Protein 7XZ3 (pdb70)

Foldseek 3Di:
DADFKKKKKWKKKKAQVDAFDKFKDWAAPVNVLVLLQVQVVVVVADAQFQPPVHGDDLQVVVVVLVVVCCVVVVHDADQVRCQVDPVNLLVVLVRHLSCLAAWDWRDYVVHIHTQHHQKDKDMKIFLFMFHPPVPTHMGIIIMMMMGHSVSSVVSVHDPVSVVSVVVCSQPRQCVPNMHMHIFKMKMWGWAPPDDDDLGHCSNVWDWAADPPDDSHRDRDLQGTETECQSVLVSVLVVLVTTQAMEMEGDPVHHYHCPVSNCVSRDPRYDYDD/DADFKKKKKWKKKDADVDAFDKFKDWAAQVNVLVLLQVQVVVVVADAQADAVHGDDLQVVVVVLVVVCCVVVVHDADQVRCQVDPVNLLVVLVRHLSCLAAWDWRDYVVHIHTQHHQKDKDMKIFLFMFPPVPTRMGIIIMMMMGHSVSSVVRVHDPVSVVSVVVCSQPRVCVPSHMHIFKMKMWGWAPPDDDDLGDCSNVKDWAADPPDDSHRDRDLVGTETECQSVLVSVLVVLVTTQAMEIEGDPPHHYHCPVSNCVSRDPRYDYDD

Secondary structure (DSSP, 8-state):
-----EEEEEEEEEE----SEEE--EE-HHHHHHHHHHHHHHTT---SS-B---B--HHHHHHHHHHHHHHHHT----HHHHHT-HHHHHHHHHH-HHHHHHEEEEEETTEEEEEE-SEEEPPEEESSPEEE---BSEEEEEEEEEE-HHHHHHHT--HHHHHHHHHHHHHHHHH---EEEEEEEEEEEE-TT--------GGG-EEEEPTT--TT---SGGGEEEE-HHHHHHHHHTGGGEEEEEEEE-TTPPEESHHHHHHHHGGGEEE--/-----EEEEEEEEEE----SEEE--EE-HHHHHHHHHHHHHHTT---SS---PPPPHHHHHHHHHHHHHHHHT----HHHHHT-HHHHHHHHHH-HHHHHHEEEEEETTEEEEEE-SEEEPPEEESSPEEE--BSEEEEEEEEEE-HHHHHHHT--HHHHHHHHHHHHHHHHH--EEEEEEEEEEEE-TT--------GGG-EEEEPTT--TT---SGGGEEEE-HHHHHHHHHTGGGEEEEEEEE-TTPPEESHHHHHHHHGGGEEE--

Organism: Thermobaculum terrenum (strain ATCC BAA-798 / CCMEE 7001 / YNP1) (NCBI:txid525904)

Solvent-accessible surface area: 26402 Å² total; per-residue (Å²): 192,102,20,30,20,2,4,2,4,1,0,2,5,13,90,73,273,148,115,105,55,58,19,145,34,92,16,25,23,99,106,0,25,102,13,1,20,40,40,5,50,106,102,70,59,39,0,21,72,73,120,120,87,89,101,43,91,35,86,63,35,0,56,94,3,12,93,19,14,19,124,12,29,52,64,195,28,53,37,127,79,0,111,99,15,48,122,0,69,60,38,0,12,80,73,0,13,0,1,14,0,10,3,16,91,0,36,2,111,143,24,42,0,71,12,70,1,0,0,51,13,36,142,0,30,3,35,14,122,2,30,53,127,128,130,43,41,2,1,0,1,0,0,27,1,61,2,19,49,83,92,5,145,129,0,41,15,71,34,70,3,0,55,12,0,2,130,0,0,26,90,0,3,77,84,61,100,88,46,38,65,5,13,0,0,1,0,2,11,2,48,124,55,30,93,131,92,5,23,57,4,16,133,23,14,48,14,46,50,57,184,74,71,72,86,82,52,6,105,41,10,153,14,3,28,0,18,0,86,118,0,2,80,81,0,41,101,56,60,115,0,8,46,7,0,19,10,29,44,32,115,60,13,78,36,134,10,46,110,45,0,50,57,36,1,42,157,76,33,98,106,40,138,105,100,22,31,18,2,4,2,3,1,0,2,4,11,103,118,272,147,115,97,54,58,20,146,36,94,21,24,24,99,101,0,25,109,18,0,20,42,43,4,56,99,98,70,64,37,0,19,71,66,59,112,123,123,63,93,35,87,64,35,0,56,99,2,13,97,37,11,22,158,90,48,63,59,181,28,53,35,126,76,0,113,108,16,52,125,0,68,55,58,0,13,84,87,0,19,0,0,14,0,11,3,16,91,0,39,3,111,140,25,41,0,70,12,69,1,0,0,52,13,36,140,0,31,4,34,15,121,3,29,50,100,186,20,42,2,0,0,1,0,0,28,1,60,2,20,63,85,94,4,146,132,0,39,14,101,27,31,3,0,28,15,0,2,78,0,0,25,92,0,2,74,81,100,89,43,38,66,5,14,0,0,1,0,2,13,2,48,127,57,31,93,127,91,5,21,58,4,16,136,26,15,48,14,44,50,58,182,69,73,70,85,84,49,6,107,38,4,147,14,2,28,0,15,0,93,118,0,2,86,80,1,41,103,55,59,116,0,4,44,7,0,18,8,29,43,30,116,55,14,78,36,132,11,48,111,47,0,51,57,36,1,38,122,74,34,88,104,40,138

B-factor: mean 38.71, std 15.87, range [17.74, 115.95]

InterPro domains:
  IPR006482 CRISPR-associated protein Cas7, subtype I-B/I-C [PF05107] (6-274)
  IPR006482 CRISPR-associated protein Cas7, subtype I-B/I-C [TIGR01595] (6-225)
  IPR013419 Type I-B CRISPR-associated protein Cas7/Csh2 [TIGR02590] (6-299)

Structure (mmCIF, N/CA/C/O backbone):
data_7XZ3
#
_entry.id   7XZ3
#
_cell.length_a   30.946
_cell.length_b   54.432
_cell.length_c   96.364
_cell.angle_alpha   106.500
_cell.angle_beta   91.490
_cell.angle_gamma   90.090
#
_symmetry.space_group_name_H-M   'P 1'
#
loop_
_entity.id
_entity.type
_entity.pdbx_description
1 polymer 'CRISPR-associated protein, Csh2 family'
2 water water
#
loop_
_atom_site.group_PDB
_atom_site.id
_atom_site.type_symbol
_atom_site.label_atom_id
_atom_site.label_alt_id
_atom_site.label_comp_id
_atom_site.label_asym_id
_atom_site.label_entity_id
_atom_site.label_seq_id
_atom_site.pdbx_PDB_ins_code
_atom_site.Cartn_x
_atom_site.Cartn_y
_atom_site.Cartn_z
_atom_site.occupancy
_atom_site.B_iso_or_equiv
_atom_site.auth_seq_id
_atom_site.auth_comp_id
_atom_site.auth_asym_id
_atom_site.auth_atom_id
_atom_site.pdbx_PDB_model_num
ATOM 1 N N . MET A 1 7 ? 20.283 79.903 28.419 1.00 85.11 1 MET A N 1
ATOM 2 C CA . MET A 1 7 ? 19.701 80.880 27.503 1.00 84.56 1 MET A CA 1
ATOM 3 C C . MET A 1 7 ? 18.766 80.193 26.511 1.00 78.11 1 MET A C 1
ATOM 4 O O . MET A 1 7 ? 19.121 79.171 25.926 1.00 77.38 1 MET A O 1
ATOM 9 N N . PRO A 1 8 ? 17.565 80.742 26.338 1.00 72.18 2 PRO A N 1
ATOM 10 C CA . PRO A 1 8 ? 16.631 80.186 25.351 1.00 64.02 2 PRO A CA 1
ATOM 11 C C . PRO A 1 8 ? 17.136 80.373 23.928 1.00 58.99 2 PRO A C 1
ATOM 12 O O . PRO A 1 8 ? 17.924 81.272 23.625 1.00 54.21 2 PRO A O 1
ATOM 16 N N . ILE A 1 9 ? 16.684 79.482 23.045 1.00 56.39 3 ILE A N 1
ATOM 17 C CA . ILE A 1 9 ? 16.979 79.639 21.628 1.00 43.21 3 ILE A CA 1
ATOM 18 C C . ILE A 1 9 ? 16.170 80.807 21.086 1.00 29.82 3 ILE A C 1
ATOM 19 O O . ILE A 1 9 ? 14.957 80.896 21.307 1.00 35.31 3 ILE A O 1
ATOM 24 N N . LEU A 1 10 ? 16.838 81.712 20.381 1.00 31.85 4 LEU A N 1
ATOM 25 C CA . LEU A 1 10 ? 16.177 82.839 19.745 1.00 33.27 4 LEU A CA 1
ATOM 26 C C . LEU A 1 10 ? 16.056 82.605 18.244 1.00 29.59 4 LEU A C 1
ATOM 27 O O . LEU A 1 10 ? 16.849 81.875 17.646 1.00 28.12 4 LEU A O 1
ATOM 32 N N . ASP A 1 11 ? 15.039 83.215 17.642 1.00 24.17 5 ASP A N 1
ATOM 33 C CA . ASP A 1 11 ? 14.956 83.221 16.188 1.00 23.93 5 ASP A CA 1
ATOM 34 C C . ASP A 1 11 ? 16.180 83.926 15.611 1.00 22.26 5 ASP A C 1
ATOM 35 O O . ASP A 1 11 ? 16.666 84.910 16.175 1.00 22.10 5 ASP A O 1
ATOM 40 N N . SER A 1 12 ? 16.681 83.415 14.483 1.00 19.82 6 SER A N 1
ATOM 41 C CA . SER A 1 12 ? 17.844 83.998 13.826 1.00 18.40 6 SER A CA 1
ATOM 42 C C . SER A 1 12 ? 17.630 84.106 12.321 1.00 19.40 6 SER A C 1
ATOM 43 O O . SER A 1 12 ? 16.858 83.345 11.730 1.00 21.87 6 SER A O 1
ATOM 46 N N . ASP A 1 13 ? 18.324 85.078 11.723 1.00 20.66 7 ASP A N 1
ATOM 47 C CA . ASP A 1 13 ? 18.585 85.171 10.290 1.00 20.06 7 ASP A CA 1
ATOM 48 C C . ASP A 1 13 ? 20.082 85.016 10.058 1.00 21.75 7 ASP A C 1
ATOM 49 O O . ASP A 1 13 ? 20.896 85.478 10.862 1.00 24.74 7 ASP A O 1
ATOM 54 N N . ILE A 1 14 ? 20.442 84.386 8.940 1.00 18.93 8 ILE A N 1
ATOM 55 C CA . ILE A 1 14 ? 21.838 84.163 8.580 1.00 20.19 8 ILE A CA 1
ATOM 56 C C . ILE A 1 14 ? 22.079 84.707 7.178 1.00 21.28 8 ILE A C 1
ATOM 57 O O . ILE A 1 14 ? 21.263 84.503 6.273 1.00 23.52 8 ILE A O 1
ATOM 62 N N . LEU A 1 15 ? 23.192 85.418 7.007 1.00 22.88 9 LEU A N 1
ATOM 63 C CA . LEU A 1 15 ? 23.724 85.761 5.694 1.00 19.93 9 LEU A CA 1
ATOM 64 C C . LEU A 1 15 ? 25.117 85.160 5.604 1.00 24.94 9 LEU A C 1
ATOM 65 O O . LEU A 1 15 ? 25.956 85.412 6.475 1.00 22.02 9 LEU A O 1
ATOM 70 N N . TYR A 1 16 ? 25.357 84.353 4.569 1.00 24.10 10 TYR A N 1
ATOM 71 C CA . TYR A 1 16 ? 26.585 83.571 4.465 1.00 20.99 10 TYR A CA 1
ATOM 72 C C . TYR A 1 16 ? 27.139 83.675 3.054 1.00 18.09 10 TYR A C 1
ATOM 73 O O . TYR A 1 16 ? 26.427 83.376 2.091 1.00 21.13 10 TYR A O 1
ATOM 82 N N . LEU A 1 17 ? 28.400 84.096 2.931 1.00 19.57 11 LEU A N 1
ATOM 83 C CA . LEU A 1 17 ? 29.058 84.183 1.632 1.00 22.63 11 LEU A CA 1
ATOM 84 C C . LEU A 1 17 ? 30.359 83.392 1.662 1.00 26.01 11 LEU A C 1
ATOM 85 O O . LEU A 1 17 ? 31.123 83.483 2.622 1.00 23.84 11 LEU A O 1
ATOM 90 N N . TYR A 1 18 ? 30.615 82.636 0.596 1.00 22.79 12 TYR A N 1
ATOM 91 C CA . TYR A 1 18 ? 31.886 81.953 0.427 1.00 21.55 12 TYR A CA 1
ATOM 92 C C . TYR A 1 18 ? 32.152 81.859 -1.064 1.00 22.13 12 TYR A C 1
ATOM 93 O O . TYR A 1 18 ? 31.220 81.854 -1.867 1.00 22.88 12 TYR A O 1
ATOM 102 N N . ASP A 1 19 ? 33.420 81.782 -1.444 1.00 24.38 13 ASP A N 1
ATOM 103 C CA . ASP A 1 19 ? 33.691 81.707 -2.866 1.00 26.26 13 ASP A CA 1
ATOM 104 C C . ASP A 1 19 ? 34.344 80.375 -3.211 1.00 26.51 13 ASP A C 1
ATOM 105 O O . ASP A 1 19 ? 34.833 79.643 -2.346 1.00 27.13 13 ASP A O 1
ATOM 110 N N . ALA A 1 20 ? 34.288 80.053 -4.497 1.00 29.03 14 ALA A N 1
ATOM 111 C CA . ALA A 1 20 ? 34.766 78.787 -5.026 1.00 29.34 14 ALA A CA 1
ATOM 112 C C . ALA A 1 20 ? 35.452 79.107 -6.339 1.00 28.73 14 ALA A C 1
ATOM 113 O O . ALA A 1 20 ? 34.899 79.845 -7.158 1.00 31.82 14 ALA A O 1
ATOM 115 N N . LYS A 1 21 ? 36.641 78.548 -6.541 1.00 30.26 15 LYS A N 1
ATOM 116 C CA . LYS A 1 21 ? 37.516 78.986 -7.617 1.00 43.98 15 LYS A CA 1
ATOM 117 C C . LYS A 1 21 ? 38.111 77.778 -8.330 1.00 50.83 15 LYS A C 1
ATOM 118 O O . LYS A 1 21 ? 38.173 76.674 -7.783 1.00 56.49 15 LYS A O 1
ATOM 124 N N . LEU A 1 22 ? 38.519 78.005 -9.578 1.00 66.54 16 LEU A N 1
ATOM 125 C CA . LEU A 1 22 ? 39.287 77.045 -10.370 1.00 72.41 16 LEU A CA 1
ATOM 126 C C . LEU A 1 22 ? 38.505 75.770 -10.659 1.00 70.56 16 LEU A C 1
ATOM 127 O O . LEU A 1 22 ? 38.628 75.194 -11.740 1.00 67.45 16 LEU A O 1
ATOM 129 N N . ARG A 1 36 ? 25.510 73.203 -29.637 1.00 52.36 30 ARG A N 1
ATOM 130 C CA . ARG A 1 36 ? 26.875 73.539 -29.252 1.00 52.12 30 ARG A CA 1
ATOM 131 C C . ARG A 1 36 ? 26.963 74.992 -28.796 1.00 51.78 30 ARG A C 1
ATOM 132 O O . ARG A 1 36 ? 26.304 75.872 -29.356 1.00 42.95 30 ARG A O 1
ATOM 140 N N . MET A 1 37 ? 27.781 75.237 -27.774 1.00 43.74 31 MET A N 1
ATOM 141 C CA . MET A 1 37 ? 27.854 76.539 -27.129 1.00 36.29 31 MET A CA 1
ATOM 142 C C . MET A 1 37 ? 29.283 76.827 -26.695 1.00 38.97 31 MET A C 1
ATOM 143 O O . MET A 1 37 ? 30.043 75.914 -26.366 1.00 43.07 31 MET A O 1
ATOM 148 N N . ASP A 1 38 ? 29.638 78.111 -26.691 1.00 37.80 32 ASP A N 1
ATOM 149 C CA . ASP A 1 38 ? 30.799 78.602 -25.960 1.00 43.05 32 ASP A CA 1
ATOM 150 C C . ASP A 1 38 ? 30.421 79.932 -25.320 1.00 44.60 32 ASP A C 1
ATOM 151 O O . ASP A 1 38 ? 29.286 80.403 -25.451 1.00 38.67 32 ASP A O 1
ATOM 156 N N . SER A 1 39 ? 31.376 80.538 -24.612 1.00 40.83 33 SER A N 1
ATOM 157 C CA . SER A 1 39 ? 31.155 81.824 -23.949 1.00 38.09 33 SER A CA 1
ATOM 158 C C . SER A 1 39 ? 29.983 81.733 -22.977 1.00 33.05 33 SER A C 1
ATOM 159 O O . SER A 1 39 ? 29.185 82.663 -22.848 1.00 39.67 33 SER A O 1
ATOM 162 N N . VAL A 1 40 ? 29.868 80.588 -22.313 1.00 28.87 34 VAL A N 1
ATOM 163 C CA . VAL A 1 40 ? 28.720 80.292 -21.464 1.00 33.03 34 VAL A CA 1
ATOM 164 C C . VAL A 1 40 ? 28.865 81.009 -20.130 1.00 32.02 34 VAL A C 1
ATOM 165 O O . VAL A 1 40 ? 29.945 81.026 -19.526 1.00 32.48 34 VAL A O 1
ATOM 169 N N . THR A 1 41 ? 27.766 81.599 -19.661 1.00 33.40 35 THR A N 1
ATOM 170 C CA . THR A 1 41 ? 27.693 82.203 -18.339 1.00 34.50 35 THR A CA 1
ATOM 171 C C . THR A 1 41 ? 26.326 81.898 -17.747 1.00 31.39 35 THR A C 1
ATOM 172 O O . THR A 1 41 ? 25.397 81.498 -18.453 1.00 29.54 35 THR A O 1
ATOM 176 N N . GLY A 1 42 ? 26.208 82.083 -16.438 1.00 26.26 36 GLY A N 1
ATOM 177 C CA . GLY A 1 42 ? 24.926 81.879 -15.797 1.00 25.64 36 GLY A CA 1
ATOM 178 C C . GLY A 1 42 ? 25.020 82.120 -14.309 1.00 30.79 36 GLY A C 1
ATOM 179 O O . GLY A 1 42 ? 26.023 82.624 -13.803 1.00 30.49 36 GLY A O 1
ATOM 180 N N . ARG A 1 43 ? 23.950 81.751 -13.613 1.00 33.85 37 ARG A N 1
ATOM 181 C CA . ARG A 1 43 ? 23.888 81.874 -12.164 1.00 29.23 37 ARG A CA 1
ATOM 182 C C . ARG A 1 43 ? 24.149 80.508 -11.544 1.00 28.73 37 ARG A C 1
ATOM 183 O O . ARG A 1 43 ? 23.374 79.568 -11.749 1.00 32.45 37 ARG A O 1
ATOM 191 N N . ASN A 1 44 ? 25.258 80.404 -10.816 1.00 29.85 38 ASN A N 1
ATOM 192 C CA . ASN A 1 44 ? 25.634 79.176 -10.132 1.00 28.34 38 ASN A CA 1
ATOM 193 C C . ASN A 1 44 ? 24.707 78.926 -8.944 1.00 36.68 38 ASN A C 1
ATOM 194 O O . ASN A 1 44 ? 24.335 79.859 -8.231 1.00 27.43 38 ASN A O 1
ATOM 199 N N . LEU A 1 45 ? 24.338 77.659 -8.729 1.00 32.20 39 LEU A N 1
ATOM 200 C CA . LEU A 1 45 ? 23.417 77.281 -7.662 1.00 36.04 39 LEU A CA 1
ATOM 201 C C . LEU A 1 45 ? 24.031 76.201 -6.784 1.00 35.14 39 LEU A C 1
ATOM 202 O O . LEU A 1 45 ? 24.715 75.299 -7.278 1.00 30.44 39 LEU A O 1
ATOM 207 N N . VAL A 1 46 ? 23.778 76.294 -5.479 1.00 31.82 40 VAL A N 1
ATOM 208 C CA . VAL A 1 46 ? 24.249 75.309 -4.510 1.00 29.64 40 VAL A CA 1
ATOM 209 C C . VAL A 1 46 ? 23.062 74.931 -3.633 1.00 27.31 40 VAL A C 1
ATOM 210 O O . VAL A 1 46 ? 22.438 75.804 -3.018 1.00 25.27 40 VAL A O 1
ATOM 214 N N . SER A 1 47 ? 22.746 73.642 -3.574 1.00 29.05 41 SER A N 1
ATOM 215 C CA . SER A 1 47 ? 21.595 73.226 -2.789 1.00 25.59 41 SER A CA 1
ATOM 216 C C . SER A 1 47 ? 21.906 73.339 -1.302 1.00 24.71 41 SER A C 1
ATOM 217 O O . SER A 1 47 ? 23.055 73.208 -0.868 1.00 25.99 41 SER A O 1
ATOM 220 N N . ASP A 1 48 ? 20.860 73.577 -0.514 1.00 24.60 42 ASP A N 1
ATOM 221 C CA . ASP A 1 48 ? 21.027 73.547 0.934 1.00 26.30 42 ASP A CA 1
ATOM 222 C C . ASP A 1 48 ? 21.470 72.171 1.415 1.00 28.59 42 ASP A C 1
ATOM 223 O O . ASP A 1 48 ? 22.167 72.064 2.428 1.00 28.72 42 ASP A O 1
ATOM 228 N N . VAL A 1 49 ? 21.071 71.112 0.710 1.00 26.09 43 VAL A N 1
ATOM 229 C CA . VAL A 1 49 ? 21.500 69.765 1.078 1.00 23.51 43 VAL A CA 1
ATOM 230 C C . VAL A 1 49 ? 23.018 69.643 1.007 1.00 27.45 43 VAL A C 1
ATOM 231 O O . VAL A 1 49 ? 23.648 69.035 1.880 1.00 30.28 43 VAL A O 1
ATOM 235 N N . ARG A 1 50 ? 23.632 70.222 -0.028 1.00 28.95 44 ARG A N 1
ATOM 236 C CA . ARG A 1 50 ? 25.088 70.174 -0.139 1.00 28.59 44 ARG A CA 1
ATOM 237 C C . ARG A 1 50 ? 25.761 70.960 0.981 1.00 28.48 44 ARG A C 1
ATOM 238 O O . ARG A 1 50 ? 26.744 70.494 1.569 1.00 27.86 44 ARG A O 1
ATOM 246 N N . LEU A 1 51 ? 25.241 72.149 1.302 1.00 27.81 45 LEU A N 1
ATOM 247 C CA . LEU A 1 51 ? 25.826 72.927 2.388 1.00 26.85 45 LEU A CA 1
ATOM 248 C C . LEU A 1 51 ? 25.739 72.174 3.709 1.00 28.40 45 LEU A C 1
ATOM 249 O O . LEU A 1 51 ? 26.710 72.125 4.471 1.00 25.46 45 LEU A O 1
ATOM 254 N N . LYS A 1 52 ? 24.587 71.567 3.994 1.00 26.06 46 LYS A N 1
ATOM 255 C CA . LYS A 1 52 ? 24.463 70.808 5.230 1.00 28.40 46 LYS A CA 1
ATOM 256 C C . LYS A 1 52 ? 25.369 69.583 5.223 1.00 26.16 46 LYS A C 1
ATOM 257 O O . LYS A 1 52 ? 25.804 69.132 6.288 1.00 27.70 46 LYS A O 1
ATOM 263 N N . ARG A 1 53 ? 25.661 69.028 4.044 1.00 28.62 47 ARG A N 1
ATOM 264 C CA . ARG A 1 53 ? 26.580 67.896 3.980 1.00 31.54 47 ARG A CA 1
ATOM 265 C C . ARG A 1 53 ? 27.996 68.304 4.377 1.00 30.12 47 ARG A C 1
ATOM 266 O O . ARG A 1 53 ? 28.696 67.538 5.051 1.00 32.86 47 ARG A O 1
ATOM 274 N N . TYR A 1 54 ? 28.433 69.507 3.984 1.00 25.21 48 TYR A N 1
ATOM 275 C CA . TYR A 1 54 ? 29.739 69.988 4.428 1.00 25.76 48 TYR A CA 1
ATOM 276 C C . TYR A 1 54 ? 29.788 70.081 5.944 1.00 26.94 48 TYR A C 1
ATOM 277 O O . TYR A 1 54 ? 30.757 69.652 6.581 1.00 29.91 48 TYR A O 1
ATOM 286 N N . LEU A 1 55 ? 28.740 70.653 6.538 1.00 26.28 49 LEU A N 1
ATOM 287 C CA . LEU A 1 55 ? 28.702 70.826 7.985 1.00 21.46 49 LEU A CA 1
ATOM 288 C C . LEU A 1 55 ? 28.696 69.483 8.705 1.00 32.24 49 LEU A C 1
ATOM 289 O O . LEU A 1 55 ? 29.409 69.301 9.698 1.00 29.44 49 LEU A O 1
ATOM 294 N N . ARG A 1 56 ? 27.910 68.523 8.210 1.00 33.16 50 ARG A N 1
ATOM 295 C CA . ARG A 1 56 ? 27.855 67.214 8.854 1.00 34.18 50 ARG A CA 1
ATOM 296 C C . ARG A 1 56 ? 29.194 66.492 8.759 1.00 33.27 50 ARG A C 1
ATOM 297 O O . ARG A 1 56 ? 29.671 65.916 9.744 1.00 34.04 50 ARG A O 1
ATOM 305 N N . ASP A 1 57 ? 29.813 66.507 7.574 1.00 26.10 51 ASP A N 1
ATOM 306 C CA . ASP A 1 57 ? 31.097 65.835 7.408 1.00 32.23 51 ASP A CA 1
ATOM 307 C C . ASP A 1 57 ? 32.145 66.413 8.344 1.00 35.08 51 ASP A C 1
ATOM 308 O O . ASP A 1 57 ? 33.002 65.680 8.845 1.00 31.55 51 ASP A O 1
ATOM 313 N N . TYR A 1 58 ? 32.074 67.719 8.602 1.00 32.68 52 TYR A N 1
ATOM 314 C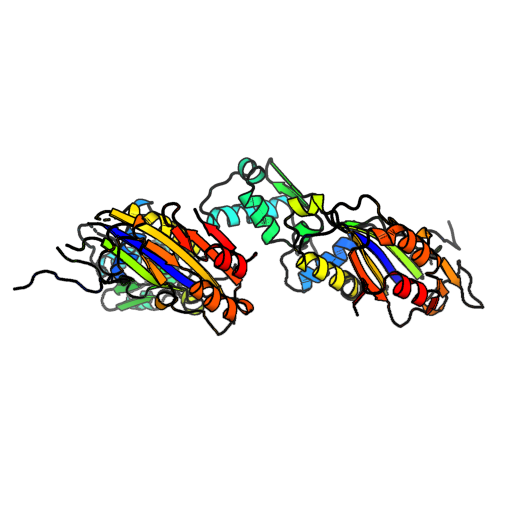 CA . TYR A 1 58 ? 33.011 68.371 9.508 1.00 28.09 52 TYR A CA 1
ATOM 315 C C . TYR A 1 58 ? 32.840 67.877 10.941 1.00 31.60 52 TYR A C 1
ATOM 316 O O . TYR A 1 58 ? 33.825 67.580 11.629 1.00 29.39 52 TYR A O 1
ATOM 325 N N . TRP A 1 59 ? 31.592 67.776 11.409 1.00 26.33 53 TRP A N 1
ATOM 326 C CA . TRP A 1 59 ? 31.356 67.280 12.760 1.00 28.92 53 TRP A CA 1
ATOM 327 C C . TRP A 1 59 ? 31.679 65.799 12.877 1.00 33.90 53 TRP A C 1
ATOM 328 O O . TRP A 1 59 ? 32.124 65.341 13.936 1.00 34.53 53 TRP A O 1
ATOM 339 N N . LEU A 1 60 ? 31.452 65.040 11.805 1.00 34.40 54 LEU A N 1
ATOM 340 C CA . LEU A 1 60 ? 31.813 63.627 11.791 1.00 38.02 54 LEU A CA 1
ATOM 341 C C . LEU A 1 60 ? 33.320 63.451 11.939 1.00 38.07 54 LEU A C 1
ATOM 342 O O . LEU A 1 60 ? 33.791 62.640 12.745 1.00 39.15 54 LEU A O 1
ATOM 347 N N . ASP A 1 61 ? 34.091 64.227 11.176 1.00 32.07 55 ASP A N 1
ATOM 348 C CA . ASP A 1 61 ? 35.546 64.201 11.282 1.00 33.85 55 ASP A CA 1
ATOM 349 C C . ASP A 1 61 ? 36.022 64.685 12.643 1.00 38.05 55 ASP A C 1
ATOM 350 O O . ASP A 1 61 ? 37.160 64.400 13.031 1.00 43.71 55 ASP A O 1
ATOM 355 N N . ASP A 1 62 ? 35.178 65.412 13.370 1.00 36.13 56 ASP A N 1
ATOM 356 C CA . ASP A 1 62 ? 35.451 65.795 14.746 1.00 40.29 56 ASP A CA 1
ATOM 357 C C . ASP A 1 62 ? 34.999 64.728 15.739 1.00 41.99 56 ASP A C 1
ATOM 358 O O . ASP A 1 62 ? 34.957 64.991 16.945 1.00 47.85 56 ASP A O 1
ATOM 363 N N . GLY A 1 63 ? 34.648 63.539 15.256 1.00 38.51 57 GLY A N 1
ATOM 364 C CA . GLY A 1 63 ? 34.311 62.429 16.122 1.00 40.13 57 GLY A CA 1
ATOM 365 C C . GLY A 1 63 ? 32.891 62.418 16.634 1.00 44.44 57 GLY A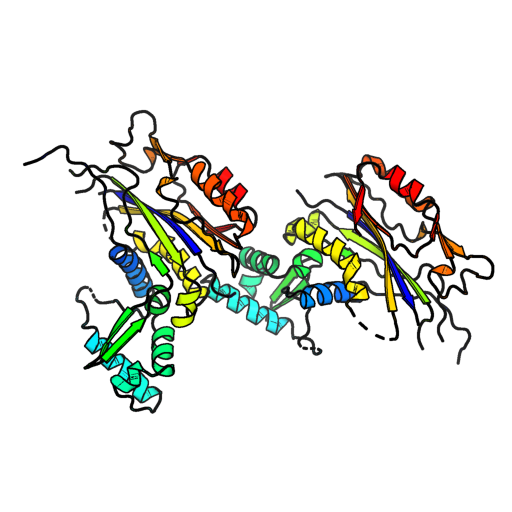 C 1
ATOM 366 O O . GLY A 1 63 ? 32.556 61.565 17.462 1.00 49.59 57 GLY A O 1
ATOM 367 N N . GLN A 1 64 ? 32.048 63.334 16.177 1.00 36.56 58 GLN A N 1
ATOM 368 C CA . GLN A 1 64 ? 30.689 63.407 16.686 1.00 36.52 58 GLN A CA 1
ATOM 369 C C . GLN A 1 64 ? 29.807 62.348 16.037 1.00 33.07 58 GLN A C 1
ATOM 370 O O . GLN A 1 64 ? 30.074 61.880 14.927 1.00 38.00 58 GLN A O 1
ATOM 376 N N . ASP A 1 65 ? 28.756 61.959 16.753 1.00 35.60 59 ASP A N 1
ATOM 377 C CA . ASP A 1 65 ? 27.764 61.050 16.199 1.00 39.83 59 ASP A CA 1
ATOM 378 C C . ASP A 1 65 ? 26.805 61.855 15.331 1.00 35.30 59 ASP A C 1
ATOM 379 O O . ASP A 1 65 ? 26.195 62.820 15.805 1.00 36.59 59 ASP A O 1
ATOM 384 N N . ILE A 1 66 ? 26.674 61.463 14.066 1.00 34.06 60 ILE A N 1
ATOM 385 C CA . ILE A 1 66 ? 25.886 62.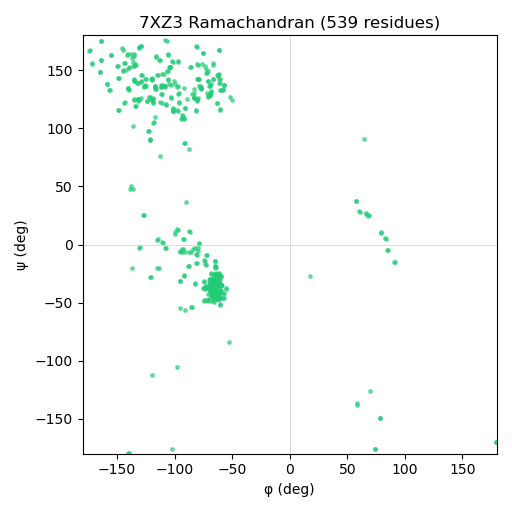195 13.079 1.00 37.45 60 ILE A CA 1
ATOM 386 C C . ILE A 1 66 ? 24.939 61.220 12.393 1.00 38.73 60 ILE A C 1
ATOM 387 O O . ILE A 1 66 ? 25.319 60.083 12.092 1.00 37.08 60 ILE A O 1
ATOM 392 N N . TRP A 1 67 ? 23.705 61.665 12.144 1.00 31.73 61 TRP A N 1
ATOM 393 C CA . TRP A 1 67 ? 22.714 60.780 11.538 1.00 37.95 61 TRP A CA 1
ATOM 394 C C . TRP A 1 67 ? 22.978 60.570 10.050 1.00 35.25 61 TRP A C 1
ATOM 395 O O . TRP A 1 67 ? 22.972 59.433 9.566 1.00 47.65 61 TRP A O 1
ATOM 406 N N . VAL A 1 68 ? 23.206 61.648 9.301 1.00 32.90 62 VAL A N 1
ATOM 407 C CA . VAL A 1 68 ? 23.361 61.550 7.847 1.00 42.38 62 VAL A CA 1
ATOM 408 C C . VAL A 1 68 ? 24.853 61.361 7.591 1.00 51.99 62 VAL A C 1
ATOM 409 O O . VAL A 1 68 ? 25.600 62.317 7.386 1.00 54.35 62 VAL A O 1
ATOM 413 N N . ARG A 1 69 ? 25.293 60.105 7.604 1.00 57.50 63 ARG A N 1
ATOM 414 C CA . ARG A 1 69 ? 26.701 59.788 7.428 1.00 65.53 63 ARG A CA 1
ATOM 415 C C . ARG A 1 69 ? 26.852 58.598 6.494 1.00 79.00 63 ARG A C 1
ATOM 416 O O . ARG A 1 69 ? 25.916 57.824 6.273 1.00 73.15 63 ARG A O 1
ATOM 424 N N . LYS A 1 70 ? 28.054 58.470 5.942 1.00 92.64 64 LYS A N 1
ATOM 425 C CA . LYS A 1 70 ? 28.414 57.383 5.049 1.00 100.99 64 LYS A CA 1
ATOM 426 C C . LYS A 1 70 ? 29.251 56.345 5.795 1.00 100.86 64 LYS A C 1
ATOM 427 O O . LYS A 1 70 ? 29.471 56.432 7.005 1.00 104.11 64 LYS A O 1
ATOM 433 N N . ASN A 1 71 ? 29.716 55.344 5.055 1.00 94.24 65 ASN A N 1
ATOM 434 C CA . ASN A 1 71 ? 30.502 54.261 5.634 1.00 87.18 65 ASN A CA 1
ATOM 435 C C . ASN A 1 71 ? 31.996 54.568 5.597 1.00 82.16 65 ASN A C 1
ATOM 436 O O . ASN A 1 71 ? 32.487 55.200 4.661 1.00 81.17 65 ASN A O 1
ATOM 441 N N . GLY A 1 74 ? 33.020 55.379 1.003 1.00 66.93 68 GLY A N 1
ATOM 442 C CA . GLY A 1 74 ? 32.075 56.474 0.869 1.00 72.07 68 GLY A CA 1
ATOM 443 C C . GLY A 1 74 ? 30.696 56.021 0.425 1.00 77.57 68 GLY A C 1
ATOM 444 O O . GLY A 1 74 ? 30.026 56.699 -0.354 1.00 74.26 68 GLY A O 1
ATOM 445 N N . THR A 1 75 ? 30.287 54.852 0.912 1.00 83.33 69 THR A N 1
ATOM 446 C CA . THR A 1 75 ? 28.975 54.285 0.628 1.00 86.31 69 THR A CA 1
ATOM 447 C C . THR A 1 75 ? 27.952 54.692 1.684 1.00 86.12 69 THR A C 1
ATOM 448 O O . THR A 1 75 ? 28.237 54.668 2.884 1.00 86.69 69 THR A O 1
ATOM 452 N N . THR A 1 76 ? 26.768 55.090 1.225 1.00 84.03 70 THR A N 1
ATOM 453 C CA . THR A 1 76 ? 25.706 55.506 2.131 1.00 87.58 70 THR A CA 1
ATOM 454 C C . THR A 1 76 ? 25.096 54.300 2.844 1.00 83.89 70 THR A C 1
ATOM 455 O O . THR A 1 76 ? 25.131 53.171 2.347 1.00 85.16 70 THR A O 1
ATOM 459 N N . THR A 1 77 ? 24.539 54.549 4.029 1.00 77.78 71 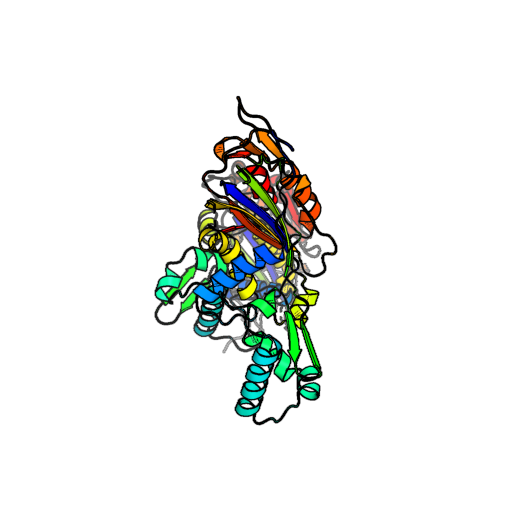THR A N 1
ATOM 460 C CA . THR A 1 77 ? 23.971 53.508 4.876 1.00 71.14 71 THR A CA 1
ATOM 461 C C . THR A 1 77 ? 22.450 53.559 4.815 1.00 55.37 71 THR A C 1
ATOM 462 O O . THR A 1 77 ? 21.858 54.642 4.841 1.00 57.91 71 THR A O 1
ATOM 466 N N . ASP A 1 78 ? 21.821 52.386 4.745 1.00 46.94 72 ASP A N 1
ATOM 467 C CA . ASP A 1 78 ? 20.364 52.317 4.699 1.00 47.17 72 ASP A CA 1
ATOM 468 C C . ASP A 1 78 ? 19.772 52.882 5.985 1.00 42.94 72 ASP A C 1
ATOM 469 O O . ASP A 1 78 ? 20.076 52.403 7.082 1.00 39.87 72 ASP A O 1
ATOM 474 N N . ALA A 1 79 ? 18.926 53.906 5.847 1.00 38.92 73 ALA A N 1
ATOM 475 C CA . ALA A 1 79 ? 18.412 54.598 7.025 1.00 33.97 73 ALA A CA 1
ATOM 476 C C . ALA A 1 79 ? 17.559 53.675 7.887 1.00 31.61 73 ALA A C 1
ATOM 477 O O . ALA A 1 79 ? 17.620 53.736 9.122 1.00 31.31 73 ALA A O 1
ATOM 479 N N . LYS A 1 80 ? 16.757 52.812 7.256 1.00 32.71 74 LYS A N 1
ATOM 480 C CA . LYS A 1 80 ? 15.898 51.917 8.025 1.00 35.81 74 LYS A CA 1
ATOM 481 C C . LYS A 1 80 ? 16.720 50.938 8.851 1.00 35.99 74 LYS A C 1
ATOM 482 O O . LYS A 1 80 ? 16.325 50.579 9.967 1.00 38.62 74 LYS A O 1
ATOM 488 N N . SER A 1 81 ? 17.866 50.499 8.320 1.00 40.75 75 SER A N 1
ATOM 489 C CA . SER A 1 81 ? 18.758 49.637 9.087 1.00 41.25 75 SER A CA 1
ATOM 490 C C . SER A 1 81 ? 19.381 50.390 10.249 1.00 32.85 75 SER A C 1
ATOM 491 O O . SER A 1 81 ? 19.479 49.858 11.361 1.00 34.71 75 SER A O 1
ATOM 494 N N . ARG A 1 82 ? 19.802 51.634 10.011 1.00 31.98 76 ARG A N 1
ATOM 495 C CA . ARG A 1 82 ? 20.383 52.435 11.080 1.00 28.22 76 ARG A CA 1
ATOM 496 C C . ARG A 1 82 ? 19.378 52.690 12.198 1.00 26.70 76 ARG A C 1
ATOM 497 O O . ARG A 1 82 ? 19.734 52.648 13.382 1.00 27.17 76 ARG A O 1
ATOM 505 N N . MET A 1 83 ? 18.116 52.959 11.847 1.00 30.62 77 MET A N 1
ATOM 506 C CA . MET A 1 83 ? 17.099 53.170 12.875 1.00 30.38 77 MET A CA 1
ATOM 507 C C . MET A 1 83 ? 16.809 51.889 13.651 1.00 28.42 77 MET A C 1
ATOM 508 O O . MET A 1 83 ? 16.596 51.931 14.870 1.00 25.40 77 MET A O 1
ATOM 513 N N . SER A 1 84 ? 16.796 50.740 12.969 1.00 27.61 78 SER A N 1
ATOM 514 C CA . SER A 1 84 ? 16.568 49.481 13.674 1.00 31.38 78 SER A CA 1
ATOM 515 C C . SER A 1 84 ? 17.654 49.232 14.712 1.00 33.75 78 SER A C 1
ATOM 516 O O . SER A 1 84 ? 17.370 48.762 15.821 1.00 26.73 78 SER A O 1
ATOM 519 N N . VAL A 1 85 ? 18.906 49.551 14.373 1.00 30.14 79 VAL A N 1
ATOM 520 C CA . VAL A 1 85 ? 19.997 49.406 15.332 1.00 28.65 79 VAL A CA 1
ATOM 521 C C . VAL A 1 85 ? 19.812 50.364 16.501 1.00 28.07 79 VAL A C 1
ATOM 522 O O . VAL A 1 85 ? 20.007 49.993 17.667 1.00 28.05 79 VAL A O 1
ATOM 526 N N . LEU A 1 86 ? 19.431 51.611 16.211 1.00 23.45 80 LEU A N 1
ATOM 527 C CA . LEU A 1 86 ? 19.257 52.585 17.280 1.00 23.22 80 LEU A CA 1
ATOM 528 C C . LEU A 1 86 ? 18.123 52.180 18.209 1.00 22.82 80 LEU A C 1
ATOM 529 O O . LEU A 1 86 ? 18.241 52.299 19.433 1.00 26.23 80 LEU A O 1
ATOM 534 N N . LEU A 1 87 ? 17.020 51.686 17.648 1.00 24.99 81 LEU A N 1
ATOM 535 C CA . LEU A 1 87 ? 15.891 51.292 18.484 1.00 25.77 81 LEU A CA 1
ATOM 536 C C . LEU A 1 87 ? 16.254 50.113 19.381 1.00 30.17 81 LEU A C 1
ATOM 537 O O . LEU A 1 87 ? 15.928 50.106 20.576 1.00 27.47 81 LEU A O 1
ATOM 542 N N . GLU A 1 88 ? 16.956 49.121 18.834 1.00 28.43 82 GLU A N 1
ATOM 543 C CA . GLU A 1 88 ? 17.316 47.966 19.647 1.00 33.41 82 GLU A CA 1
ATOM 544 C C . GLU A 1 88 ? 18.275 48.363 20.763 1.00 35.01 82 GLU A C 1
ATOM 545 O O . GLU A 1 88 ? 18.187 47.834 21.878 1.00 34.42 82 GLU A O 1
ATOM 551 N N . GLU A 1 89 ? 19.170 49.322 20.499 1.00 26.89 83 GLU A N 1
ATOM 552 C CA . GLU A 1 89 ? 20.067 49.802 21.546 1.00 29.62 83 GLU A CA 1
ATOM 553 C C . GLU A 1 89 ? 19.299 50.539 22.635 1.00 40.06 83 GLU A C 1
ATOM 554 O O . GLU A 1 89 ? 19.539 50.328 23.831 1.00 35.97 83 GLU A O 1
ATOM 560 N N . TYR A 1 90 ? 18.378 51.420 22.241 1.00 30.92 84 TYR A N 1
ATOM 561 C CA . TYR A 1 90 ? 17.555 52.104 23.231 1.00 27.65 84 TYR A CA 1
ATOM 562 C C . TYR A 1 90 ? 16.738 51.117 24.057 1.00 26.23 84 TYR A C 1
ATOM 563 O O . TYR A 1 90 ? 16.587 51.291 25.272 1.00 31.51 84 TYR A O 1
ATOM 572 N N . ASN A 1 91 ? 16.204 50.072 23.421 1.00 36.96 85 ASN A N 1
ATOM 573 C CA . ASN A 1 91 ? 15.375 49.122 24.157 1.00 41.60 85 ASN A CA 1
ATOM 574 C C . ASN A 1 91 ? 16.184 48.355 25.195 1.00 42.27 85 ASN A C 1
ATOM 575 O O . ASN A 1 91 ? 15.738 48.186 26.336 1.00 36.61 85 ASN A O 1
ATOM 580 N N . ARG A 1 92 ? 17.377 47.889 24.828 1.00 42.32 86 ARG A N 1
ATOM 581 C CA . ARG A 1 92 ? 18.159 47.114 25.783 1.00 54.49 86 ARG A CA 1
ATOM 582 C C . ARG A 1 92 ? 18.772 47.991 26.869 1.00 51.15 86 ARG A C 1
ATOM 583 O O . ARG A 1 92 ? 18.930 47.530 28.005 1.00 52.92 86 ARG A O 1
ATOM 591 N N . THR A 1 93 ? 19.114 49.247 26.566 1.00 31.06 87 THR A N 1
ATOM 592 C CA . THR A 1 93 ? 19.576 50.115 27.644 1.00 32.12 87 THR A CA 1
ATOM 593 C C . THR A 1 93 ? 18.419 50.561 28.540 1.00 41.40 87 THR A C 1
ATOM 594 O O . THR A 1 93 ? 18.561 50.597 29.763 1.00 48.89 87 THR A O 1
ATOM 598 N N . SER A 1 94 ? 17.250 50.845 27.973 1.00 34.14 88 SER A N 1
ATOM 599 C CA . SER A 1 94 ? 16.161 51.360 28.800 1.00 33.00 88 SER A CA 1
ATOM 600 C C . SER A 1 94 ? 15.331 50.267 29.459 1.00 37.32 88 SER A C 1
ATOM 601 O O . SER A 1 94 ? 14.456 50.583 30.271 1.00 42.22 88 SER A O 1
ATOM 604 N N . GLY A 1 95 ? 15.573 49.000 29.135 1.00 33.65 89 GLY A N 1
ATOM 605 C CA . GLY A 1 95 ? 14.738 47.942 29.667 1.00 38.39 89 GLY A CA 1
ATOM 606 C C . GLY A 1 95 ? 13.327 47.933 29.127 1.00 48.96 89 GLY A C 1
ATOM 607 O O . GLY A 1 95 ? 12.412 47.459 29.809 1.00 53.63 89 GLY A O 1
ATOM 608 N N . GLN A 1 96 ? 13.119 48.470 27.931 1.00 44.63 90 GLN A N 1
ATOM 609 C CA . GLN A 1 96 ? 11.826 48.447 27.272 1.00 37.55 90 GLN A CA 1
ATOM 610 C C . GLN A 1 96 ? 11.878 47.477 26.097 1.00 34.32 90 GLN A C 1
ATOM 611 O O . GLN A 1 96 ? 12.914 46.887 25.777 1.00 43.84 90 GLN A O 1
ATOM 617 N N . LYS A 1 97 ? 10.730 47.300 25.466 1.00 37.58 91 LYS A N 1
ATOM 618 C CA . LYS A 1 97 ? 10.618 46.491 24.265 1.00 46.15 91 LYS A CA 1
ATOM 619 C C . LYS A 1 97 ? 9.706 47.211 23.285 1.00 42.57 91 LYS A C 1
ATOM 620 O O . LYS A 1 97 ? 8.740 46.651 22.765 1.00 41.93 91 LYS A O 1
ATOM 626 N N . LEU A 1 98 ? 10.002 48.490 23.053 1.00 34.13 92 LEU A N 1
ATOM 627 C CA . LEU A 1 98 ? 9.199 49.279 22.134 1.00 32.00 92 LEU A CA 1
ATOM 628 C C . LEU A 1 98 ? 9.216 48.646 20.753 1.00 37.31 92 LEU A C 1
ATOM 629 O O . LEU A 1 98 ? 10.275 48.270 20.240 1.00 32.60 92 LEU A O 1
ATOM 634 N N . SER A 1 99 ? 8.036 48.530 20.157 1.00 36.56 93 SER A N 1
ATOM 635 C CA . SER A 1 99 ? 7.933 48.207 18.749 1.00 34.12 93 SER A CA 1
ATOM 636 C C . SER A 1 99 ? 8.169 49.471 17.937 1.00 32.44 93 SER A C 1
ATOM 637 O O . SER A 1 99 ? 8.234 50.577 18.478 1.00 28.82 93 SER A O 1
ATOM 640 N N . THR A 1 100 ? 8.312 49.306 16.621 1.00 33.53 94 THR A N 1
ATOM 641 C CA . THR A 1 100 ? 8.555 50.474 15.785 1.00 34.66 94 THR A CA 1
ATOM 642 C C . THR A 1 100 ? 7.386 51.446 15.862 1.00 31.80 94 THR A C 1
ATOM 643 O O . THR A 1 100 ? 7.586 52.666 15.869 1.00 34.07 94 THR A O 1
ATOM 647 N N . LYS A 1 101 ? 6.155 50.927 15.948 1.00 38.08 95 LYS A N 1
ATOM 648 C CA . LYS A 1 101 ? 5.003 51.812 16.097 1.00 41.64 95 LYS A CA 1
ATOM 649 C C . LYS A 1 101 ? 4.999 52.485 17.463 1.00 32.97 95 LYS A C 1
ATOM 650 O O . LYS A 1 101 ? 4.696 53.680 17.571 1.00 40.82 95 LYS A O 1
ATOM 656 N N . GLU A 1 102 ? 5.340 51.740 18.521 1.00 32.07 96 GLU A N 1
ATOM 657 C CA . GLU A 1 102 ? 5.440 52.355 19.841 1.00 31.87 96 GLU A CA 1
ATOM 658 C C . GLU A 1 102 ? 6.599 53.340 19.894 1.00 34.99 96 GLU A C 1
ATOM 659 O O . GLU A 1 102 ? 6.486 54.417 20.493 1.00 31.43 96 GLU A O 1
ATOM 665 N N . ALA A 1 103 ? 7.711 53.001 19.243 1.00 32.15 97 ALA A N 1
ATOM 666 C CA . ALA A 1 103 ? 8.866 53.891 19.251 1.00 25.83 97 ALA A CA 1
ATOM 667 C C . ALA A 1 103 ? 8.544 55.223 18.586 1.00 29.30 97 ALA A C 1
ATOM 668 O O . ALA A 1 103 ? 9.044 56.273 19.008 1.00 32.78 97 ALA A O 1
ATOM 670 N N . ARG A 1 104 ? 7.708 55.204 17.545 1.00 27.36 98 ARG A N 1
ATOM 671 C CA . ARG A 1 104 ? 7.361 56.448 16.866 1.00 36.98 98 ARG A CA 1
ATOM 672 C C . ARG A 1 104 ? 6.629 57.402 17.802 1.00 36.41 98 ARG A C 1
ATOM 673 O O . ARG A 1 104 ? 6.815 58.624 17.731 1.00 34.00 98 ARG A O 1
ATOM 681 N N . ASN A 1 105 ? 5.806 56.858 18.698 1.00 31.88 99 ASN A N 1
ATOM 682 C CA . ASN A 1 105 ? 4.992 57.650 19.610 1.00 43.40 99 ASN A CA 1
ATOM 683 C C . ASN A 1 105 ? 5.670 57.911 20.948 1.00 43.48 99 ASN A C 1
ATOM 684 O O . ASN A 1 105 ? 5.041 58.490 21.840 1.00 39.01 99 ASN A O 1
ATOM 689 N N . SER A 1 106 ? 6.925 57.493 21.117 1.00 35.37 100 SER A N 1
ATOM 690 C CA . SER A 1 106 ? 7.607 57.551 22.406 1.00 29.33 100 SER A CA 1
ATOM 691 C C . SER A 1 106 ? 8.423 58.837 22.496 1.00 40.03 100 SER A C 1
ATOM 692 O O . SER A 1 106 ? 9.465 58.963 21.845 1.00 33.55 100 SER A O 1
ATOM 695 N N . GLY A 1 107 ? 7.961 59.778 23.326 1.00 32.56 101 GLY A N 1
ATOM 696 C CA . GLY A 1 107 ? 8.737 60.980 23.572 1.00 34.15 101 GLY A CA 1
ATOM 697 C C . GLY A 1 107 ? 10.090 60.682 24.184 1.00 35.82 101 GLY A C 1
ATOM 698 O O . GLY A 1 107 ? 11.050 61.426 23.972 1.00 32.79 101 GLY A O 1
ATOM 699 N N . GLU A 1 108 ? 10.187 59.590 24.944 1.00 31.43 102 GLU A N 1
ATOM 700 C CA . GLU A 1 108 ? 11.462 59.208 25.542 1.00 24.61 102 GLU A CA 1
ATOM 701 C C . GLU A 1 108 ? 12.458 58.740 24.486 1.00 24.15 102 GLU A C 1
ATOM 702 O O . GLU A 1 108 ? 13.625 59.140 24.507 1.00 24.94 102 GLU A O 1
ATOM 708 N N . PHE A 1 109 ? 12.019 57.890 23.555 1.00 28.58 103 PHE A N 1
ATOM 709 C CA . PHE A 1 109 ? 12.913 57.469 22.478 1.00 27.13 103 PHE A CA 1
ATOM 710 C C . PHE A 1 109 ? 13.274 58.640 21.570 1.00 23.41 103 PHE A C 1
ATOM 711 O O . PHE A 1 109 ? 14.424 58.760 21.128 1.00 23.88 103 PHE A O 1
ATOM 719 N N . ARG A 1 110 ? 12.311 59.517 21.283 1.00 27.68 104 ARG A N 1
ATOM 720 C CA . ARG A 1 110 ? 12.612 60.674 20.441 1.00 27.47 104 ARG A CA 1
ATOM 721 C C . ARG A 1 110 ? 13.654 61.572 21.098 1.00 25.61 104 ARG A C 1
ATOM 722 O O . ARG A 1 110 ? 14.608 62.012 20.445 1.00 28.14 104 ARG A O 1
ATOM 730 N N . SER A 1 111 ? 13.501 61.845 22.402 1.00 26.48 105 SER A N 1
ATOM 731 C CA . SER A 1 111 ? 14.485 62.668 23.100 1.00 26.21 105 SER A CA 1
ATOM 732 C C . SER A 1 111 ? 15.844 61.986 23.181 1.00 23.54 105 SER A C 1
ATOM 733 O O . SER A 1 111 ? 16.877 62.664 23.159 1.00 28.14 105 SER A O 1
ATOM 736 N N . TRP A 1 112 ? 15.861 60.655 23.293 1.00 27.80 106 TRP A N 1
ATOM 737 C CA . TRP A 1 112 ? 17.118 59.913 23.322 1.00 25.08 106 TRP A CA 1
ATOM 738 C C . TRP A 1 112 ? 17.839 59.990 21.982 1.00 27.85 106 TRP A C 1
ATOM 739 O O . TRP A 1 112 ? 19.069 60.125 21.937 1.00 28.97 106 TRP A O 1
ATOM 750 N N . LEU A 1 113 ? 17.092 59.929 20.879 1.00 24.50 107 LEU A N 1
ATOM 751 C CA . LEU A 1 113 ? 17.707 60.114 19.567 1.00 24.85 107 LEU A CA 1
ATOM 752 C C . LEU A 1 113 ? 18.286 61.515 19.437 1.00 26.02 107 LEU A C 1
ATOM 753 O O . LEU A 1 113 ? 19.429 61.689 19.001 1.00 26.87 107 LEU A O 1
ATOM 758 N N . LEU A 1 114 ? 17.508 62.528 19.832 1.00 25.45 108 LEU A N 1
ATOM 759 C CA . LEU A 1 114 ? 17.961 63.912 19.711 1.00 28.17 108 LEU A CA 1
ATOM 760 C C . LEU A 1 114 ? 19.186 64.180 20.579 1.00 39.27 108 LEU A C 1
ATOM 761 O O . LEU A 1 114 ? 20.103 64.893 20.160 1.00 33.19 108 LEU A O 1
ATOM 766 N N . ASP A 1 115 ? 19.228 63.610 21.788 1.00 32.05 109 ASP A N 1
ATOM 767 C CA . ASP A 1 115 ? 20.403 63.795 22.637 1.00 32.66 109 ASP A CA 1
ATOM 768 C C . ASP A 1 115 ? 21.661 63.236 21.984 1.00 36.62 109 ASP A C 1
ATOM 769 O O . ASP A 1 115 ? 22.771 63.709 22.259 1.00 45.88 109 ASP A O 1
ATOM 774 N N . ARG A 1 116 ? 21.508 62.237 21.121 1.00 34.42 110 ARG A N 1
ATOM 775 C CA . ARG A 1 116 ? 22.634 61.522 20.538 1.00 37.53 110 ARG A CA 1
ATOM 776 C C . ARG A 1 116 ? 23.115 62.102 19.210 1.00 36.28 110 ARG A C 1
ATOM 777 O O . ARG A 1 116 ? 24.291 61.940 18.872 1.00 32.81 110 ARG A O 1
ATOM 785 N N . LEU A 1 117 ? 22.251 62.774 18.446 1.00 35.85 111 LEU A N 1
ATOM 786 C CA . LEU A 1 117 ? 22.562 63.180 17.071 1.00 33.26 111 LEU A CA 1
ATOM 787 C C . LEU A 1 117 ? 22.403 64.695 16.930 1.00 33.34 111 LEU A C 1
ATOM 788 O O . LEU A 1 117 ? 21.293 65.192 16.715 1.00 24.31 111 LEU A O 1
ATOM 793 N N . MET A 1 118 ? 23.517 65.428 17.023 1.00 31.51 112 MET A N 1
ATOM 794 C CA . MET A 1 118 ? 23.447 66.889 16.972 1.00 35.16 112 MET A CA 1
ATOM 795 C C . MET A 1 118 ? 22.927 67.401 15.633 1.00 27.12 112 MET A C 1
ATOM 796 O O . MET A 1 118 ? 22.279 68.454 15.588 1.00 25.00 112 MET A O 1
ATOM 801 N N . ASP A 1 119 ? 23.216 66.703 14.532 1.00 26.11 113 ASP A N 1
ATOM 802 C CA . ASP A 1 119 ? 22.739 67.187 13.242 1.00 31.90 113 ASP A CA 1
ATOM 803 C C . ASP A 1 119 ? 21.226 67.087 13.123 1.00 30.25 113 ASP A C 1
ATOM 804 O O . ASP A 1 119 ? 20.626 67.836 12.343 1.00 27.18 113 ASP A O 1
ATOM 809 N N . VAL A 1 120 ? 20.597 66.180 13.867 1.00 29.17 114 VAL A N 1
ATOM 810 C CA . VAL A 1 120 ? 19.137 66.142 13.882 1.00 25.03 114 VAL A CA 1
ATOM 811 C C . VAL A 1 120 ? 18.583 67.294 14.710 1.00 21.18 114 VAL A C 1
ATOM 812 O O . VAL A 1 120 ? 17.548 67.877 14.367 1.00 27.24 114 VAL A O 1
ATOM 816 N N . ARG A 1 121 ? 19.254 67.636 15.819 1.00 23.52 115 ARG A N 1
ATOM 817 C CA . ARG A 1 121 ? 18.802 68.765 16.623 1.00 25.54 115 ARG A CA 1
ATOM 818 C C . ARG A 1 121 ? 18.809 70.044 15.801 1.00 23.65 115 ARG A C 1
ATOM 819 O O . ARG A 1 121 ? 17.918 70.891 15.942 1.00 25.28 115 ARG A O 1
ATOM 827 N N . LEU A 1 122 ? 19.784 70.173 14.899 1.00 19.96 116 LEU A N 1
ATOM 828 C CA . LEU A 1 122 ? 19.917 71.376 14.089 1.00 23.21 116 LEU A CA 1
ATOM 829 C C . LEU A 1 122 ? 19.046 71.319 12.839 1.00 24.59 116 LEU A C 1
ATOM 830 O O . LEU A 1 122 ? 18.268 72.240 12.578 1.00 24.80 116 LEU A O 1
ATOM 835 N N . PHE A 1 123 ? 19.179 70.257 12.042 1.00 21.21 117 PHE A N 1
ATOM 836 C CA . PHE A 1 123 ? 18.599 70.213 10.707 1.00 21.37 117 PHE A CA 1
ATOM 837 C C . PHE A 1 123 ? 17.398 69.285 10.577 1.00 25.74 117 PHE A C 1
ATOM 838 O O . PHE A 1 123 ? 16.821 69.200 9.489 1.00 25.23 117 PHE A O 1
ATOM 846 N N . GLY A 1 124 ? 17.021 68.573 11.630 1.00 29.83 118 GLY A N 1
ATOM 847 C CA . GLY A 1 124 ? 15.927 67.626 11.531 1.00 26.35 118 GLY A CA 1
ATOM 848 C C . GLY A 1 124 ? 16.356 66.379 10.776 1.00 33.09 118 GLY A C 1
ATOM 849 O O . GLY A 1 124 ? 17.512 66.216 10.376 1.00 28.29 118 GLY A O 1
ATOM 850 N N . ALA A 1 125 ? 15.388 65.490 10.568 1.00 29.19 119 ALA A N 1
ATOM 851 C CA . ALA A 1 125 ? 15.620 64.256 9.828 1.00 33.87 119 ALA A CA 1
ATOM 852 C C . ALA A 1 125 ? 14.289 63.562 9.587 1.00 32.08 119 ALA A C 1
ATOM 853 O O . ALA A 1 125 ? 13.328 63.765 10.332 1.00 29.06 119 ALA A O 1
ATOM 855 N N . THR A 1 126 ? 14.247 62.745 8.539 1.00 32.49 120 THR A N 1
ATOM 856 C CA . THR A 1 126 ? 13.199 61.749 8.358 1.00 34.63 120 THR A CA 1
ATOM 857 C C . THR A 1 126 ? 13.824 60.389 8.624 1.00 40.20 120 THR A C 1
ATOM 858 O O . THR A 1 126 ? 14.787 60.002 7.951 1.00 35.55 120 THR A O 1
ATOM 862 N N . MET A 1 127 ? 13.298 59.676 9.618 1.00 30.34 121 MET A N 1
ATOM 863 C CA . MET A 1 127 ? 13.947 58.478 10.146 1.00 29.41 121 MET A CA 1
ATOM 864 C C . MET A 1 127 ? 12.993 57.302 9.989 1.00 31.45 121 MET A C 1
ATOM 865 O O . MET A 1 127 ? 12.163 57.027 10.874 1.00 30.83 121 MET A O 1
ATOM 870 N N . PRO A 1 128 ? 13.064 56.601 8.861 1.00 30.26 122 PRO A N 1
ATOM 871 C CA . PRO A 1 128 ? 12.163 55.475 8.625 1.00 30.36 122 PRO A CA 1
ATOM 872 C C . PRO A 1 128 ? 12.498 54.279 9.495 1.00 28.64 122 PRO A C 1
ATOM 873 O O . PRO A 1 128 ? 13.658 54.012 9.821 1.00 33.57 122 PRO A O 1
ATOM 877 N N . MET A 1 129 ? 11.455 53.546 9.848 1.00 34.07 123 MET A N 1
ATOM 878 C CA . MET A 1 129 ? 11.559 52.264 10.519 1.00 37.15 123 MET A CA 1
ATOM 879 C C . MET A 1 129 ? 10.701 51.281 9.740 1.00 33.64 123 MET A C 1
ATOM 880 O O . MET A 1 129 ? 9.969 51.666 8.824 1.00 37.74 123 MET A O 1
ATOM 885 N N . GLU A 1 130 ? 10.801 49.997 10.081 1.00 31.42 124 GLU A N 1
ATOM 886 C CA . GLU A 1 130 ? 9.896 49.034 9.470 1.00 33.71 124 GLU A CA 1
ATOM 887 C C . GLU A 1 130 ? 8.458 49.401 9.824 1.00 33.46 124 GLU A C 1
ATOM 888 O O . GLU A 1 130 ? 8.075 49.389 10.998 1.00 33.68 124 GLU A O 1
ATOM 894 N N . ASN A 1 131 ? 7.676 49.755 8.803 1.00 36.27 125 ASN A N 1
ATOM 895 C CA . ASN A 1 131 ? 6.250 50.066 8.949 1.00 47.98 125 ASN A CA 1
ATOM 896 C C . ASN A 1 131 ? 5.993 51.249 9.888 1.00 50.78 125 ASN A C 1
ATOM 897 O O . ASN A 1 131 ? 4.941 51.327 10.527 1.00 52.37 125 ASN A O 1
ATOM 902 N N . SER A 1 132 ? 6.941 52.179 9.982 1.00 40.32 126 SER A N 1
ATOM 903 C CA . SER A 1 132 ? 6.766 53.384 10.786 1.00 39.04 126 SER A CA 1
ATOM 904 C C . SER A 1 132 ? 7.825 54.394 10.359 1.00 36.03 126 SER A C 1
ATOM 905 O O . SER A 1 132 ? 8.680 54.101 9.520 1.00 42.10 126 SER A O 1
ATOM 908 N N . SER A 1 133 ? 7.751 55.598 10.926 1.00 35.32 127 SER A N 1
ATOM 909 C CA . SER A 1 133 ? 8.781 56.603 10.672 1.00 44.23 127 SER A CA 1
ATOM 910 C C . SER A 1 133 ? 8.680 57.716 11.705 1.00 38.87 127 SER A C 1
ATOM 911 O O . SER A 1 133 ? 7.590 58.040 12.186 1.00 36.81 127 SER A O 1
ATOM 914 N N . ILE A 1 134 ? 9.831 58.299 12.029 1.00 28.60 128 ILE A N 1
ATOM 915 C CA . ILE A 1 134 ? 9.918 59.474 12.885 1.00 27.80 128 ILE A CA 1
ATOM 916 C C . ILE A 1 134 ? 10.387 60.642 12.032 1.00 32.65 128 ILE A C 1
ATOM 917 O O . ILE A 1 134 ? 11.328 60.504 11.240 1.00 30.32 128 ILE A O 1
ATOM 922 N N . THR A 1 135 ? 9.746 61.796 12.199 1.00 29.42 129 THR A N 1
ATOM 923 C CA . THR A 1 135 ? 10.098 62.993 11.445 1.00 27.60 129 THR A CA 1
ATOM 924 C C . THR A 1 135 ? 10.428 64.124 12.407 1.00 32.23 129 THR A C 1
ATOM 925 O O . THR A 1 135 ? 9.604 64.480 13.256 1.00 32.26 129 THR A O 1
ATOM 929 N N . PHE A 1 136 ? 11.629 64.686 12.277 1.00 23.80 130 PHE A N 1
ATOM 930 C CA . PHE A 1 136 ? 12.002 65.898 12.992 1.00 24.78 130 PHE A CA 1
ATOM 931 C C . PHE A 1 136 ? 12.147 67.026 11.983 1.00 25.76 130 PHE A C 1
ATOM 932 O O . PHE A 1 136 ? 12.844 66.871 10.978 1.00 30.08 130 PHE A O 1
ATOM 940 N N . THR A 1 137 ? 11.493 68.152 12.247 1.00 27.47 131 THR A N 1
ATOM 941 C CA . THR A 1 137 ? 11.579 69.317 11.376 1.00 30.04 131 THR A CA 1
ATOM 942 C C . THR A 1 137 ? 12.630 70.260 11.945 1.00 27.59 131 THR A C 1
ATOM 943 O O . THR A 1 137 ? 12.457 70.792 13.047 1.00 26.73 131 THR A O 1
ATOM 947 N N . GLY A 1 138 ? 13.716 70.456 11.203 1.00 28.93 132 GLY A N 1
ATOM 948 C CA . GLY A 1 138 ? 14.862 71.179 11.705 1.00 29.46 132 GLY A CA 1
ATOM 949 C C . GLY A 1 138 ? 14.619 72.658 11.934 1.00 26.45 132 GLY A C 1
ATOM 950 O O . GLY A 1 138 ? 14.046 73.361 11.096 1.00 25.53 132 GLY A O 1
ATOM 951 N N . PRO A 1 139 ? 15.007 73.142 13.117 1.00 26.12 133 PRO A N 1
ATOM 952 C CA . PRO A 1 139 ? 14.983 74.593 13.365 1.00 26.88 133 PRO A CA 1
ATOM 953 C C . PRO A 1 139 ? 15.902 75.399 12.461 1.00 22.52 133 PRO A C 1
ATOM 954 O O . PRO A 1 139 ? 15.600 76.567 12.181 1.00 24.86 133 PRO A O 1
ATOM 958 N N . VAL A 1 140 ? 17.026 74.834 12.025 1.00 19.97 134 VAL A N 1
ATOM 959 C CA . VAL A 1 140 ? 17.967 75.529 11.150 1.00 26.23 134 VAL A CA 1
ATOM 960 C C . VAL A 1 140 ? 17.659 75.122 9.717 1.00 24.26 134 VAL A C 1
ATOM 961 O O . VAL A 1 140 ? 17.715 73.936 9.374 1.00 23.95 134 VAL A O 1
ATOM 965 N N . GLN A 1 141 ? 17.363 76.104 8.873 1.00 17.74 135 GLN A N 1
ATOM 966 C CA . GLN A 1 141 ? 17.004 75.842 7.489 1.00 21.44 135 GLN A CA 1
ATOM 967 C C . GLN A 1 141 ? 17.746 76.824 6.602 1.00 29.79 135 GLN A C 1
ATOM 968 O O . GLN A 1 141 ? 17.890 78.000 6.952 1.00 25.48 135 GLN A O 1
ATOM 974 N N . PHE A 1 142 ? 18.196 76.345 5.446 1.00 21.78 136 PHE A N 1
ATOM 975 C CA . PHE A 1 142 ? 18.901 77.176 4.485 1.00 23.68 136 PHE A CA 1
ATOM 976 C C . PHE A 1 142 ? 18.144 77.215 3.168 1.00 33.30 136 PHE A C 1
ATOM 977 O O . PHE A 1 142 ? 17.559 76.214 2.743 1.00 22.22 136 PHE A O 1
ATOM 985 N N . SER A 1 143 ? 18.151 78.392 2.546 1.00 32.48 137 SER A N 1
ATOM 986 C CA . SER A 1 143 ? 17.824 78.555 1.142 1.00 29.40 137 SER A CA 1
ATOM 987 C C . SER A 1 143 ? 18.811 77.766 0.287 1.00 24.18 137 SER A C 1
ATOM 988 O O . SER A 1 143 ? 19.839 77.291 0.760 1.00 26.20 137 SER A O 1
ATOM 991 N N . TRP A 1 144 ? 18.482 77.618 -0.991 1.00 27.62 138 TRP A N 1
ATOM 992 C CA . TRP A 1 144 ? 19.525 77.325 -1.958 1.00 28.20 138 TRP A CA 1
ATOM 993 C C . TRP A 1 144 ? 20.447 78.528 -2.075 1.00 23.85 138 TRP A C 1
ATOM 994 O O . TRP A 1 144 ? 20.005 79.681 -2.009 1.00 26.49 138 TRP A O 1
ATOM 1005 N N . GLY A 1 145 ? 21.737 78.262 -2.229 1.00 22.76 139 GLY A N 1
ATOM 1006 C CA . GLY A 1 145 ? 22.689 79.322 -2.457 1.00 23.70 139 GLY A CA 1
ATOM 1007 C C . GLY A 1 145 ? 22.766 79.642 -3.936 1.00 30.03 139 GLY A C 1
ATOM 1008 O O . GLY A 1 145 ? 22.498 78.796 -4.779 1.00 29.01 139 GLY A O 1
ATOM 1009 N N . TYR A 1 146 ? 23.125 80.884 -4.244 1.00 25.90 140 TYR A N 1
ATOM 1010 C CA . TYR A 1 146 ? 23.352 81.269 -5.629 1.00 26.52 140 TYR A CA 1
ATOM 1011 C C . TYR A 1 146 ? 24.507 82.257 -5.700 1.00 31.87 140 TYR A C 1
ATOM 1012 O O . TYR A 1 146 ? 24.852 82.914 -4.714 1.00 24.86 140 TYR A O 1
ATOM 1021 N N . SER A 1 147 ? 25.140 82.314 -6.870 1.00 24.75 141 SER A N 1
ATOM 1022 C CA . SER A 1 147 ? 26.202 83.285 -7.074 1.00 26.35 141 SER A CA 1
ATOM 1023 C C . SER A 1 147 ? 25.617 84.691 -7.109 1.00 26.58 141 SER A C 1
ATOM 1024 O O . SER A 1 147 ? 24.584 84.936 -7.740 1.00 28.44 141 SER A O 1
ATOM 1027 N N . LEU A 1 148 ? 26.302 85.624 -6.449 1.00 22.83 142 LEU A N 1
ATOM 1028 C CA . LEU A 1 148 ? 25.877 87.020 -6.404 1.00 25.57 142 LEU A CA 1
ATOM 1029 C C . LEU A 1 148 ? 26.237 87.763 -7.681 1.00 27.66 142 LEU A C 1
ATOM 1030 O O . LEU A 1 148 ? 25.973 88.966 -7.790 1.00 33.26 142 LEU A O 1
ATOM 1035 N N . HIS A 1 149 ? 26.848 87.067 -8.628 1.00 28.71 143 HIS A N 1
ATOM 1036 C CA . HIS A 1 149 ? 27.230 87.608 -9.919 1.00 30.74 143 HIS A CA 1
ATOM 1037 C C . HIS A 1 149 ? 27.053 86.481 -10.920 1.00 29.83 143 HIS A C 1
ATOM 1038 O O . HIS A 1 149 ? 26.886 85.319 -10.539 1.00 33.31 143 HIS A O 1
ATOM 1045 N N . ARG A 1 150 ? 27.103 86.814 -12.206 1.00 31.70 144 ARG A N 1
ATOM 1046 C CA . ARG A 1 150 ? 27.097 85.771 -13.222 1.00 27.20 144 ARG A CA 1
ATOM 1047 C C . ARG A 1 150 ? 28.480 85.138 -13.309 1.00 31.47 144 ARG A C 1
ATOM 1048 O O . ARG A 1 150 ? 29.495 85.839 -13.315 1.00 34.70 144 ARG A O 1
ATOM 1056 N N . VAL A 1 151 ? 28.515 83.808 -13.359 1.00 27.80 145 VAL A N 1
ATOM 1057 C CA . VAL A 1 151 ? 29.758 83.061 -13.401 1.00 29.98 145 VAL A CA 1
ATOM 1058 C C . VAL A 1 151 ? 30.031 82.597 -14.824 1.00 34.15 145 VAL A C 1
ATOM 1059 O O . VAL A 1 151 ? 29.130 82.471 -15.653 1.00 33.87 145 VAL A O 1
ATOM 1063 N N . GLU A 1 152 ? 31.303 82.336 -15.106 1.00 30.65 146 GLU A N 1
ATOM 1064 C CA . GLU A 1 152 ? 31.740 81.807 -16.388 1.00 34.40 146 GLU A CA 1
ATOM 1065 C C . GLU A 1 152 ? 31.975 80.309 -16.287 1.00 41.60 146 GLU A C 1
ATOM 1066 O O . GLU A 1 152 ? 32.496 79.820 -15.282 1.00 40.28 146 GLU A O 1
ATOM 1072 N N . ILE A 1 153 ? 31.587 79.584 -17.331 1.00 37.50 147 ILE A N 1
ATOM 1073 C CA . ILE A 1 153 ? 31.828 78.148 -17.432 1.00 43.71 147 ILE A CA 1
ATOM 1074 C C . ILE A 1 153 ? 32.816 77.904 -18.565 1.00 52.95 147 ILE A C 1
ATOM 1075 O O . ILE A 1 153 ? 32.567 78.303 -19.709 1.00 52.40 147 ILE A O 1
ATOM 1080 N N . ASN A 1 154 ? 33.936 77.264 -18.239 1.00 58.34 148 ASN A N 1
ATOM 1081 C CA . ASN A 1 154 ? 34.984 76.900 -19.201 1.00 69.40 148 ASN A CA 1
ATOM 1082 C C . ASN A 1 154 ? 35.465 75.479 -18.951 1.00 72.91 148 ASN A C 1
ATOM 1083 O O . ASN A 1 154 ? 34.661 74.553 -18.864 1.00 77.78 148 ASN A O 1
ATOM 1088 N N . TRP A 1 181 ? 33.683 71.284 -18.220 1.00 94.35 175 TRP A N 1
ATOM 1089 C CA . TRP A 1 181 ? 32.496 71.993 -17.754 1.00 94.11 175 TRP A CA 1
ATOM 1090 C C . TRP A 1 181 ? 32.600 72.313 -16.267 1.00 88.01 175 TRP A C 1
ATOM 1091 O O . TRP A 1 181 ? 32.049 71.597 -15.431 1.00 90.93 175 TRP A O 1
ATOM 1093 N N . ARG A 1 182 ? 33.302 73.399 -15.941 1.00 77.24 176 ARG A N 1
ATOM 1094 C CA . ARG A 1 182 ? 33.547 73.775 -14.556 1.00 61.33 176 ARG A CA 1
ATOM 1095 C C . ARG A 1 182 ? 33.484 75.293 -14.429 1.00 42.86 176 ARG A C 1
ATOM 1096 O O . ARG A 1 182 ? 33.804 76.024 -15.370 1.00 44.66 176 ARG A O 1
ATOM 1104 N N . VAL A 1 183 ? 33.068 75.757 -13.252 1.00 34.55 177 VAL A N 1
ATOM 1105 C CA . VAL A 1 183 ? 32.882 77.183 -12.998 1.00 36.32 177 VAL A CA 1
ATOM 1106 C C . VAL A 1 183 ? 34.218 77.818 -12.631 1.00 38.81 177 VAL A C 1
ATOM 1107 O O . VAL A 1 183 ? 34.939 77.313 -11.762 1.00 38.79 177 VAL A O 1
ATOM 1111 N N . LEU A 1 184 ? 34.551 78.936 -13.288 1.00 37.63 178 LEU A N 1
ATOM 1112 C CA . LEU A 1 184 ? 35.838 79.580 -13.035 1.00 34.63 178 LEU A CA 1
ATOM 1113 C C . LEU A 1 184 ? 35.881 80.200 -11.642 1.00 36.06 178 LEU A C 1
ATOM 1114 O O . LEU A 1 184 ? 36.838 79.989 -10.887 1.00 33.44 178 LEU A O 1
ATOM 1119 N N . TYR A 1 185 ? 34.850 80.960 -11.278 1.00 31.28 179 TYR A N 1
ATOM 1120 C CA . TYR A 1 185 ? 34.836 81.646 -9.994 1.00 28.29 179 TYR A CA 1
ATOM 1121 C C . TYR A 1 185 ? 33.398 81.973 -9.615 1.00 26.32 179 TYR A C 1
ATOM 1122 O O . TYR A 1 185 ? 32.619 82.432 -10.452 1.00 26.12 179 TYR A O 1
ATOM 1131 N N . SER A 1 186 ? 33.065 81.771 -8.342 1.00 24.14 180 SER A N 1
ATOM 1132 C CA . SER A 1 186 ? 31.688 81.935 -7.888 1.00 25.15 180 SER A CA 1
ATOM 1133 C C . SER A 1 186 ? 31.689 82.417 -6.448 1.00 28.20 180 SER A C 1
ATOM 1134 O O . SER A 1 186 ? 32.145 81.691 -5.563 1.00 29.58 180 SER A O 1
ATOM 1137 N N . LEU A 1 187 ? 31.187 83.627 -6.210 1.00 27.31 181 LEU A N 1
ATOM 1138 C CA . LEU A 1 187 ? 30.908 84.082 -4.850 1.00 21.98 181 LEU A CA 1
ATOM 1139 C C . LEU A 1 187 ? 29.459 83.735 -4.534 1.00 24.78 181 LEU A C 1
ATOM 1140 O O . LEU A 1 187 ? 28.535 84.363 -5.060 1.00 26.08 181 LEU A O 1
ATOM 1145 N N . ILE A 1 188 ? 29.270 82.745 -3.668 1.00 26.29 182 ILE A N 1
ATOM 1146 C CA . ILE A 1 188 ? 27.972 82.146 -3.380 1.00 26.82 182 ILE A CA 1
ATOM 1147 C C . ILE A 1 188 ? 27.398 82.779 -2.121 1.00 26.58 182 ILE A C 1
ATOM 1148 O O . ILE A 1 188 ? 28.112 82.976 -1.132 1.00 23.70 182 ILE A O 1
ATOM 1153 N N . GLY A 1 189 ? 26.114 83.102 -2.154 1.00 23.26 183 GLY A N 1
ATOM 1154 C CA . GLY A 1 189 ? 25.412 83.621 -0.988 1.00 27.02 183 GLY A CA 1
ATOM 1155 C C . GLY A 1 189 ? 24.303 82.683 -0.553 1.00 23.25 183 GLY A C 1
ATOM 1156 O O . GLY A 1 189 ? 23.532 82.202 -1.381 1.00 24.88 183 GLY A O 1
ATOM 1157 N N . PHE A 1 190 ? 24.218 82.450 0.759 1.00 22.23 184 PHE A N 1
ATOM 1158 C CA . PHE A 1 190 ? 23.156 81.660 1.374 1.00 21.57 184 PHE A CA 1
ATOM 1159 C C . PHE A 1 190 ? 22.381 82.520 2.360 1.00 24.34 184 PHE A C 1
ATOM 1160 O O . PHE A 1 190 ? 22.960 83.356 3.059 1.00 20.12 184 PHE A O 1
ATOM 1168 N N . HIS A 1 191 ? 21.072 82.304 2.424 1.00 20.38 185 HIS A N 1
ATOM 1169 C CA . HIS A 1 191 ? 20.236 82.810 3.498 1.00 23.06 185 HIS A CA 1
ATOM 1170 C C . HIS A 1 191 ? 19.821 81.629 4.363 1.00 24.66 185 HIS A C 1
ATOM 1171 O O . HIS A 1 191 ? 19.468 80.567 3.849 1.00 23.85 185 HIS A O 1
ATOM 1178 N N . GLY A 1 192 ? 19.889 81.801 5.678 1.00 24.86 186 GLY A N 1
ATOM 1179 C CA . GLY A 1 192 ? 19.442 80.776 6.590 1.00 24.59 186 GLY A CA 1
ATOM 1180 C C . GLY A 1 192 ? 18.603 81.384 7.696 1.00 26.26 186 GLY A C 1
ATOM 1181 O O . GLY A 1 192 ? 18.633 82.592 7.940 1.00 18.60 186 GLY A O 1
ATOM 1182 N N . ILE A 1 193 ? 17.846 80.515 8.367 1.00 20.57 187 ILE A N 1
ATOM 1183 C CA . ILE A 1 193 ? 17.054 80.910 9.523 1.00 20.72 187 ILE A CA 1
ATOM 1184 C C . ILE A 1 193 ? 17.243 79.901 10.647 1.00 21.44 187 ILE A C 1
ATOM 1185 O O . ILE A 1 193 ? 17.579 78.735 10.421 1.00 23.64 187 ILE A O 1
ATOM 1190 N N . VAL A 1 194 ? 17.035 80.369 11.873 1.00 26.79 188 VAL A N 1
ATOM 1191 C CA . VAL A 1 194 ? 16.856 79.506 13.031 1.00 21.22 188 VAL A CA 1
ATOM 1192 C C . VAL A 1 194 ? 15.467 79.786 13.579 1.00 28.77 188 VAL A C 1
ATOM 1193 O O . VAL A 1 194 ? 15.123 80.946 13.840 1.00 24.08 188 VAL A O 1
ATOM 1197 N N . SER A 1 195 ? 14.665 78.734 13.726 1.00 24.81 189 SER A N 1
ATOM 1198 C CA . SER A 1 195 ? 13.280 78.858 14.172 1.00 22.84 189 SER A CA 1
ATOM 1199 C C . SER A 1 195 ? 13.179 78.496 15.648 1.00 24.48 189 SER A C 1
ATOM 1200 O O . SER A 1 195 ? 13.401 77.340 16.029 1.00 25.25 189 SER A O 1
ATOM 1203 N N . ARG A 1 196 ? 12.812 79.483 16.466 1.00 26.97 190 ARG A N 1
ATOM 1204 C CA . ARG A 1 196 ? 12.623 79.249 17.893 1.00 35.35 190 ARG A CA 1
ATOM 1205 C C . ARG A 1 196 ? 11.581 78.165 18.153 1.00 29.91 190 ARG A C 1
ATOM 1206 O O . ARG A 1 196 ? 11.779 77.299 19.013 1.00 30.15 190 ARG A O 1
ATOM 1214 N N . ASN A 1 197 ? 10.474 78.182 17.410 1.00 25.62 191 ASN A N 1
ATOM 1215 C CA . ASN A 1 197 ? 9.414 77.212 17.672 1.00 32.74 191 ASN A CA 1
ATOM 1216 C C . ASN A 1 197 ? 9.849 75.795 17.313 1.00 34.60 191 ASN A C 1
ATOM 1217 O O . ASN A 1 197 ? 9.595 74.852 18.071 1.00 29.21 191 ASN A O 1
ATOM 1222 N N . ARG A 1 198 ? 10.515 75.620 16.171 1.00 31.06 192 ARG A N 1
ATOM 1223 C CA . ARG A 1 198 ? 10.977 74.284 15.810 1.00 28.75 192 ARG A CA 1
ATOM 1224 C C . ARG A 1 198 ? 12.052 73.778 16.761 1.00 27.81 192 ARG A C 1
ATOM 1225 O O . ARG A 1 198 ? 12.150 72.566 16.994 1.00 32.56 192 ARG A O 1
ATOM 1233 N N . ALA A 1 199 ? 12.859 74.682 17.324 1.00 24.58 193 ALA A N 1
ATOM 1234 C CA . ALA A 1 199 ? 13.920 74.269 18.233 1.00 29.87 193 ALA A CA 1
ATOM 1235 C C . ALA A 1 199 ? 13.365 73.623 19.492 1.00 37.31 193 ALA A C 1
ATOM 1236 O O . ALA A 1 199 ? 14.071 72.834 20.132 1.00 32.18 193 ALA A O 1
ATOM 1238 N N . ARG A 1 200 ? 12.118 73.942 19.858 1.00 37.69 194 ARG A N 1
ATOM 1239 C CA . ARG A 1 200 ? 11.489 73.316 21.016 1.00 36.48 194 ARG A CA 1
ATOM 1240 C C . ARG A 1 200 ? 11.250 71.828 20.804 1.00 35.88 194 ARG A C 1
ATOM 1241 O O . ARG A 1 200 ? 11.273 71.057 21.768 1.00 47.81 194 ARG A O 1
ATOM 1249 N N . HIS A 1 201 ? 11.012 71.406 19.563 1.00 32.08 195 HIS A N 1
ATOM 1250 C CA . HIS A 1 201 ? 10.697 70.013 19.278 1.00 35.43 195 HIS A CA 1
ATOM 1251 C C . HIS A 1 201 ? 11.907 69.162 18.913 1.00 35.69 195 HIS A C 1
ATOM 1252 O O . HIS A 1 201 ? 11.760 67.941 18.767 1.00 33.73 195 HIS A O 1
ATOM 1259 N N . THR A 1 202 ? 13.092 69.757 18.758 1.00 30.49 196 THR A N 1
ATOM 1260 C CA . THR A 1 202 ? 14.296 68.988 18.471 1.00 28.32 196 THR A CA 1
ATOM 1261 C C . THR A 1 202 ? 15.316 69.062 19.598 1.00 30.30 196 THR A C 1
ATOM 1262 O O . THR A 1 202 ? 16.427 68.538 19.448 1.00 33.93 196 THR A O 1
ATOM 1266 N N . GLY A 1 203 ? 14.984 69.705 20.712 1.00 27.01 197 GLY A N 1
ATOM 1267 C CA . GLY A 1 203 ? 15.925 69.791 21.812 1.00 33.57 197 GLY A CA 1
ATOM 1268 C C . GLY A 1 203 ? 17.160 70.608 21.509 1.00 35.50 197 GLY A C 1
ATOM 1269 O O . GLY A 1 203 ? 18.215 70.357 22.098 1.00 30.81 197 GLY A O 1
ATOM 1270 N N . LEU A 1 204 ? 17.060 71.571 20.590 1.00 31.78 198 LEU A N 1
ATOM 1271 C CA . LEU A 1 204 ? 18.219 72.364 20.196 1.00 32.09 198 LEU A CA 1
ATOM 1272 C C . LEU A 1 204 ? 18.824 73.065 21.404 1.00 24.35 198 LEU A C 1
ATOM 1273 O O . LEU A 1 204 ? 18.115 73.687 22.201 1.00 35.48 198 LEU A O 1
ATOM 1278 N N . ARG A 1 205 ? 20.142 72.979 21.521 1.00 31.03 199 ARG A N 1
ATOM 1279 C CA . ARG A 1 205 ? 20.880 73.562 22.630 1.00 34.28 199 ARG A CA 1
ATOM 1280 C C . ARG A 1 205 ? 21.605 74.813 22.157 1.00 37.23 199 ARG A C 1
ATOM 1281 O O . ARG A 1 205 ? 22.004 74.913 20.995 1.00 31.16 199 ARG A O 1
ATOM 1289 N N . GLU A 1 206 ? 21.773 75.771 23.073 1.00 37.81 200 GLU A N 1
ATOM 1290 C CA . GLU A 1 206 ? 22.524 76.980 22.741 1.00 46.20 200 GLU A CA 1
ATOM 1291 C C . GLU A 1 206 ? 23.909 76.631 22.221 1.00 37.36 200 GLU A C 1
ATOM 1292 O O . GLU A 1 206 ? 24.411 77.259 21.282 1.00 48.99 200 GLU A O 1
ATOM 1298 N N . SER A 1 207 ? 24.531 75.609 22.808 1.00 38.57 201 SER A N 1
ATOM 1299 C CA . SER A 1 207 ? 25.833 75.153 22.348 1.00 29.17 201 SER A CA 1
ATOM 1300 C C . SER A 1 207 ? 25.785 74.572 20.939 1.00 31.13 201 SER A C 1
ATOM 1301 O O . SER A 1 207 ? 26.813 74.570 20.252 1.00 29.71 201 SER A O 1
ATOM 1304 N N . ASP A 1 208 ? 24.629 74.061 20.496 1.00 29.78 202 ASP A N 1
ATOM 1305 C CA . ASP A 1 208 ? 24.519 73.599 19.114 1.00 27.84 202 ASP A CA 1
ATOM 1306 C C . ASP A 1 208 ? 24.633 74.761 18.135 1.00 23.45 202 ASP A C 1
ATOM 1307 O O . ASP A 1 208 ? 25.184 74.607 17.040 1.00 26.73 202 ASP A O 1
ATOM 1312 N N . LEU A 1 209 ? 24.093 75.925 18.502 1.00 23.19 203 LEU A N 1
ATOM 1313 C CA . LEU A 1 209 ? 24.144 77.072 17.603 1.00 22.81 203 LEU A CA 1
ATOM 1314 C C . LEU A 1 209 ? 25.543 77.658 17.543 1.00 35.55 203 LEU A C 1
ATOM 1315 O O . LEU A 1 209 ? 25.996 78.110 16.482 1.00 28.80 203 LEU A O 1
ATOM 1320 N N . GLU A 1 210 ? 26.246 77.654 18.671 1.00 32.19 204 GLU A N 1
ATOM 1321 C CA . GLU A 1 210 ? 27.642 78.062 18.654 1.00 42.17 204 GLU A CA 1
ATOM 1322 C C . GLU A 1 210 ? 28.485 77.105 17.820 1.00 31.33 204 GLU A C 1
ATOM 1323 O O . GLU A 1 210 ? 29.414 77.532 17.127 1.00 31.37 204 GLU A O 1
ATOM 1329 N N . ALA A 1 211 ? 28.175 75.804 17.867 1.00 25.88 205 ALA A N 1
ATOM 1330 C CA . ALA A 1 211 ? 28.875 74.856 17.005 1.00 30.30 205 ALA A CA 1
ATOM 1331 C C . ALA A 1 211 ? 28.556 75.101 15.535 1.00 30.02 205 ALA A C 1
ATOM 1332 O O . ALA A 1 211 ? 29.416 74.909 14.666 1.00 26.81 205 ALA A O 1
ATOM 1334 N N . LEU A 1 212 ? 27.321 75.515 15.237 1.00 27.26 206 LEU A N 1
ATOM 1335 C CA . LEU A 1 212 ? 26.971 75.852 13.861 1.00 29.48 206 LEU A CA 1
ATOM 1336 C C . LEU A 1 212 ? 27.782 77.048 13.381 1.00 24.10 206 LEU A C 1
ATOM 1337 O O . LEU A 1 212 ? 28.339 77.030 12.279 1.00 25.37 206 LEU A O 1
ATOM 1342 N N . ASP A 1 213 ? 27.883 78.087 14.217 1.00 23.79 207 ASP A N 1
ATOM 1343 C CA . ASP A 1 213 ? 28.664 79.265 13.856 1.00 27.78 207 ASP A CA 1
ATOM 1344 C C . ASP A 1 213 ? 30.103 78.881 13.543 1.00 30.10 207 ASP A C 1
ATOM 1345 O O . ASP A 1 213 ? 30.675 79.321 12.539 1.00 26.13 207 ASP A O 1
ATOM 1350 N N . ARG A 1 214 ? 30.707 78.052 14.398 1.00 28.41 208 ARG A N 1
ATOM 1351 C CA . ARG A 1 214 ? 32.097 77.666 14.172 1.00 33.08 208 ARG A CA 1
ATOM 1352 C C . ARG A 1 214 ? 32.237 76.790 12.931 1.00 30.26 208 ARG A C 1
ATOM 1353 O O . ARG A 1 214 ? 33.227 76.899 12.195 1.00 28.60 208 ARG A O 1
ATOM 1361 N N . ALA A 1 215 ? 31.248 75.931 12.669 1.00 27.92 209 ALA A N 1
ATOM 1362 C CA . ALA A 1 215 ? 31.291 75.098 11.471 1.00 30.63 209 ALA A CA 1
ATOM 1363 C C . ALA A 1 215 ? 31.124 75.920 10.200 1.00 28.31 209 ALA A C 1
ATOM 1364 O O . ALA A 1 215 ? 31.693 75.574 9.160 1.00 28.58 209 ALA A O 1
ATOM 1366 N N . MET A 1 216 ? 30.368 77.017 10.260 1.00 24.05 210 MET A N 1
ATOM 1367 C CA . MET A 1 216 ? 30.240 77.874 9.087 1.00 26.83 210 MET A CA 1
ATOM 1368 C C . MET A 1 216 ? 31.584 78.475 8.701 1.00 28.96 210 MET A C 1
ATOM 1369 O O . MET A 1 216 ? 31.822 78.768 7.525 1.00 30.72 210 MET A O 1
ATOM 1374 N N . LEU A 1 217 ? 32.475 78.654 9.677 1.00 26.98 211 LEU A N 1
ATOM 1375 C CA . LEU A 1 217 ? 33.810 79.160 9.399 1.00 24.49 211 LEU A CA 1
ATOM 1376 C C . LEU A 1 217 ? 34.770 78.070 8.931 1.00 29.18 211 LEU A C 1
ATOM 1377 O O . LEU A 1 217 ? 35.638 78.338 8.092 1.00 34.58 211 LEU A O 1
ATOM 1382 N N . GLU A 1 218 ? 34.631 76.842 9.436 1.00 26.57 212 GLU A N 1
ATOM 1383 C CA . GLU A 1 218 ? 35.678 75.837 9.281 1.00 28.87 212 GLU A CA 1
ATOM 1384 C C . GLU A 1 218 ? 35.299 74.641 8.418 1.00 33.84 212 GLU A C 1
ATOM 1385 O O . GLU A 1 218 ? 36.199 73.956 7.925 1.00 28.38 212 GLU A O 1
ATOM 1391 N N . ALA A 1 219 ? 34.009 74.369 8.220 1.00 29.15 213 ALA A N 1
ATOM 1392 C CA . ALA A 1 219 ? 33.618 73.113 7.587 1.00 31.38 213 ALA A CA 1
ATOM 1393 C C . ALA A 1 219 ? 33.959 73.101 6.103 1.00 27.87 213 ALA A C 1
ATOM 1394 O O . ALA A 1 219 ? 34.523 72.124 5.596 1.00 33.22 213 ALA A O 1
ATOM 1396 N N . ILE A 1 220 ? 33.605 74.167 5.385 1.00 28.80 214 ILE A N 1
ATOM 1397 C CA . ILE A 1 220 ? 33.825 74.186 3.938 1.00 30.91 214 ILE A CA 1
ATOM 1398 C C . ILE A 1 220 ? 35.301 74.053 3.569 1.00 34.78 214 ILE A C 1
ATOM 1399 O O . ILE A 1 220 ? 35.628 73.181 2.747 1.00 41.35 214 ILE A O 1
ATOM 1404 N N . PRO A 1 221 ? 36.227 74.855 4.113 1.00 38.15 215 PRO A N 1
ATOM 1405 C CA . PRO A 1 221 ? 37.643 74.622 3.773 1.00 43.55 215 PRO A CA 1
ATOM 1406 C C . PRO A 1 221 ? 38.135 73.238 4.165 1.00 47.58 215 PRO A C 1
ATOM 1407 O O . PRO A 1 221 ? 38.958 72.646 3.456 1.00 48.84 215 PRO A O 1
ATOM 1411 N N . THR A 1 222 ? 37.638 72.705 5.283 1.00 45.18 216 THR A N 1
ATOM 1412 C CA . THR A 1 222 ? 38.015 71.364 5.720 1.00 46.70 216 THR A CA 1
ATOM 1413 C C . THR A 1 222 ? 37.437 70.282 4.817 1.00 48.01 216 THR A C 1
ATOM 1414 O O . THR A 1 222 ? 38.061 69.229 4.639 1.00 54.86 216 THR A O 1
ATOM 1418 N N . GLU A 1 223 ? 36.278 70.522 4.214 1.00 43.46 217 GLU A N 1
ATOM 1419 C CA . GLU A 1 223 ? 35.637 69.472 3.437 1.00 51.79 217 GLU A CA 1
ATOM 1420 C C . GLU A 1 223 ? 35.620 69.812 1.949 1.00 51.83 217 GLU A C 1
ATOM 1421 O O . GLU A 1 223 ? 34.788 70.594 1.488 1.00 56.42 217 GLU A O 1
ATOM 1427 N N . LYS A 1 229 ? 40.623 70.516 -6.830 1.00 79.74 223 LYS A N 1
ATOM 1428 C CA . LYS A 1 229 ? 40.585 71.392 -7.995 1.00 79.29 223 LYS A CA 1
ATOM 1429 C C . LYS A 1 229 ? 39.846 72.693 -7.689 1.00 78.41 223 LYS A C 1
ATOM 1430 O O . LYS A 1 229 ? 40.116 73.726 -8.304 1.00 77.52 223 LYS A O 1
ATOM 1432 N N . ILE A 1 230 ? 38.915 72.641 -6.738 1.00 69.72 224 ILE A N 1
ATOM 1433 C CA . ILE A 1 230 ? 38.088 73.789 -6.378 1.00 60.90 224 ILE A CA 1
ATOM 1434 C C . ILE A 1 230 ? 38.388 74.163 -4.932 1.00 57.78 224 ILE A C 1
ATOM 1435 O O . ILE A 1 230 ? 38.025 73.427 -4.005 1.00 58.20 224 ILE A O 1
ATOM 1440 N N . GLY A 1 231 ? 39.057 75.299 -4.741 1.00 54.17 225 GLY A N 1
ATOM 1441 C CA . GLY A 1 231 ? 39.236 75.856 -3.407 1.00 52.61 225 GLY A CA 1
ATOM 1442 C C . GLY A 1 231 ? 38.014 76.660 -2.993 1.00 52.24 225 GLY A C 1
ATOM 1443 O O . GLY A 1 231 ? 37.503 77.478 -3.766 1.00 42.77 225 GLY A O 1
ATOM 1444 N N . GLN A 1 232 ? 37.545 76.433 -1.768 1.00 46.96 226 GLN A N 1
ATOM 1445 C CA . GLN A 1 232 ? 36.323 77.059 -1.279 1.00 37.21 226 GLN A CA 1
ATOM 1446 C C . GLN A 1 232 ? 36.592 77.697 0.075 1.00 34.54 226 GLN A C 1
ATOM 1447 O O . GLN A 1 232 ? 37.068 77.026 0.997 1.00 33.43 226 GLN A O 1
ATOM 1453 N N . ILE A 1 233 ? 36.284 78.990 0.197 1.00 29.95 227 ILE A N 1
ATOM 1454 C CA . ILE A 1 233 ? 36.708 79.795 1.332 1.00 29.43 227 ILE A CA 1
ATOM 1455 C C . ILE A 1 233 ? 35.548 80.625 1.870 1.00 29.36 227 ILE A C 1
ATOM 1456 O O . ILE A 1 233 ? 34.994 81.453 1.143 1.00 24.95 227 ILE A O 1
ATOM 1461 N N . PRO A 1 234 ? 35.141 80.452 3.130 1.00 23.73 228 PRO A N 1
ATOM 1462 C CA . PRO A 1 234 ? 34.149 81.369 3.705 1.00 23.39 228 PRO A CA 1
ATOM 1463 C C . PRO A 1 234 ? 34.682 82.796 3.722 1.00 24.52 228 PRO A C 1
ATOM 1464 O O . PRO A 1 234 ? 35.843 83.047 4.053 1.00 28.72 228 PRO A O 1
ATOM 1468 N N . ARG A 1 235 ? 33.813 83.740 3.387 1.00 21.32 229 ARG A N 1
ATOM 1469 C CA . ARG A 1 235 ? 34.227 85.131 3.290 1.00 20.11 229 ARG A CA 1
ATOM 1470 C C . ARG A 1 235 ? 33.466 86.059 4.216 1.00 23.08 229 ARG A C 1
ATOM 1471 O O . ARG A 1 235 ? 34.009 87.092 4.619 1.00 24.06 229 ARG A O 1
ATOM 1479 N N . PHE A 1 236 ? 32.225 85.722 4.554 1.00 24.97 230 PHE A N 1
ATOM 1480 C CA . PHE A 1 236 ? 31.384 86.586 5.366 1.00 24.59 230 PHE A CA 1
ATOM 1481 C C . PHE A 1 236 ? 30.332 85.704 6.015 1.00 21.89 230 PHE A C 1
ATOM 1482 O O . PHE A 1 236 ? 29.720 84.877 5.340 1.00 23.17 230 PHE A O 1
ATOM 1490 N N . TYR A 1 237 ? 30.125 85.879 7.315 1.00 21.15 231 TYR A N 1
ATOM 1491 C CA . TYR A 1 237 ? 29.078 85.152 8.017 1.00 21.47 231 TYR A CA 1
ATOM 1492 C C . TYR A 1 237 ? 28.487 86.085 9.055 1.00 24.48 231 TYR A C 1
ATOM 1493 O O . TYR A 1 237 ? 29.210 86.604 9.909 1.00 23.28 231 TYR A O 1
ATOM 1502 N N . LEU A 1 238 ? 27.181 86.306 8.969 1.00 23.35 232 LEU A N 1
ATOM 1503 C CA . LEU A 1 238 ? 26.472 87.154 9.913 1.00 20.66 232 LEU A CA 1
ATOM 1504 C C . LEU A 1 238 ? 25.234 86.412 10.373 1.00 22.80 232 LEU A C 1
ATOM 1505 O O . LEU A 1 238 ? 24.425 85.992 9.539 1.00 21.45 232 LEU A O 1
ATOM 1510 N N . ARG A 1 239 ? 25.084 86.251 11.690 1.00 20.59 233 ARG A N 1
ATOM 1511 C CA . ARG A 1 239 ? 23.864 85.703 12.270 1.00 20.09 233 ARG A CA 1
ATOM 1512 C C . ARG A 1 239 ? 23.241 86.746 13.184 1.00 26.05 233 ARG A C 1
ATOM 1513 O O . ARG A 1 239 ? 23.877 87.202 14.137 1.00 25.15 233 ARG A O 1
ATOM 1521 N N . LEU A 1 240 ? 21.998 87.109 12.893 1.00 25.85 234 LEU A N 1
ATOM 1522 C CA . LEU A 1 240 ? 21.240 88.072 13.677 1.00 23.38 234 LEU A CA 1
ATOM 1523 C C . LEU A 1 240 ? 20.247 87.309 14.534 1.00 24.52 234 LEU A C 1
ATOM 1524 O O . LEU A 1 240 ? 19.494 86.490 14.008 1.00 22.21 234 LEU A O 1
ATOM 1529 N N . GLU A 1 241 ? 20.252 87.565 15.842 1.00 23.99 235 GLU A N 1
ATOM 1530 C CA . GLU A 1 241 ? 19.292 86.967 16.761 1.00 21.00 235 GLU A CA 1
ATOM 1531 C C . GLU A 1 241 ? 18.262 88.008 17.176 1.00 22.33 235 GLU A C 1
ATOM 1532 O O . GLU A 1 241 ? 18.595 89.179 17.377 1.00 29.59 235 GLU A O 1
ATOM 1538 N N . TYR A 1 242 ? 17.014 87.578 17.311 1.00 23.27 236 TYR A N 1
ATOM 1539 C CA . TYR A 1 242 ? 15.914 88.482 17.607 1.00 22.76 236 TYR A CA 1
ATOM 1540 C C . TYR A 1 242 ? 15.412 88.262 19.023 1.00 24.82 236 TYR A C 1
ATOM 1541 O O . TYR A 1 242 ? 15.398 87.137 19.529 1.00 27.42 236 TYR A O 1
ATOM 1550 N N . SER A 1 243 ? 14.970 89.354 19.638 1.00 21.58 237 SER A N 1
ATOM 1551 C CA . SER A 1 243 ? 14.401 89.291 20.975 1.00 27.90 237 SER A CA 1
ATOM 1552 C C . SER A 1 243 ? 13.157 88.413 20.997 1.00 31.29 237 SER A C 1
ATOM 1553 O O . SER A 1 243 ? 12.402 88.331 20.025 1.00 26.69 237 SER A O 1
ATOM 1556 N N . GLU A 1 244 ? 12.972 87.735 22.121 1.00 28.88 238 GLU A N 1
ATOM 1557 C CA . GLU A 1 244 ? 11.821 86.876 22.338 1.00 29.02 238 GLU A CA 1
ATOM 1558 C C . GLU A 1 244 ? 10.523 87.606 22.019 1.00 29.37 238 GLU A C 1
ATOM 1559 O O . GLU A 1 244 ? 10.256 88.686 22.554 1.00 36.25 238 GLU A O 1
ATOM 1565 N N . GLY A 1 245 ? 9.726 87.024 21.127 1.00 34.06 239 GLY A N 1
ATOM 1566 C CA . GLY A 1 245 ? 8.433 87.569 20.780 1.00 35.58 239 GLY A CA 1
ATOM 1567 C C . GLY A 1 245 ? 8.449 88.640 19.711 1.00 36.70 239 GLY A C 1
ATOM 1568 O O . GLY A 1 245 ? 7.374 89.092 19.296 1.00 33.52 239 GLY A O 1
ATOM 1569 N N . TYR A 1 246 ? 9.621 89.059 19.250 1.00 27.94 240 TYR A N 1
ATOM 1570 C CA . TYR A 1 246 ? 9.680 90.075 18.206 1.00 30.14 240 TYR A CA 1
ATOM 1571 C C . TYR A 1 246 ? 9.161 89.492 16.895 1.00 23.94 240 TYR A C 1
ATOM 1572 O O . TYR A 1 246 ? 9.624 88.426 16.470 1.00 27.52 240 TYR A O 1
ATOM 1581 N N . PRO A 1 247 ? 8.219 90.151 16.228 1.00 30.07 241 PRO A N 1
ATOM 1582 C CA . PRO A 1 247 ? 7.524 89.507 15.108 1.00 32.23 241 PRO A CA 1
ATOM 1583 C C . PRO A 1 247 ? 8.195 89.658 13.752 1.00 31.12 241 PRO A C 1
ATOM 1584 O O . PRO A 1 247 ? 7.884 88.901 12.830 1.00 34.23 241 PRO A O 1
ATOM 1588 N N . TYR A 1 248 ? 9.095 90.623 13.602 1.00 29.24 242 TYR A N 1
ATOM 1589 C CA . TYR A 1 248 ? 9.637 90.956 12.294 1.00 28.72 242 TYR A CA 1
ATOM 1590 C C . TYR A 1 248 ? 11.064 90.439 12.147 1.00 27.81 242 TYR A C 1
ATOM 1591 O O . TYR A 1 248 ? 11.724 90.081 13.125 1.00 25.53 242 TYR A O 1
ATOM 1600 N N . ARG A 1 249 ? 11.526 90.388 10.897 1.00 19.91 243 ARG A N 1
ATOM 1601 C CA . ARG A 1 249 ? 12.849 89.878 10.571 1.00 25.74 243 ARG A CA 1
ATOM 1602 C C . ARG A 1 249 ? 13.478 90.739 9.491 1.00 30.26 243 ARG A C 1
ATOM 1603 O O . ARG A 1 249 ? 12.781 91.344 8.672 1.00 28.67 243 ARG A O 1
ATOM 1611 N N . VAL A 1 250 ? 14.811 90.770 9.484 1.00 21.32 244 VAL A N 1
ATOM 1612 C CA . VAL A 1 250 ? 15.507 91.335 8.338 1.00 22.36 244 VAL A CA 1
ATOM 1613 C C . VAL A 1 250 ? 15.252 90.488 7.097 1.00 22.53 244 VAL A C 1
ATOM 1614 O O . VAL A 1 250 ? 15.047 91.016 5.999 1.00 23.97 244 VAL A O 1
ATOM 1618 N N . GLY A 1 251 ? 15.205 89.165 7.259 1.00 25.53 245 GLY A N 1
ATOM 1619 C CA . GLY A 1 251 ? 15.001 88.297 6.113 1.00 25.27 245 GLY A CA 1
ATOM 1620 C C . GLY A 1 251 ? 16.266 88.097 5.291 1.00 26.15 245 GLY A C 1
ATOM 1621 O O . GLY A 1 251 ? 17.383 88.108 5.808 1.00 27.88 245 GLY A O 1
ATOM 1622 N N . ASP A 1 252 ? 16.068 87.891 3.988 1.00 27.34 246 ASP A N 1
ATOM 1623 C CA . ASP A 1 252 ? 17.146 87.567 3.054 1.00 26.47 246 ASP A CA 1
ATOM 1624 C C . ASP A 1 252 ? 17.863 88.847 2.633 1.00 25.58 246 ASP A C 1
ATOM 1625 O O . ASP A 1 252 ? 17.261 89.727 2.011 1.00 28.80 246 ASP A O 1
ATOM 1630 N N . LEU A 1 253 ? 19.142 88.953 2.986 1.00 24.07 247 LEU A N 1
ATOM 1631 C CA . LEU A 1 253 ? 19.959 90.127 2.704 1.00 27.81 247 LEU A CA 1
ATOM 1632 C C . LEU A 1 253 ? 20.755 90.029 1.407 1.00 28.32 247 LEU A C 1
ATOM 1633 O O . LEU A 1 253 ? 21.428 90.994 1.044 1.00 27.75 247 LEU A O 1
ATOM 1638 N N . ARG A 1 254 ? 20.698 88.897 0.705 1.00 27.51 248 ARG A N 1
ATOM 1639 C CA . ARG A 1 254 ? 21.627 88.662 -0.396 1.00 28.05 248 ARG A CA 1
ATOM 1640 C C . ARG A 1 254 ? 21.484 89.699 -1.505 1.00 33.81 248 ARG A C 1
ATOM 1641 O O . ARG A 1 254 ? 22.484 90.128 -2.094 1.00 29.01 248 ARG A O 1
ATOM 1649 N N . GLU A 1 255 ? 20.257 90.120 -1.809 1.00 38.07 249 GLU A N 1
ATOM 1650 C CA . GLU A 1 255 ? 20.085 91.105 -2.872 1.00 36.17 249 GLU A CA 1
ATOM 1651 C C . GLU A 1 255 ? 20.538 92.497 -2.452 1.00 35.45 249 GLU A C 1
ATOM 1652 O O . GLU A 1 255 ? 20.762 93.348 -3.316 1.00 38.77 249 GLU A O 1
ATOM 1658 N N . ASP A 1 256 ? 20.683 92.745 -1.151 1.00 30.21 250 ASP A N 1
ATOM 1659 C CA . ASP A 1 256 ? 21.191 94.025 -0.680 1.00 30.93 250 ASP A CA 1
ATOM 1660 C C . ASP A 1 256 ? 22.709 94.118 -0.744 1.00 35.42 250 ASP A C 1
ATOM 1661 O O . ASP A 1 256 ? 23.255 95.225 -0.659 1.00 31.65 250 ASP A O 1
ATOM 1666 N N . VAL A 1 257 ? 23.401 92.987 -0.882 1.00 26.11 251 VAL A N 1
ATOM 1667 C CA . VAL A 1 257 ? 24.842 93.026 -1.109 1.00 25.92 251 VAL A CA 1
ATOM 1668 C C . VAL A 1 257 ? 25.117 93.572 -2.503 1.00 28.89 251 VAL A C 1
ATOM 1669 O O . VAL A 1 257 ? 24.463 93.188 -3.480 1.00 34.56 251 VAL A O 1
ATOM 1673 N N . VAL A 1 258 ? 26.096 94.463 -2.608 1.00 32.89 252 VAL A N 1
ATOM 1674 C CA . VAL A 1 258 ? 26.488 95.044 -3.885 1.00 31.31 252 VAL A CA 1
ATOM 1675 C C . VAL A 1 258 ? 27.955 94.737 -4.116 1.00 27.60 252 VAL A C 1
ATOM 1676 O O . VAL A 1 258 ? 28.794 95.009 -3.248 1.00 30.81 252 VAL A O 1
ATOM 1680 N N . LEU A 1 259 ? 28.263 94.159 -5.275 1.00 31.03 253 LEU A N 1
ATOM 1681 C CA . LEU A 1 259 ? 29.641 93.917 -5.680 1.00 31.01 253 LEU A CA 1
ATOM 1682 C C . LEU A 1 259 ? 30.091 95.046 -6.596 1.00 36.12 253 LEU A C 1
ATOM 1683 O O . LEU A 1 259 ? 29.398 95.385 -7.561 1.00 32.70 253 LEU A O 1
ATOM 1688 N N . GLU A 1 260 ? 31.247 95.623 -6.291 1.00 32.14 254 GLU A N 1
ATOM 1689 C CA . GLU A 1 260 ? 31.792 96.740 -7.061 1.00 37.91 254 GLU A CA 1
ATOM 1690 C C . GLU A 1 260 ? 33.125 96.320 -7.660 1.00 32.77 254 GLU A C 1
ATOM 1691 O O . GLU A 1 260 ? 34.135 96.230 -6.938 1.00 31.33 254 GLU A O 1
ATOM 1697 N N . PRO A 1 261 ? 33.174 96.025 -8.958 1.00 35.54 255 PRO A N 1
ATOM 1698 C CA . PRO A 1 261 ? 34.429 95.572 -9.564 1.00 32.13 255 PRO A CA 1
ATOM 1699 C C . PRO A 1 261 ? 35.513 96.633 -9.489 1.00 36.03 255 PRO A C 1
ATOM 1700 O O . PRO A 1 261 ? 35.249 97.835 -9.580 1.00 34.36 255 PRO A O 1
ATOM 1704 N N . VAL A 1 262 ? 36.746 96.165 -9.325 1.00 27.84 256 VAL A N 1
ATOM 1705 C CA . VAL A 1 262 ? 37.902 97.049 -9.372 1.00 33.67 256 VAL A CA 1
ATOM 1706 C C . VAL A 1 262 ? 38.181 97.440 -10.819 1.00 37.16 256 VAL A C 1
ATOM 1707 O O . VAL A 1 262 ? 37.653 96.848 -11.763 1.00 36.09 256 VAL A O 1
ATOM 1711 N N . GLN A 1 263 ? 38.996 98.481 -10.990 1.00 47.65 257 GLN A N 1
ATOM 1712 C CA . GLN A 1 263 ? 39.302 98.965 -12.329 1.00 50.18 257 GLN A CA 1
ATOM 1713 C C . GLN A 1 263 ? 39.900 97.848 -13.175 1.00 41.68 257 GLN A C 1
ATOM 1714 O O . GLN A 1 263 ? 40.747 97.079 -12.716 1.00 40.63 257 GLN A O 1
ATOM 1720 N N . GLY A 1 264 ? 39.442 97.764 -14.422 1.00 45.76 258 GLY A N 1
ATOM 1721 C CA . GLY A 1 264 ? 39.827 96.701 -15.320 1.00 49.50 258 GLY A CA 1
ATOM 1722 C C . GLY A 1 264 ? 38.918 95.492 -15.276 1.00 51.77 258 GLY A C 1
ATOM 1723 O O . GLY A 1 264 ? 38.976 94.657 -16.188 1.00 40.08 258 GLY A O 1
ATOM 1724 N N . LYS A 1 265 ? 38.073 95.379 -14.257 1.00 47.91 259 LYS A N 1
ATOM 1725 C CA . LYS A 1 265 ? 37.155 94.264 -14.114 1.00 39.88 259 LYS A CA 1
ATOM 1726 C C . LYS A 1 265 ? 35.717 94.739 -14.271 1.00 42.20 259 LYS A C 1
ATOM 1727 O O . LYS A 1 265 ? 35.403 95.923 -14.118 1.00 39.14 259 LYS A O 1
ATOM 1733 N N . THR A 1 266 ? 34.844 93.788 -14.591 1.00 45.95 260 THR A N 1
ATOM 1734 C CA . THR A 1 266 ? 33.410 94.007 -14.663 1.00 44.51 260 THR A CA 1
ATOM 1735 C C . THR A 1 266 ? 32.713 92.907 -13.877 1.00 45.29 260 THR A C 1
ATOM 1736 O O . THR A 1 266 ? 33.325 91.908 -13.490 1.00 37.01 260 THR A O 1
ATOM 1740 N N . LEU A 1 267 ? 31.408 93.091 -13.660 1.00 46.99 261 LEU A N 1
ATOM 1741 C CA . LEU A 1 267 ? 30.614 92.092 -12.955 1.00 42.60 261 LEU A CA 1
ATOM 1742 C C . LEU A 1 267 ? 30.518 90.776 -13.710 1.00 48.35 261 LEU A C 1
ATOM 1743 O O . LEU A 1 267 ? 30.078 89.778 -13.127 1.00 42.98 261 LEU A O 1
ATOM 1748 N N . ASP A 1 268 ? 30.885 90.750 -14.988 1.00 47.38 262 ASP A N 1
ATOM 1749 C CA . ASP A 1 268 ? 30.896 89.523 -15.768 1.00 48.16 262 ASP A CA 1
ATOM 1750 C C . ASP A 1 268 ? 32.262 88.849 -15.821 1.00 41.66 262 ASP A C 1
ATOM 1751 O O . ASP A 1 268 ? 32.368 87.749 -16.371 1.00 43.94 262 ASP A O 1
ATOM 1756 N N . THR A 1 269 ? 33.310 89.467 -15.266 1.00 38.23 263 THR A N 1
ATOM 1757 C CA . THR A 1 269 ? 34.661 88.928 -15.394 1.00 42.86 263 THR A CA 1
ATOM 1758 C C . THR A 1 269 ? 35.338 88.759 -14.038 1.00 40.27 263 THR A C 1
ATOM 1759 O O . THR A 1 269 ? 36.568 88.773 -13.950 1.00 36.73 263 THR A O 1
ATOM 1763 N N . LEU A 1 270 ? 34.561 88.596 -12.971 1.00 34.99 264 LEU A N 1
ATOM 1764 C CA . LEU A 1 270 ? 35.155 88.381 -11.659 1.00 36.91 264 LEU A CA 1
ATOM 1765 C C . LEU A 1 270 ? 35.782 86.993 -11.604 1.00 33.65 264 LEU A C 1
ATOM 1766 O O . LEU A 1 270 ? 35.119 85.992 -11.891 1.00 36.24 264 LEU A O 1
ATOM 1771 N N . ARG A 1 271 ? 37.058 86.929 -11.222 1.00 30.00 265 ARG A N 1
ATOM 1772 C CA . ARG A 1 271 ? 37.798 85.675 -11.220 1.00 30.93 265 ARG A CA 1
ATOM 1773 C C . ARG A 1 271 ? 38.523 85.411 -9.910 1.00 32.36 265 ARG A C 1
ATOM 1774 O O . ARG A 1 271 ? 39.142 84.350 -9.764 1.00 30.98 265 ARG A O 1
ATOM 1782 N N . ASP A 1 272 ? 38.458 86.332 -8.954 1.00 31.33 266 ASP A N 1
ATOM 1783 C CA . ASP A 1 272 ? 39.213 86.203 -7.719 1.00 28.79 266 ASP A CA 1
ATOM 1784 C C . ASP A 1 272 ? 38.629 87.172 -6.704 1.00 32.27 266 ASP A C 1
ATOM 1785 O O . ASP A 1 272 ? 37.978 88.157 -7.063 1.00 36.45 266 ASP A O 1
ATOM 1790 N N . VAL A 1 273 ? 38.881 86.888 -5.424 1.00 30.05 267 VAL A N 1
ATOM 1791 C CA . VAL A 1 273 ? 38.349 87.732 -4.362 1.00 31.79 267 VAL A CA 1
ATOM 1792 C C . VAL A 1 273 ? 38.889 89.156 -4.466 1.00 35.43 267 VAL A C 1
ATOM 1793 O O . VAL A 1 273 ? 38.236 90.104 -4.020 1.00 30.37 267 VAL A O 1
ATOM 1797 N N . ARG A 1 274 ? 40.054 89.336 -5.086 1.00 27.52 268 ARG A N 1
ATOM 1798 C CA . ARG A 1 274 ? 40.667 90.651 -5.198 1.00 34.94 268 ARG A CA 1
ATOM 1799 C C . ARG A 1 274 ? 40.056 91.492 -6.316 1.00 33.02 268 ARG A C 1
ATOM 1800 O O . ARG A 1 274 ? 40.410 92.669 -6.450 1.00 32.41 268 ARG A O 1
ATOM 1808 N N . ASP A 1 275 ? 39.144 90.927 -7.111 1.00 30.39 269 ASP A N 1
ATOM 1809 C CA . ASP A 1 275 ? 38.599 91.597 -8.289 1.00 32.97 269 ASP A CA 1
ATOM 1810 C C . ASP A 1 275 ? 37.435 92.533 -7.987 1.00 30.06 269 ASP A C 1
ATOM 1811 O O . ASP A 1 275 ? 36.938 93.182 -8.913 1.00 32.12 269 ASP A O 1
ATOM 1816 N N . TYR A 1 276 ? 36.977 92.611 -6.742 1.00 31.48 270 TYR A N 1
ATOM 1817 C CA . TYR A 1 276 ? 35.772 93.373 -6.451 1.00 32.47 270 TYR A CA 1
ATOM 1818 C C . TYR A 1 276 ? 35.802 93.815 -4.997 1.00 32.03 270 TYR A C 1
ATOM 1819 O O . TYR A 1 276 ? 36.587 93.310 -4.190 1.00 31.87 270 TYR A O 1
ATOM 1828 N N . VAL A 1 277 ? 34.956 94.793 -4.687 1.00 27.22 271 VAL A N 1
ATOM 1829 C CA . VAL A 1 277 ? 34.710 95.238 -3.323 1.00 30.30 271 VAL A CA 1
ATOM 1830 C C . VAL A 1 277 ? 33.283 94.849 -2.961 1.00 25.35 271 VAL A C 1
ATOM 1831 O O . VAL A 1 277 ? 32.365 95.010 -3.773 1.00 28.83 271 VAL A O 1
ATOM 1835 N N . ILE A 1 278 ? 33.096 94.330 -1.750 1.00 24.35 272 ILE A N 1
ATOM 1836 C CA . ILE A 1 278 ? 31.767 93.983 -1.258 1.00 28.00 272 ILE A CA 1
ATOM 1837 C C . ILE A 1 278 ? 31.232 95.183 -0.487 1.00 29.95 272 ILE A C 1
ATOM 1838 O O . ILE A 1 278 ? 31.725 95.510 0.597 1.00 32.47 272 ILE A O 1
ATOM 1843 N N . ASN A 1 279 ? 30.222 95.838 -1.043 1.00 32.28 273 ASN A N 1
ATOM 1844 C CA . ASN A 1 279 ? 29.615 97.006 -0.421 1.00 34.40 273 ASN A CA 1
ATOM 1845 C C . ASN A 1 279 ? 28.458 96.554 0.462 1.00 28.61 273 ASN A C 1
ATOM 1846 O O . ASN A 1 279 ? 27.466 96.008 -0.034 1.00 27.90 273 ASN A O 1
ATOM 1851 N N . LEU A 1 280 ? 28.579 96.807 1.765 1.00 27.57 274 LEU A N 1
ATOM 1852 C CA . LEU A 1 280 ? 27.591 96.398 2.755 1.00 26.78 274 LEU A CA 1
ATOM 1853 C C . LEU A 1 280 ? 26.644 97.519 3.162 1.00 30.83 274 LEU A C 1
ATOM 1854 O O . LEU A 1 280 ? 25.903 97.360 4.141 1.00 30.21 274 LEU A O 1
ATOM 1859 N N . GLU A 1 281 ? 26.659 98.651 2.452 1.00 30.86 275 GLU A N 1
ATOM 1860 C CA . GLU A 1 281 ? 25.947 99.833 2.934 1.00 34.05 275 GLU A CA 1
ATOM 1861 C C . GLU A 1 281 ? 24.445 99.570 3.041 1.00 31.05 275 GLU A C 1
ATOM 1862 O O . GLU A 1 281 ? 23.824 99.874 4.066 1.00 29.51 275 GLU A O 1
ATOM 1868 N N . LYS A 1 282 ? 23.846 98.979 2.000 1.00 26.98 276 LYS A N 1
ATOM 1869 C CA . LYS A 1 282 ? 22.414 98.681 2.050 1.00 28.77 276 LYS A CA 1
ATOM 1870 C C . LYS A 1 282 ? 22.094 97.578 3.049 1.00 33.98 276 LYS A C 1
ATOM 1871 O O . LYS A 1 282 ? 20.988 97.548 3.605 1.00 27.86 276 LYS A O 1
ATOM 1877 N N . VAL A 1 283 ? 23.030 96.649 3.266 1.00 28.55 277 VAL A N 1
ATOM 1878 C CA . VAL A 1 283 ? 22.840 95.623 4.288 1.00 28.78 277 VAL A CA 1
ATOM 1879 C C . VAL A 1 283 ? 22.757 96.260 5.666 1.00 32.87 277 VAL A C 1
ATOM 1880 O O . VAL A 1 283 ? 21.896 95.905 6.482 1.00 29.39 277 VAL A O 1
ATOM 1884 N N . ALA A 1 284 ? 23.629 97.233 5.939 1.00 32.39 278 ALA A N 1
ATOM 1885 C CA . ALA A 1 284 ? 23.546 97.956 7.203 1.00 29.75 278 ALA A CA 1
ATOM 1886 C C . ALA A 1 284 ? 22.220 98.695 7.318 1.00 25.43 278 ALA A C 1
ATOM 1887 O O . ALA A 1 284 ? 21.603 98.717 8.392 1.00 28.96 278 ALA A O 1
ATOM 1889 N N . ASP A 1 285 ? 21.748 99.274 6.210 1.00 29.21 279 ASP A N 1
ATOM 1890 C CA . ASP A 1 285 ? 20.497 100.024 6.241 1.00 33.10 279 ASP A CA 1
ATOM 1891 C C . ASP A 1 285 ? 19.321 99.110 6.558 1.00 34.87 279 ASP A C 1
ATOM 1892 O O . ASP A 1 285 ? 18.460 99.450 7.375 1.00 33.62 279 ASP A O 1
ATOM 1897 N N . ARG A 1 286 ? 19.275 97.938 5.918 1.00 27.61 280 ARG A N 1
ATOM 1898 C CA . ARG A 1 286 ? 18.175 97.003 6.139 1.00 29.06 280 ARG A CA 1
ATOM 1899 C C . ARG A 1 286 ? 18.148 96.504 7.577 1.00 31.49 280 ARG A C 1
ATOM 1900 O O . ARG A 1 286 ? 17.070 96.334 8.163 1.00 32.75 280 ARG A O 1
ATOM 1908 N N . ILE A 1 287 ? 19.322 96.262 8.164 1.00 27.00 281 ILE A N 1
ATOM 1909 C CA . ILE A 1 287 ? 19.391 95.798 9.547 1.00 26.95 281 ILE A CA 1
ATOM 1910 C C . ILE A 1 287 ? 18.971 96.898 10.516 1.00 30.16 281 ILE A C 1
ATOM 1911 O O . ILE A 1 287 ? 18.337 96.629 11.545 1.00 30.94 281 ILE A O 1
ATOM 1916 N N . ALA A 1 288 ? 19.294 98.153 10.199 1.00 26.72 282 ALA A N 1
ATOM 1917 C CA . ALA A 1 288 ? 19.002 99.238 11.132 1.00 33.08 282 ALA A CA 1
ATOM 1918 C C . ALA A 1 288 ? 17.502 99.376 11.376 1.00 28.02 282 ALA A C 1
ATOM 1919 O O . ALA A 1 288 ? 17.073 99.682 12.495 1.00 27.87 282 ALA A O 1
ATOM 1921 N N . VAL A 1 289 ? 16.688 99.132 10.345 1.00 26.00 283 VAL A N 1
ATOM 1922 C CA . VAL A 1 289 ? 15.240 99.265 10.486 1.00 28.65 283 VAL A CA 1
ATOM 1923 C C . VAL A 1 289 ? 14.698 98.301 11.534 1.00 36.71 283 VAL A C 1
ATOM 1924 O O . VAL A 1 289 ? 13.727 98.611 12.238 1.00 35.99 283 VAL A O 1
ATOM 1928 N N . ARG A 1 290 ? 15.316 97.131 11.669 1.00 27.86 284 ARG A N 1
ATOM 1929 C CA . ARG A 1 290 ? 14.867 96.112 12.605 1.00 28.07 284 ARG A CA 1
ATOM 1930 C C . ARG A 1 290 ? 15.646 96.129 13.911 1.00 27.46 284 ARG A C 1
ATOM 1931 O O . ARG A 1 290 ? 15.552 95.178 14.690 1.00 27.05 284 ARG A O 1
ATOM 1939 N N . LEU A 1 291 ? 16.413 97.192 14.165 1.00 27.13 285 LEU A N 1
ATOM 1940 C CA . LEU A 1 291 ? 17.246 97.251 15.360 1.00 33.90 285 LEU A CA 1
ATOM 1941 C C . LEU A 1 291 ? 16.418 97.145 16.638 1.00 34.11 285 LEU A C 1
ATOM 1942 O O . LEU A 1 291 ? 16.920 96.668 17.661 1.00 35.41 285 LEU A O 1
ATOM 1947 N N . ASP A 1 292 ? 15.147 97.557 16.601 1.00 30.88 286 ASP A N 1
ATOM 1948 C CA . ASP A 1 292 ? 14.317 97.489 17.801 1.00 34.34 286 ASP A CA 1
ATOM 1949 C C . ASP A 1 292 ? 14.068 96.053 18.259 1.00 36.12 286 ASP A C 1
ATOM 1950 O O . ASP A 1 292 ? 13.675 95.843 19.411 1.00 38.40 286 ASP A O 1
ATOM 1955 N N . GLY A 1 293 ? 14.269 95.064 17.391 1.00 30.43 287 GLY A N 1
ATOM 1956 C CA . GLY A 1 293 ? 14.075 93.683 17.794 1.00 26.63 287 GLY A CA 1
ATOM 1957 C C . GLY A 1 293 ? 15.335 92.847 17.881 1.00 21.56 287 GLY A C 1
ATOM 1958 O O . GLY A 1 293 ? 15.273 91.649 18.176 1.00 27.69 287 GLY A O 1
ATOM 1959 N N . LEU A 1 294 ? 16.490 93.453 17.621 1.00 22.47 288 LEU A N 1
ATOM 1960 C CA . LEU A 1 294 ? 17.723 92.687 17.535 1.00 27.13 288 LEU A CA 1
ATOM 1961 C C . LEU A 1 294 ? 18.260 92.413 18.938 1.00 31.48 288 LEU A C 1
ATOM 1962 O O . LEU A 1 294 ? 18.438 93.338 19.737 1.00 28.48 288 LEU A O 1
ATOM 1967 N N . ALA A 1 295 ? 18.488 91.138 19.245 1.00 24.46 289 ALA A N 1
ATOM 1968 C CA . ALA A 1 295 ? 19.028 90.739 20.540 1.00 32.00 289 ALA A CA 1
ATOM 1969 C C . ALA A 1 295 ? 20.537 90.558 20.533 1.00 33.69 289 ALA A C 1
ATOM 1970 O O . ALA A 1 295 ? 21.189 90.786 21.558 1.00 30.71 289 ALA A O 1
ATOM 1972 N N . GLY A 1 296 ? 21.099 90.152 19.406 1.00 25.68 290 GLY A N 1
ATOM 1973 C CA . GLY A 1 296 ? 22.525 89.901 19.322 1.00 31.85 290 GLY A CA 1
ATOM 1974 C C . GLY A 1 296 ? 22.893 89.601 17.889 1.00 29.64 290 GLY A C 1
ATOM 1975 O O . GLY A 1 296 ? 22.031 89.383 17.035 1.00 24.59 290 GLY A O 1
ATOM 1976 N N . ALA A 1 297 ? 24.197 89.616 17.628 1.00 27.58 291 ALA A N 1
ATOM 1977 C CA . ALA A 1 297 ? 24.687 89.352 16.285 1.00 24.77 291 ALA A CA 1
ATOM 1978 C C . ALA A 1 297 ? 26.056 88.694 16.369 1.00 34.05 291 ALA A C 1
ATOM 1979 O O . ALA A 1 297 ? 26.850 89.007 17.259 1.00 38.93 291 ALA A O 1
ATOM 1981 N N . ARG A 1 298 ? 26.312 87.764 15.452 1.00 22.50 292 ARG A N 1
ATOM 1982 C CA . ARG A 1 298 ? 27.618 87.139 15.296 1.00 24.12 292 ARG A CA 1
ATOM 1983 C C . ARG A 1 298 ? 28.135 87.497 13.912 1.00 29.93 292 ARG A C 1
ATOM 1984 O O . ARG A 1 298 ? 27.394 87.384 12.933 1.00 25.09 292 ARG A O 1
ATOM 1992 N N . LEU A 1 299 ? 29.396 87.914 13.820 1.00 23.01 293 LEU A N 1
ATOM 1993 C CA . LEU A 1 299 ? 29.919 88.347 12.531 1.00 20.26 293 LEU A CA 1
ATOM 1994 C C . LEU A 1 299 ? 31.347 87.867 12.345 1.00 25.93 293 LEU A C 1
ATOM 1995 O O . LEU A 1 299 ? 32.183 88.011 13.240 1.00 28.15 293 LEU A O 1
ATOM 2000 N N . TYR A 1 300 ? 31.622 87.330 11.164 1.00 27.84 294 TYR A N 1
ATOM 2001 C CA . TYR A 1 300 ? 32.955 86.934 10.754 1.00 24.34 294 TYR A CA 1
ATOM 2002 C C . TYR A 1 300 ? 33.200 87.497 9.367 1.00 25.41 294 TYR A C 1
ATOM 2003 O O . TYR A 1 300 ? 32.309 87.450 8.519 1.00 22.42 294 TYR A O 1
ATOM 2012 N N . VAL A 1 301 ? 34.407 88.017 9.124 1.00 26.35 295 VAL A N 1
ATOM 2013 C CA . VAL A 1 301 ? 34.808 88.440 7.786 1.00 24.37 295 VAL A CA 1
ATOM 2014 C C . VAL A 1 301 ? 36.211 87.917 7.523 1.00 25.94 295 VAL A C 1
ATOM 2015 O O . VAL A 1 301 ? 37.063 87.911 8.419 1.00 25.90 295 VAL A O 1
ATOM 2019 N N . HIS A 1 302 ? 36.441 87.469 6.293 1.00 23.55 296 HIS A N 1
ATOM 2020 C CA . HIS A 1 302 ? 37.758 87.006 5.880 1.00 29.38 296 HIS A CA 1
ATOM 2021 C C . HIS A 1 302 ? 38.670 88.203 5.618 1.00 30.65 296 HIS A C 1
ATOM 2022 O O . HIS A 1 302 ? 38.247 89.177 4.991 1.00 25.65 296 HIS A O 1
ATOM 2029 N N . PRO A 1 303 ? 39.917 88.154 6.101 1.00 28.92 297 PRO A N 1
ATOM 2030 C CA . PRO A 1 303 ? 40.821 89.308 5.963 1.00 29.57 297 PRO A CA 1
ATOM 2031 C C . PRO A 1 303 ? 41.148 89.694 4.528 1.00 32.22 297 PRO A C 1
ATOM 2032 O O . PRO A 1 303 ? 41.505 90.854 4.285 1.00 33.59 297 PRO A O 1
ATOM 2036 N N . ASP A 1 304 ? 41.067 88.771 3.569 1.00 32.11 298 ASP A N 1
ATOM 2037 C CA . ASP A 1 304 ? 41.429 89.108 2.197 1.00 37.81 298 ASP A CA 1
ATOM 2038 C C . ASP A 1 304 ? 40.324 89.829 1.429 1.00 32.35 298 ASP A C 1
ATOM 2039 O O . ASP A 1 304 ? 40.581 90.296 0.311 1.00 34.95 298 ASP A O 1
ATOM 2044 N N . VAL A 1 305 ? 39.113 89.931 1.978 1.00 30.78 299 VAL A N 1
ATOM 2045 C CA . VAL A 1 305 ? 38.037 90.663 1.319 1.00 31.23 299 VAL A CA 1
ATOM 2046 C C . VAL A 1 305 ? 38.211 92.158 1.558 1.00 28.89 299 VAL A C 1
ATOM 2047 O O . VAL A 1 305 ? 38.602 92.589 2.649 1.00 29.18 299 VAL A O 1
ATOM 2051 N N . THR A 1 306 ? 37.901 92.960 0.543 1.00 26.14 300 THR A N 1
ATOM 2052 C CA . THR A 1 306 ? 37.834 94.411 0.682 1.00 26.78 300 THR A CA 1
ATOM 2053 C C . THR A 1 306 ? 36.372 94.814 0.789 1.00 27.62 300 THR A C 1
ATOM 2054 O O . THR A 1 306 ? 35.597 94.590 -0.145 1.00 30.89 300 THR A O 1
ATOM 2058 N N . PHE A 1 307 ? 36.001 95.404 1.918 1.00 25.54 301 PHE A N 1
ATOM 2059 C CA . PHE A 1 307 ? 34.633 95.835 2.155 1.00 26.84 301 PHE A CA 1
ATOM 2060 C C . PHE A 1 307 ? 34.488 97.342 2.010 1.00 35.07 301 PHE A C 1
ATOM 2061 O O . PHE A 1 307 ? 35.437 98.108 2.203 1.00 36.04 301 PHE A O 1
ATOM 2069 N N . ARG A 1 308 ? 33.281 97.752 1.645 1.00 31.00 302 ARG A N 1
ATOM 2070 C CA . ARG A 1 308 ? 32.792 99.102 1.860 1.00 35.66 302 ARG A CA 1
ATOM 2071 C C . ARG A 1 308 ? 31.598 98.999 2.793 1.00 35.77 302 ARG A C 1
ATOM 2072 O O . ARG A 1 308 ? 30.766 98.102 2.637 1.00 34.06 302 ARG A O 1
ATOM 2080 N N . GLY A 1 309 ? 31.526 99.889 3.778 1.00 37.77 303 GLY A N 1
ATOM 2081 C CA . GLY A 1 309 ? 30.395 99.890 4.685 1.00 40.65 303 GLY A CA 1
ATOM 2082 C C . GLY A 1 309 ? 30.439 98.846 5.777 1.00 35.39 303 GLY A C 1
ATOM 2083 O O . GLY A 1 309 ? 29.424 98.637 6.452 1.00 35.50 303 GLY A O 1
ATOM 2084 N N . LEU A 1 310 ? 31.570 98.160 5.960 1.00 36.74 304 LEU A N 1
ATOM 2085 C CA . LEU A 1 310 ? 31.695 97.273 7.109 1.00 37.48 304 LEU A CA 1
ATOM 2086 C C . LEU A 1 310 ? 31.653 98.057 8.411 1.00 38.03 304 LEU A C 1
ATOM 2087 O O . LEU A 1 310 ? 31.143 97.557 9.420 1.00 34.14 304 LEU A O 1
ATOM 2092 N N . ASP A 1 311 ? 32.182 99.285 8.407 1.00 34.35 305 ASP A N 1
ATOM 2093 C CA . ASP A 1 311 ? 32.086 100.139 9.585 1.00 40.29 305 ASP A CA 1
ATOM 2094 C C . ASP A 1 311 ? 30.644 100.557 9.847 1.00 31.81 305 ASP A C 1
ATOM 2095 O O . ASP A 1 311 ? 30.230 100.684 11.005 1.00 35.92 305 ASP A O 1
ATOM 2100 N N . SER A 1 312 ? 29.867 100.782 8.783 1.00 33.92 306 SER A N 1
ATOM 2101 C CA . SER A 1 312 ? 28.446 101.065 8.959 1.00 36.80 306 SER A CA 1
ATOM 2102 C C . SER A 1 312 ? 27.729 99.879 9.585 1.00 39.78 306 SER A C 1
ATOM 2103 O O . SER A 1 312 ? 26.863 100.050 10.451 1.00 36.64 306 SER A O 1
ATOM 2106 N N . LEU A 1 313 ? 28.093 98.664 9.171 1.00 32.87 307 LEU A N 1
ATOM 2107 C CA . LEU A 1 313 ? 27.451 97.472 9.710 1.00 29.74 307 LEU A CA 1
ATOM 2108 C C . LEU A 1 313 ? 27.777 97.291 11.186 1.00 36.74 307 LEU A C 1
ATOM 2109 O O . LEU A 1 313 ? 26.879 97.064 12.005 1.00 27.94 307 LEU A O 1
ATOM 2114 N N . THR A 1 314 ? 29.061 97.383 11.547 1.00 30.05 308 THR A N 1
ATOM 2115 C CA . THR A 1 314 ? 29.428 97.199 12.947 1.00 26.62 308 THR A CA 1
ATOM 2116 C C . THR A 1 314 ? 28.885 98.323 13.819 1.00 37.25 308 THR A C 1
ATOM 2117 O O . THR A 1 314 ? 28.566 98.094 14.992 1.00 39.10 308 THR A O 1
ATOM 2121 N N . GLY A 1 315 ? 28.756 99.531 13.266 1.00 32.22 309 GLY A N 1
ATOM 2122 C CA . GLY A 1 315 ? 28.204 100.629 14.042 1.00 40.12 309 GLY A CA 1
ATOM 2123 C C . GLY A 1 315 ? 26.718 100.471 14.302 1.00 41.80 309 GLY A C 1
ATOM 2124 O O . GLY A 1 315 ? 26.231 100.799 15.388 1.00 43.36 309 GLY A O 1
ATOM 2125 N N . VAL A 1 316 ? 25.979 99.960 13.316 1.00 38.12 310 VAL A N 1
ATOM 2126 C CA . VAL A 1 316 ? 24.567 99.658 13.531 1.00 37.47 310 VAL A CA 1
ATOM 2127 C C . VAL A 1 316 ? 24.414 98.610 14.625 1.00 41.98 310 VAL A C 1
ATOM 2128 O O . VAL A 1 316 ? 23.600 98.758 15.544 1.00 37.12 310 VAL A O 1
ATOM 2132 N N . LEU A 1 317 ? 25.206 97.536 14.547 1.00 33.64 311 LEU A N 1
ATOM 2133 C CA . LEU A 1 317 ? 25.067 96.445 15.507 1.00 32.53 311 LEU A CA 1
ATOM 2134 C C . LEU A 1 317 ? 25.498 96.847 16.914 1.00 41.55 311 LEU A C 1
ATOM 2135 O O . LEU A 1 317 ? 24.937 96.339 17.892 1.00 38.09 311 LEU A O 1
ATOM 2140 N N . GLY A 1 318 ? 26.471 97.750 17.041 1.00 42.38 312 GLY A N 1
ATOM 2141 C CA . GLY A 1 318 ? 26.826 98.280 18.353 1.00 30.56 312 GLY A CA 1
ATOM 2142 C C . GLY A 1 318 ? 27.244 97.201 19.333 1.00 35.47 312 GLY A C 1
ATOM 2143 O O . GLY A 1 318 ? 27.971 96.263 18.993 1.00 33.83 312 GLY A O 1
ATOM 2144 N N . ASP A 1 319 ? 26.747 97.317 20.571 1.00 41.10 313 ASP A N 1
ATOM 2145 C CA . ASP A 1 319 ? 27.073 96.377 21.644 1.00 50.04 313 ASP A CA 1
ATOM 2146 C C . ASP A 1 319 ? 26.425 95.009 21.475 1.00 37.76 313 ASP A C 1
ATOM 2147 O O . ASP A 1 319 ? 26.739 94.097 22.247 1.00 38.34 313 ASP A O 1
ATOM 2152 N N . LYS A 1 320 ? 25.511 94.844 20.524 1.00 29.69 314 LYS A N 1
ATOM 2153 C CA . LYS A 1 320 ? 24.950 93.524 20.272 1.00 35.11 314 LYS A CA 1
ATOM 2154 C C . LYS A 1 320 ? 25.910 92.599 19.534 1.00 32.44 314 LYS A C 1
ATOM 2155 O O . LYS A 1 320 ? 25.668 91.387 19.493 1.00 30.29 314 LYS A O 1
ATOM 2161 N N . LEU A 1 321 ? 26.989 93.131 18.968 1.00 35.62 315 LEU A N 1
ATOM 2162 C CA . LEU A 1 321 ? 27.851 92.350 18.093 1.00 38.50 315 LEU A CA 1
ATOM 2163 C C . LEU A 1 321 ? 28.861 91.527 18.886 1.00 36.94 315 LEU A C 1
ATOM 2164 O O . LEU A 1 321 ? 29.596 92.062 19.721 1.00 38.98 315 LEU A O 1
ATOM 2169 N N . GLN A 1 322 ? 28.886 90.221 18.625 1.00 31.01 316 GLN A N 1
ATOM 2170 C CA . GLN A 1 322 ? 29.981 89.344 19.009 1.00 30.60 316 GLN A CA 1
ATOM 2171 C C . GLN A 1 322 ? 30.733 88.950 17.749 1.00 35.50 316 GLN A C 1
ATOM 2172 O O . GLN A 1 322 ? 30.121 88.650 16.722 1.00 31.37 316 GLN A O 1
ATOM 2178 N N . THR A 1 323 ? 32.055 88.967 17.813 1.00 31.59 317 THR A N 1
ATOM 2179 C CA . THR A 1 323 ? 32.836 88.629 16.635 1.00 34.30 317 THR A CA 1
ATOM 2180 C C . THR A 1 323 ? 33.274 87.172 16.682 1.00 37.16 317 THR A C 1
ATOM 2181 O O . THR A 1 323 ? 33.335 86.544 17.741 1.00 38.55 317 THR A O 1
ATOM 2185 N N . LEU A 1 324 ? 33.556 86.639 15.501 1.00 30.78 318 LEU A N 1
ATOM 2186 C CA . LEU A 1 324 ? 34.104 85.307 15.323 1.00 36.95 318 LEU A CA 1
ATOM 2187 C C . LEU A 1 324 ? 35.325 85.425 14.423 1.00 33.15 318 LEU A C 1
ATOM 2188 O O . LEU A 1 324 ? 35.367 86.273 13.527 1.00 36.39 318 LEU A O 1
ATOM 2193 N N . SER A 1 325 ? 36.320 84.580 14.664 1.00 33.76 319 SER A N 1
ATOM 2194 C CA . SER A 1 325 ? 37.515 84.598 13.826 1.00 37.50 319 SER A CA 1
ATOM 2195 C C . SER A 1 325 ? 38.283 83.283 13.889 1.00 44.90 319 SER A C 1
ATOM 2196 O O . SER A 1 325 ? 37.903 82.367 14.618 1.00 47.88 319 SER A O 1
ATOM 2199 N N . MET B 1 7 ? 27.770 53.173 24.043 1.00 89.70 1 MET B N 1
ATOM 2200 C CA . MET B 1 7 ? 28.544 54.028 24.935 1.00 87.30 1 MET B CA 1
ATOM 2201 C C . MET B 1 7 ? 29.481 53.204 25.817 1.00 82.12 1 MET B C 1
ATOM 2202 O O . MET B 1 7 ? 29.073 52.190 26.383 1.00 83.61 1 MET B O 1
ATOM 2207 N N . PRO B 1 8 ? 30.736 53.634 25.917 1.00 77.06 2 PRO B N 1
ATOM 2208 C CA . PRO B 1 8 ? 31.682 52.965 26.818 1.00 67.97 2 PRO B CA 1
ATOM 2209 C C . PRO B 1 8 ? 31.278 53.161 28.272 1.00 55.77 2 PRO B C 1
ATOM 2210 O O . PRO B 1 8 ? 30.554 54.095 28.625 1.00 51.00 2 PRO B O 1
ATOM 2214 N N . ILE B 1 9 ? 31.730 52.237 29.121 1.00 53.68 3 ILE B N 1
ATOM 2215 C CA . ILE B 1 9 ? 31.486 52.384 30.550 1.00 44.44 3 ILE B CA 1
ATOM 2216 C C . ILE B 1 9 ? 32.310 53.551 31.072 1.00 34.19 3 ILE B C 1
ATOM 2217 O O . ILE B 1 9 ? 33.519 53.639 30.824 1.00 38.93 3 ILE B O 1
ATOM 2222 N N . LEU B 1 10 ? 31.657 54.455 31.792 1.00 28.95 4 LEU B N 1
ATOM 2223 C CA . LEU B 1 10 ? 32.314 55.591 32.420 1.00 29.59 4 LEU B CA 1
ATOM 2224 C C . LEU B 1 10 ? 32.442 55.355 33.920 1.00 24.81 4 LEU B C 1
ATOM 2225 O O . LEU B 1 10 ? 31.658 54.610 34.510 1.00 26.92 4 LEU B O 1
ATOM 2230 N N . ASP B 1 11 ? 33.453 55.973 34.530 1.00 23.76 5 ASP B N 1
ATOM 2231 C CA . ASP B 1 11 ? 33.544 55.968 35.986 1.00 25.22 5 ASP B CA 1
ATOM 2232 C C . ASP B 1 11 ? 32.322 56.658 36.589 1.00 29.51 5 ASP B C 1
ATOM 2233 O O . ASP B 1 11 ? 31.840 57.666 36.062 1.00 23.27 5 ASP B O 1
ATOM 2238 N N . SER B 1 12 ? 31.831 56.124 37.712 1.00 22.85 6 SER B N 1
ATOM 2239 C CA . SER B 1 12 ? 30.671 56.701 38.382 1.00 23.88 6 SER B CA 1
ATOM 2240 C C . SER B 1 12 ? 30.868 56.781 39.892 1.00 24.16 6 SER B C 1
ATOM 2241 O O . SER B 1 12 ? 31.629 56.007 40.480 1.00 21.92 6 SER B O 1
ATOM 2244 N N . ASP B 1 13 ? 30.171 57.747 40.498 1.00 21.46 7 ASP B N 1
ATOM 2245 C CA . ASP B 1 13 ? 29.913 57.833 41.932 1.00 20.83 7 ASP B CA 1
ATOM 2246 C C . ASP B 1 13 ? 28.417 57.693 42.161 1.00 24.92 7 ASP B C 1
ATOM 2247 O O . ASP B 1 13 ? 27.617 58.163 41.347 1.00 25.23 7 ASP B O 1
ATOM 2252 N N . ILE B 1 14 ? 28.038 57.064 43.271 1.00 22.69 8 ILE B N 1
ATOM 2253 C CA . ILE B 1 14 ? 26.635 56.863 43.613 1.00 20.82 8 ILE B CA 1
ATOM 2254 C C . ILE B 1 14 ? 26.387 57.401 45.015 1.00 23.81 8 ILE B C 1
ATOM 2255 O O . ILE B 1 14 ? 27.201 57.198 45.924 1.00 23.07 8 ILE B O 1
ATOM 2260 N N . LEU B 1 15 ? 25.274 58.112 45.179 1.00 23.85 9 LEU B N 1
ATOM 2261 C CA . LEU B 1 15 ? 24.730 58.451 46.488 1.00 22.38 9 LEU B CA 1
ATOM 2262 C C . LEU B 1 15 ? 23.341 57.840 46.571 1.00 23.94 9 LEU B C 1
ATOM 2263 O O . LEU B 1 15 ? 22.498 58.100 45.706 1.00 20.91 9 LEU B O 1
ATOM 2268 N N . TYR B 1 16 ? 23.104 57.029 47.602 1.00 19.54 10 TYR B N 1
ATOM 2269 C CA . TYR B 1 16 ? 21.877 56.244 47.714 1.00 19.85 10 TYR B CA 1
ATOM 2270 C C . TYR B 1 16 ? 21.344 56.356 49.133 1.00 20.03 10 TYR B C 1
ATOM 2271 O O . TYR B 1 16 ? 22.060 56.040 50.089 1.00 22.18 10 TYR B O 1
ATOM 2280 N N . LEU B 1 17 ? 20.091 56.785 49.268 1.00 20.87 11 LEU B N 1
ATOM 2281 C CA . LEU B 1 17 ? 19.436 56.883 50.565 1.00 24.68 11 LEU B CA 1
ATOM 2282 C C . LEU B 1 17 ? 18.136 56.092 50.538 1.00 27.01 11 LEU B C 1
ATOM 2283 O O . LEU B 1 17 ? 17.365 56.181 49.581 1.00 24.49 11 LEU B O 1
ATOM 2288 N N . TYR B 1 18 ? 17.890 55.332 51.600 1.00 24.04 12 TYR B N 1
ATOM 2289 C CA . TYR B 1 18 ? 16.621 54.644 51.765 1.00 20.71 12 TYR B CA 1
ATOM 2290 C C . TYR B 1 18 ? 16.360 54.533 53.254 1.00 22.92 12 TYR B C 1
ATOM 2291 O O . TYR B 1 18 ? 17.294 54.532 54.057 1.00 22.38 12 TYR B O 1
ATOM 2300 N N . ASP B 1 19 ? 15.092 54.450 53.633 1.00 25.11 13 ASP B N 1
ATOM 2301 C CA . ASP B 1 19 ? 14.818 54.357 55.052 1.00 26.07 13 ASP B CA 1
ATOM 2302 C C . ASP B 1 19 ? 14.159 53.027 55.385 1.00 28.53 13 ASP B C 1
ATOM 2303 O O . ASP B 1 19 ? 13.642 52.315 54.520 1.00 28.39 13 ASP B O 1
ATOM 2308 N N . ALA B 1 20 ? 14.219 52.694 56.665 1.00 29.75 14 ALA B N 1
ATOM 2309 C CA . ALA B 1 20 ? 13.721 51.432 57.180 1.00 26.75 14 ALA B CA 1
ATOM 2310 C C . ALA B 1 20 ? 13.040 51.758 58.491 1.00 29.88 14 ALA B C 1
ATOM 2311 O O . ALA B 1 20 ? 13.595 52.496 59.308 1.00 27.84 14 ALA B O 1
ATOM 2313 N N . LYS B 1 21 ? 11.835 51.231 58.679 1.00 30.74 15 LYS B N 1
ATOM 2314 C CA . LYS B 1 21 ? 10.984 51.647 59.791 1.00 45.21 15 LYS B CA 1
ATOM 2315 C C . LYS B 1 21 ? 10.388 50.379 60.392 1.00 44.64 15 LYS B C 1
ATOM 2316 O O . LYS B 1 21 ? 9.465 49.792 59.821 1.00 45.43 15 LYS B O 1
ATOM 2322 N N . LEU B 1 22 ? 10.941 49.949 61.523 1.00 56.15 16 LEU B N 1
ATOM 2323 C CA . LEU B 1 22 ? 10.513 48.721 62.186 1.00 67.03 16 LEU B CA 1
ATOM 2324 C C . LEU B 1 22 ? 9.541 49.014 63.321 1.00 58.72 16 LEU B C 1
ATOM 2325 O O . LEU B 1 22 ? 9.665 48.458 64.411 1.00 58.30 16 LEU B O 1
ATOM 2330 N N . ARG B 1 36 ? 22.969 45.695 81.746 1.00 56.92 30 ARG B N 1
ATOM 2331 C CA . ARG B 1 36 ? 21.614 46.094 81.386 1.00 55.12 30 ARG B CA 1
ATOM 2332 C C . ARG B 1 36 ? 21.544 47.562 80.974 1.00 49.75 30 ARG B C 1
ATOM 2333 O O . ARG B 1 36 ? 22.220 48.421 81.547 1.00 43.46 30 ARG B O 1
ATOM 2341 N N . MET B 1 37 ? 20.712 47.834 79.970 1.00 40.47 31 MET B N 1
ATOM 2342 C CA . MET B 1 37 ? 20.645 49.140 79.334 1.00 32.86 31 MET B CA 1
ATOM 2343 C C . MET B 1 37 ? 19.211 49.438 78.921 1.00 34.26 31 MET B C 1
ATOM 2344 O O . MET B 1 37 ? 18.437 48.525 78.625 1.00 45.10 31 MET B O 1
ATOM 2349 N N . ASP B 1 38 ? 18.864 50.725 78.908 1.00 36.10 32 ASP B N 1
ATOM 2350 C CA . ASP B 1 38 ? 17.705 51.209 78.165 1.00 36.65 32 ASP B CA 1
ATOM 2351 C C . ASP B 1 38 ? 18.084 52.538 77.522 1.00 39.49 32 ASP B C 1
ATOM 2352 O O . ASP B 1 38 ? 19.210 53.025 77.678 1.00 33.80 32 ASP B O 1
ATOM 2357 N N . SER B 1 39 ? 17.130 53.131 76.801 1.00 36.96 33 SER B N 1
ATOM 2358 C CA . SER B 1 39 ? 17.343 54.406 76.113 1.00 38.76 33 SER B CA 1
ATOM 2359 C C . SER B 1 39 ? 18.510 54.306 75.134 1.00 35.87 33 SER B C 1
ATOM 2360 O O . SER B 1 39 ? 19.287 55.248 74.970 1.00 38.02 33 SER B O 1
ATOM 2363 N N . VAL B 1 40 ? 18.634 53.151 74.485 1.00 29.71 34 VAL B N 1
ATOM 2364 C CA . VAL B 1 40 ? 19.789 52.866 73.639 1.00 33.23 34 VAL B CA 1
ATOM 2365 C C . VAL B 1 40 ? 19.638 53.585 72.308 1.00 29.43 34 VAL B C 1
ATOM 2366 O O . VAL B 1 40 ? 18.558 53.594 71.705 1.00 32.73 34 VAL B O 1
ATOM 2370 N N . THR B 1 41 ? 20.732 54.186 71.843 1.00 31.88 35 THR B N 1
ATOM 2371 C CA . THR B 1 41 ? 20.798 54.799 70.524 1.00 34.30 35 THR B CA 1
ATOM 2372 C C . THR B 1 41 ? 22.169 54.518 69.925 1.00 32.83 35 THR B C 1
ATOM 2373 O O . THR B 1 41 ? 23.111 54.142 70.626 1.00 29.94 35 THR B O 1
ATOM 2377 N N . GLY B 1 42 ? 22.278 54.702 68.616 1.00 30.94 36 GLY B N 1
ATOM 2378 C CA . GLY B 1 42 ? 23.560 54.505 67.970 1.00 26.25 36 GLY B CA 1
ATOM 2379 C C . GLY B 1 42 ? 23.459 54.741 66.482 1.00 29.22 36 GLY B C 1
ATOM 2380 O O . GLY B 1 42 ? 22.457 55.253 65.980 1.00 30.23 36 GLY B O 1
ATOM 2381 N N . ARG B 1 43 ? 24.525 54.376 65.780 1.00 32.44 37 ARG B N 1
ATOM 2382 C CA . ARG B 1 43 ? 24.577 54.503 64.328 1.00 31.26 37 ARG B CA 1
ATOM 2383 C C . ARG B 1 43 ? 24.330 53.132 63.717 1.00 31.80 37 ARG B C 1
ATOM 2384 O O . ARG B 1 43 ? 25.127 52.207 63.903 1.00 33.05 37 ARG B O 1
ATOM 2392 N N . ASN B 1 44 ? 23.213 53.010 63.008 1.00 33.37 38 ASN B N 1
ATOM 2393 C CA . ASN B 1 44 ? 22.855 51.776 62.330 1.00 33.40 38 ASN B CA 1
ATOM 2394 C C . ASN B 1 44 ? 23.784 51.561 61.138 1.00 31.41 38 ASN B C 1
ATOM 2395 O O . ASN B 1 44 ? 24.125 52.507 60.427 1.00 29.50 38 ASN B O 1
ATOM 2400 N N . LEU B 1 45 ? 24.188 50.312 60.916 1.00 30.86 39 LEU B N 1
ATOM 2401 C CA . LEU B 1 45 ? 25.107 49.959 59.839 1.00 35.37 39 LEU B CA 1
ATOM 2402 C C . LEU B 1 45 ? 24.496 48.878 58.963 1.00 31.93 39 LEU B C 1
ATOM 2403 O O . LEU B 1 45 ? 23.817 47.974 59.459 1.00 33.06 39 LEU B O 1
ATOM 2408 N N . VAL B 1 46 ? 24.742 48.971 57.657 1.00 30.33 40 VAL B N 1
ATOM 2409 C CA . VAL B 1 46 ? 24.255 47.990 56.694 1.00 28.80 40 VAL B CA 1
ATOM 2410 C C . VAL B 1 46 ? 25.428 47.580 55.817 1.00 28.01 40 VAL B C 1
ATOM 2411 O O . VAL B 1 46 ? 26.082 48.432 55.204 1.00 24.42 40 VAL B O 1
ATOM 2415 N N . SER B 1 47 ? 25.695 46.281 55.757 1.00 26.00 41 SER B N 1
ATOM 2416 C CA . SER B 1 47 ? 26.840 45.819 54.991 1.00 25.59 41 SER B CA 1
ATOM 2417 C C . SER B 1 47 ? 26.576 45.992 53.502 1.00 25.87 41 SER B C 1
ATOM 2418 O O . SER B 1 47 ? 25.435 45.915 53.038 1.00 26.30 41 SER B O 1
ATOM 2421 N N . ASP B 1 48 ? 27.647 46.231 52.744 1.00 24.49 42 ASP B N 1
ATOM 2422 C CA . ASP B 1 48 ? 27.497 46.228 51.294 1.00 32.36 42 ASP B CA 1
ATOM 2423 C C . ASP B 1 48 ? 27.059 44.859 50.796 1.00 28.66 42 ASP B C 1
ATOM 2424 O O . ASP B 1 48 ? 26.389 44.760 49.763 1.00 28.52 42 ASP B O 1
ATOM 2429 N N . VAL B 1 49 ? 27.449 43.795 51.505 1.00 30.47 43 VAL B N 1
ATOM 2430 C CA . VAL B 1 49 ? 27.012 42.449 51.148 1.00 29.00 43 VAL B CA 1
ATOM 2431 C C . VAL B 1 49 ? 25.495 42.343 51.223 1.00 29.20 43 VAL B C 1
ATOM 2432 O O . VAL B 1 49 ? 24.856 41.742 50.351 1.00 29.97 43 VAL B O 1
ATOM 2436 N N . ARG B 1 50 ? 24.890 42.947 52.251 1.00 28.97 44 ARG B N 1
ATOM 2437 C CA . ARG B 1 50 ? 23.436 42.915 52.380 1.00 32.76 44 ARG B CA 1
ATOM 2438 C C . ARG B 1 50 ? 22.758 43.661 51.237 1.00 29.03 44 ARG B C 1
ATOM 2439 O O . ARG B 1 50 ? 21.764 43.181 50.673 1.00 24.45 44 ARG B O 1
ATOM 2447 N N . LEU B 1 51 ? 23.280 44.839 50.884 1.00 26.19 45 LEU B N 1
ATOM 2448 C CA . LEU B 1 51 ? 22.690 45.605 49.795 1.00 26.61 45 LEU B CA 1
ATOM 2449 C C . LEU B 1 51 ? 22.779 44.848 48.478 1.00 28.23 45 LEU B C 1
ATOM 2450 O O . LEU B 1 51 ? 21.805 44.790 47.719 1.00 26.54 45 LEU B O 1
ATOM 2455 N N . LYS B 1 52 ? 23.934 44.248 48.193 1.00 22.50 46 LYS B N 1
ATOM 2456 C CA . LYS B 1 52 ? 24.056 43.494 46.952 1.00 29.11 46 LYS B CA 1
ATOM 2457 C C . LYS B 1 52 ? 23.147 42.273 46.957 1.00 30.23 46 LYS B C 1
ATOM 2458 O O . LYS B 1 52 ? 22.681 41.846 45.896 1.00 26.22 46 LYS B O 1
ATOM 2464 N N . ARG B 1 53 ? 22.865 41.715 48.138 1.00 31.50 47 ARG B N 1
ATOM 2465 C CA . ARG B 1 53 ? 21.946 40.585 48.213 1.00 36.09 47 ARG B CA 1
ATOM 2466 C C . ARG B 1 53 ? 20.533 40.987 47.813 1.00 29.85 47 ARG B C 1
ATOM 2467 O O . ARG B 1 53 ? 19.834 40.217 47.145 1.00 29.42 47 ARG B O 1
ATOM 2475 N N . TYR B 1 54 ? 20.094 42.193 48.198 1.00 28.42 48 TYR B N 1
ATOM 2476 C CA . TYR B 1 54 ? 18.787 42.668 47.749 1.00 25.72 48 TYR B CA 1
ATOM 2477 C C . TYR B 1 54 ? 18.744 42.753 46.232 1.00 31.38 48 TYR B C 1
ATOM 2478 O O . TYR B 1 54 ? 17.780 42.309 45.595 1.00 25.82 48 TYR B O 1
ATOM 2487 N N . LEU B 1 55 ? 19.795 43.329 45.641 1.00 28.14 49 LEU B N 1
ATOM 2488 C CA . LEU B 1 55 ? 19.839 43.517 44.197 1.00 27.26 49 LEU B CA 1
ATOM 2489 C C . LEU B 1 55 ? 19.841 42.182 43.469 1.00 26.35 49 LEU B C 1
ATOM 2490 O O . LEU B 1 55 ? 19.137 42.014 42.467 1.00 30.53 49 LEU B O 1
ATOM 2495 N N . ARG B 1 56 ? 20.619 41.215 43.964 1.00 30.29 50 ARG B N 1
ATOM 2496 C CA . ARG B 1 56 ? 20.677 39.905 43.321 1.00 28.67 50 ARG B CA 1
ATOM 2497 C C . ARG B 1 56 ? 19.342 39.176 43.413 1.00 35.34 50 ARG B C 1
ATOM 2498 O O . ARG B 1 56 ? 18.878 38.589 42.430 1.00 33.43 50 ARG B O 1
ATOM 2506 N N . ASP B 1 57 ? 18.725 39.178 44.598 1.00 28.27 51 ASP B N 1
ATOM 2507 C CA . ASP B 1 57 ? 17.443 38.499 44.760 1.00 35.78 51 ASP B CA 1
ATOM 2508 C C . ASP B 1 57 ? 16.395 39.094 43.835 1.00 33.98 51 ASP B C 1
ATOM 2509 O O . ASP B 1 57 ? 15.523 38.380 43.326 1.00 31.09 51 ASP B O 1
ATOM 2514 N N . TYR B 1 58 ? 16.473 40.405 43.597 1.00 31.26 52 TYR B N 1
ATOM 2515 C CA . TYR B 1 58 ? 15.537 41.057 42.693 1.00 27.11 52 TYR B CA 1
ATOM 2516 C C . TYR B 1 58 ? 15.717 40.568 41.261 1.00 31.05 52 TYR B C 1
ATOM 2517 O O . TYR B 1 58 ? 14.732 40.294 40.564 1.00 25.92 52 TYR B O 1
ATOM 2526 N N . TRP B 1 59 ? 16.966 40.457 40.802 1.00 27.94 53 TRP B N 1
ATOM 2527 C CA . TRP B 1 59 ? 17.206 39.958 39.453 1.00 25.81 53 TRP B CA 1
ATOM 2528 C C . TRP B 1 59 ? 16.883 38.476 39.344 1.00 31.82 53 TRP B C 1
ATOM 2529 O O . TRP B 1 59 ? 16.413 38.018 38.295 1.00 31.75 53 TRP B O 1
ATOM 2540 N N . LEU B 1 60 ? 17.117 37.718 40.416 1.00 29.83 54 LEU B N 1
ATOM 2541 C CA . LEU B 1 60 ? 16.745 36.308 40.430 1.00 33.42 54 LEU B CA 1
ATOM 2542 C C . LEU B 1 60 ? 15.237 36.143 40.280 1.00 39.75 54 LEU B C 1
ATOM 2543 O O . LEU B 1 60 ? 14.763 35.325 39.483 1.00 35.59 54 LEU B O 1
ATOM 2548 N N . ASP B 1 61 ? 14.466 36.935 41.028 1.00 37.40 55 ASP B N 1
ATOM 2549 C CA . ASP B 1 61 ? 13.013 36.915 40.900 1.00 39.93 55 ASP B CA 1
ATOM 2550 C C . ASP B 1 61 ? 12.550 37.392 39.530 1.00 42.29 55 ASP B C 1
ATOM 2551 O O . ASP B 1 61 ? 11.419 37.092 39.130 1.00 46.17 55 ASP B O 1
ATOM 2556 N N . ASP B 1 62 ? 13.388 38.129 38.805 1.00 37.34 56 ASP B N 1
ATOM 2557 C CA . ASP B 1 62 ? 13.086 38.514 37.434 1.00 40.52 56 ASP B CA 1
ATOM 2558 C C . ASP B 1 62 ? 13.543 37.464 36.421 1.00 42.54 56 ASP B C 1
ATOM 2559 O O . ASP B 1 62 ? 13.544 37.735 35.215 1.00 46.42 56 ASP B O 1
ATOM 2564 N N . GLY B 1 63 ? 13.926 36.276 36.887 1.00 39.22 57 GLY B N 1
ATOM 2565 C CA . GLY B 1 63 ? 14.270 35.163 36.023 1.00 45.38 57 GLY B CA 1
ATOM 2566 C C . GLY B 1 63 ? 15.685 35.134 35.489 1.00 42.74 57 GLY B C 1
ATOM 2567 O O . GLY B 1 63 ? 16.000 34.262 34.672 1.00 46.91 57 GLY B O 1
ATOM 2568 N N . GLN B 1 64 ? 16.547 36.052 35.907 1.00 37.54 58 GLN B N 1
ATOM 2569 C CA . GLN B 1 64 ? 17.909 36.065 35.397 1.00 39.11 58 GLN B CA 1
ATOM 2570 C C . GLN B 1 64 ? 18.778 35.034 36.113 1.00 39.66 58 GLN B C 1
ATOM 2571 O O . GLN B 1 64 ? 18.503 34.622 37.242 1.00 38.20 58 GLN B O 1
ATOM 2577 N N . ASP B 1 65 ? 19.827 34.600 35.422 1.00 40.20 59 ASP B N 1
ATOM 2578 C CA . ASP B 1 65 ? 20.804 33.701 36.017 1.00 40.05 59 ASP B CA 1
ATOM 2579 C C . ASP B 1 65 ? 21.759 34.509 36.887 1.00 35.26 59 ASP B C 1
ATOM 2580 O O . ASP B 1 65 ? 22.359 35.482 36.421 1.00 35.44 59 ASP B O 1
ATOM 2585 N N . ILE B 1 66 ? 21.890 34.111 38.152 1.00 36.07 60 ILE B N 1
ATOM 2586 C CA . ILE B 1 66 ? 22.670 34.843 39.143 1.00 39.79 60 ILE B CA 1
ATOM 2587 C C . ILE B 1 66 ? 23.633 33.872 39.815 1.00 37.81 60 ILE B C 1
ATOM 2588 O O . ILE B 1 66 ? 23.278 32.719 40.083 1.00 34.28 60 ILE B O 1
ATOM 2593 N N . TRP B 1 67 ? 24.861 34.333 40.071 1.00 34.30 61 TRP B N 1
ATOM 2594 C CA . TRP B 1 67 ? 25.863 33.460 40.677 1.00 39.15 61 TRP B CA 1
ATOM 2595 C C . TRP B 1 67 ? 25.595 33.241 42.162 1.00 34.05 61 TRP B C 1
ATOM 2596 O O . TRP B 1 67 ? 25.639 32.105 42.648 1.00 38.13 61 TRP B O 1
ATOM 2607 N N . VAL B 1 68 ? 25.332 34.312 42.908 1.00 31.49 62 VAL B N 1
ATOM 2608 C CA . VAL B 1 68 ? 25.172 34.216 44.363 1.00 41.29 62 VAL B CA 1
ATOM 2609 C C . VAL B 1 68 ? 23.686 33.992 44.626 1.00 46.88 62 VAL B C 1
ATOM 2610 O O . VAL B 1 68 ? 22.918 34.932 44.830 1.00 50.49 62 VAL B O 1
ATOM 2614 N N . ARG B 1 69 ? 23.274 32.725 44.617 1.00 55.13 63 ARG B N 1
ATOM 2615 C CA . ARG B 1 69 ? 21.879 32.367 44.821 1.00 56.37 63 ARG B CA 1
ATOM 2616 C C . ARG B 1 69 ? 21.800 31.152 45.733 1.00 67.44 63 ARG B C 1
ATOM 2617 O O . ARG B 1 69 ? 22.787 30.444 45.956 1.00 57.75 63 ARG B O 1
ATOM 2625 N N . LYS B 1 70 ? 20.605 30.916 46.264 1.00 82.50 64 LYS B N 1
ATOM 2626 C CA . LYS B 1 70 ? 20.374 29.806 47.180 1.00 95.73 64 LYS B CA 1
ATOM 2627 C C . LYS B 1 70 ? 19.330 28.836 46.630 1.00 102.18 64 LYS B C 1
ATOM 2628 O O . LYS B 1 70 ? 19.412 28.401 45.481 1.00 105.70 64 LYS B O 1
ATOM 2630 N N . GLY B 1 74 ? 17.331 31.151 50.785 1.00 103.24 68 GLY B N 1
ATOM 2631 C CA . GLY B 1 74 ? 16.986 29.828 51.270 1.00 105.65 68 GLY B CA 1
ATOM 2632 C C . GLY B 1 74 ? 18.205 29.016 51.661 1.00 106.07 68 GLY B C 1
ATOM 2633 O O . GLY B 1 74 ? 19.025 29.469 52.461 1.00 104.72 68 GLY B O 1
ATOM 2634 N N . THR B 1 75 ? 18.336 27.814 51.104 1.00 106.57 69 THR B N 1
ATOM 2635 C CA . THR B 1 75 ? 19.509 26.989 51.355 1.00 105.75 69 THR B CA 1
ATOM 2636 C C . THR B 1 75 ? 20.557 27.335 50.307 1.00 106.68 69 THR B C 1
ATOM 2637 O O . THR B 1 75 ? 20.294 27.239 49.104 1.00 108.37 69 THR B O 1
ATOM 2641 N N . THR B 1 76 ? 21.751 27.697 50.764 1.00 103.52 70 THR B N 1
ATOM 2642 C CA . THR B 1 76 ? 22.814 28.127 49.872 1.00 104.71 70 THR B CA 1
ATOM 2643 C C . THR B 1 76 ? 23.456 26.943 49.154 1.00 98.79 70 THR B C 1
ATOM 2644 O O . THR B 1 76 ? 23.422 25.799 49.616 1.00 99.47 70 THR B O 1
ATOM 2648 N N . THR B 1 77 ? 24.041 27.241 47.997 1.00 90.85 71 THR B N 1
ATOM 2649 C CA . THR B 1 77 ? 24.656 26.243 47.137 1.00 81.95 71 THR B CA 1
ATOM 2650 C C . THR B 1 77 ? 26.172 26.297 47.271 1.00 61.93 71 THR B C 1
ATOM 2651 O O . THR B 1 77 ? 26.764 27.380 47.307 1.00 60.93 71 THR B O 1
ATOM 2655 N N . ASP B 1 78 ? 26.793 25.121 47.349 1.00 45.71 72 ASP B N 1
ATOM 2656 C CA . ASP B 1 78 ? 28.246 25.040 47.437 1.00 49.84 72 ASP B CA 1
ATOM 2657 C C . ASP B 1 78 ? 28.863 25.604 46.163 1.00 41.02 72 ASP B C 1
ATOM 2658 O O . ASP B 1 78 ? 28.577 25.122 45.063 1.00 40.82 72 ASP B O 1
ATOM 2663 N N . ALA B 1 79 ? 29.708 26.627 46.311 1.00 42.24 73 ALA B N 1
ATOM 2664 C CA . ALA B 1 79 ? 30.222 27.325 45.136 1.00 34.07 73 ALA B CA 1
ATOM 2665 C C . ALA B 1 79 ? 31.069 26.408 44.262 1.00 28.60 73 ALA B C 1
ATOM 2666 O O . ALA B 1 79 ? 30.986 26.464 43.029 1.00 30.84 73 ALA B O 1
ATOM 2668 N N . LYS B 1 80 ? 31.890 25.553 44.878 1.00 31.08 74 LYS B N 1
ATOM 2669 C CA . LYS B 1 80 ? 32.744 24.668 44.092 1.00 35.87 74 LYS B CA 1
ATOM 2670 C C . LYS B 1 80 ? 31.926 23.665 43.287 1.00 34.84 74 LYS B C 1
ATOM 2671 O O . LYS B 1 80 ? 32.296 23.311 42.160 1.00 35.49 74 LYS B O 1
ATOM 2677 N N . SER B 1 81 ? 30.803 23.204 43.841 1.00 37.66 75 SER B N 1
ATOM 2678 C CA . SER B 1 81 ? 29.915 22.327 43.086 1.00 37.44 75 SER B CA 1
ATOM 2679 C C . SER B 1 81 ? 29.244 23.077 41.946 1.00 31.46 75 SER B C 1
ATOM 2680 O O . SER B 1 81 ? 29.107 22.546 40.838 1.00 32.77 75 SER B O 1
ATOM 2683 N N . ARG B 1 82 ? 28.814 24.314 42.204 1.00 33.68 76 ARG B N 1
ATOM 2684 C CA . ARG B 1 82 ? 28.204 25.118 41.152 1.00 30.02 76 ARG B CA 1
ATOM 2685 C C . ARG B 1 82 ? 29.193 25.389 40.020 1.00 28.24 76 ARG B C 1
ATOM 2686 O O . ARG B 1 82 ? 28.825 25.341 38.839 1.00 26.20 76 ARG B O 1
ATOM 2694 N N . MET B 1 83 ? 30.456 25.669 40.360 1.00 29.87 77 MET B N 1
ATOM 2695 C CA . MET B 1 83 ? 31.470 25.893 39.330 1.00 26.73 77 MET B CA 1
ATOM 2696 C C . MET B 1 83 ? 31.771 24.620 38.547 1.00 26.93 77 MET B C 1
ATOM 2697 O O . MET B 1 83 ? 32.027 24.677 37.337 1.00 27.55 77 MET B O 1
ATOM 2702 N N . SER B 1 84 ? 31.777 23.465 39.221 1.00 24.97 78 SER B N 1
ATOM 2703 C CA . SER B 1 84 ? 32.004 22.210 38.511 1.00 27.81 78 SER B CA 1
ATOM 2704 C C . SER B 1 84 ? 30.925 21.971 37.465 1.00 32.94 78 SER B C 1
ATOM 2705 O O . SER B 1 84 ? 31.216 21.519 36.352 1.00 27.93 78 SER B O 1
ATOM 2708 N N . VAL B 1 85 ? 29.671 22.288 37.800 1.00 31.22 79 VAL B N 1
ATOM 2709 C CA . VAL B 1 85 ? 28.579 22.138 36.842 1.00 27.55 79 VAL B CA 1
ATOM 2710 C C . VAL B 1 85 ? 28.761 23.093 35.669 1.00 28.36 79 VAL B C 1
ATOM 2711 O O . VAL B 1 85 ? 28.550 22.724 34.506 1.00 27.78 79 VAL B O 1
ATOM 2715 N N . LEU B 1 86 ? 29.146 24.340 35.955 1.00 25.97 80 LEU B N 1
ATOM 2716 C CA . LEU B 1 86 ? 29.318 25.312 34.884 1.00 24.67 80 LEU B CA 1
ATOM 2717 C C . LEU B 1 86 ? 30.450 24.903 33.954 1.00 25.09 80 LEU B C 1
ATOM 2718 O O . LEU B 1 86 ? 30.319 24.993 32.727 1.00 27.16 80 LEU B O 1
ATOM 2723 N N . LEU B 1 87 ? 31.563 24.427 34.519 1.00 27.47 81 LEU B N 1
ATOM 2724 C CA . LEU B 1 87 ? 32.698 24.029 33.689 1.00 28.58 81 LEU B CA 1
ATOM 2725 C C . LEU B 1 87 ? 32.347 22.839 32.805 1.00 28.02 81 LEU B C 1
ATOM 2726 O O . LEU B 1 87 ? 32.704 22.809 31.619 1.00 26.73 81 LEU B O 1
ATOM 2731 N N . GLU B 1 88 ? 31.635 21.854 33.358 1.00 26.69 82 GLU B N 1
ATOM 2732 C CA . GLU B 1 88 ? 31.255 20.699 32.551 1.00 29.77 82 GLU B CA 1
ATOM 2733 C C . GLU B 1 88 ? 30.305 21.103 31.435 1.00 30.05 82 GLU B C 1
ATOM 2734 O O . GLU B 1 88 ? 30.392 20.580 30.316 1.00 33.30 82 GLU B O 1
ATOM 2740 N N . GLU B 1 89 ? 29.419 22.067 31.703 1.00 29.07 83 GLU B N 1
ATOM 2741 C CA . GLU B 1 89 ? 28.529 22.551 30.656 1.00 33.85 83 GLU B CA 1
ATOM 2742 C C . GLU B 1 89 ? 29.308 23.271 29.566 1.00 41.94 83 GLU B C 1
ATOM 2743 O O . GLU B 1 89 ? 29.079 23.046 28.372 1.00 37.86 83 GLU B O 1
ATOM 2749 N N . TYR B 1 90 ? 30.240 24.142 29.960 1.00 33.75 84 TYR B N 1
ATOM 2750 C CA . TYR B 1 90 ? 31.065 24.817 28.967 1.00 30.32 84 TYR B CA 1
ATOM 2751 C C . TYR B 1 90 ? 31.863 23.818 28.140 1.00 26.99 84 TYR B C 1
ATOM 2752 O O . TYR B 1 90 ? 32.008 23.983 26.923 1.00 32.69 84 TYR B O 1
ATOM 2761 N N . ASN B 1 91 ? 32.380 22.767 28.776 1.00 29.05 85 ASN B N 1
ATOM 2762 C CA . ASN B 1 91 ? 33.192 21.809 28.036 1.00 35.80 85 ASN B CA 1
ATOM 2763 C C . ASN B 1 91 ? 32.367 21.064 26.993 1.00 40.11 85 ASN B C 1
ATOM 2764 O O . ASN B 1 91 ? 32.814 20.894 25.853 1.00 32.07 85 ASN B O 1
ATOM 2769 N N . ARG B 1 92 ? 31.157 20.623 27.344 1.00 40.40 86 ARG B N 1
ATOM 2770 C CA . ARG B 1 92 ? 30.398 19.866 26.355 1.00 48.80 86 ARG B CA 1
ATOM 2771 C C . ARG B 1 92 ? 29.839 20.771 25.263 1.00 42.26 86 ARG B C 1
ATOM 2772 O O . ARG B 1 92 ? 29.723 20.341 24.110 1.00 44.41 86 ARG B O 1
ATOM 2780 N N . THR B 1 93 ? 29.499 22.022 25.589 1.00 31.49 87 THR B N 1
ATOM 2781 C CA . THR B 1 93 ? 29.030 22.930 24.548 1.00 36.67 87 THR B CA 1
ATOM 2782 C C . THR B 1 93 ? 30.171 23.386 23.642 1.00 51.73 87 THR B C 1
ATOM 2783 O O . THR B 1 93 ? 29.983 23.529 22.432 1.00 58.88 87 THR B O 1
ATOM 2787 N N . SER B 1 94 ? 31.361 23.618 24.192 1.00 41.07 88 SER B N 1
ATOM 2788 C CA . SER B 1 94 ? 32.458 24.128 23.375 1.00 37.90 88 SER B CA 1
ATOM 2789 C C . SER B 1 94 ? 33.274 23.033 22.701 1.00 40.82 88 SER B C 1
ATOM 2790 O O . SER B 1 94 ? 34.157 23.348 21.897 1.00 47.54 88 SER B O 1
ATOM 2793 N N . GLY B 1 95 ? 33.013 21.764 23.002 1.00 34.88 89 GLY B N 1
ATOM 2794 C CA . GLY B 1 95 ? 33.859 20.718 22.472 1.00 42.50 89 GLY B CA 1
ATOM 2795 C C . GLY B 1 95 ? 35.258 20.726 23.037 1.00 52.49 89 GLY B C 1
ATOM 2796 O O . GLY B 1 95 ? 36.183 20.223 22.394 1.00 52.79 89 GLY B O 1
ATOM 2797 N N . GLN B 1 96 ? 35.440 21.279 24.230 1.00 51.00 90 GLN B N 1
ATOM 2798 C CA . GLN B 1 96 ? 36.726 21.287 24.904 1.00 44.12 90 GLN B CA 1
ATOM 2799 C C . GLN B 1 96 ? 36.706 20.303 26.061 1.00 38.96 90 GLN B C 1
ATOM 2800 O O . GLN B 1 96 ? 35.686 19.688 26.384 1.00 46.44 90 GLN B O 1
ATOM 2806 N N . LYS B 1 97 ? 37.865 20.151 26.677 1.00 44.08 91 LYS B N 1
ATOM 2807 C CA . LYS B 1 97 ? 38.004 19.271 27.818 1.00 48.99 91 LYS B CA 1
ATOM 2808 C C . LYS B 1 97 ? 38.889 19.959 28.849 1.00 41.05 91 LYS B C 1
ATOM 2809 O O . LYS B 1 97 ? 39.832 19.380 29.390 1.00 43.65 91 LYS B O 1
ATOM 2815 N N . LEU B 1 98 ? 38.578 21.228 29.120 1.00 33.44 92 LEU B N 1
ATOM 2816 C CA . LEU B 1 98 ? 39.363 22.008 30.064 1.00 31.98 92 LEU B CA 1
ATOM 2817 C C . LEU B 1 98 ? 39.330 21.373 31.446 1.00 37.77 92 LEU B C 1
ATOM 2818 O O . LEU B 1 98 ? 38.264 21.022 31.957 1.00 32.36 92 LEU B O 1
ATOM 2823 N N . SER B 1 99 ? 40.505 21.256 32.057 1.00 37.02 93 SER B N 1
ATOM 2824 C CA . SER B 1 99 ? 40.611 20.935 33.468 1.00 30.58 93 SER B CA 1
ATOM 2825 C C . SER B 1 99 ? 40.408 22.205 34.282 1.00 27.68 93 SER B C 1
ATOM 2826 O O . SER B 1 99 ? 40.353 23.313 33.742 1.00 30.11 93 SER B O 1
ATOM 2829 N N . THR B 1 100 ? 40.279 22.046 35.602 1.00 27.47 94 THR B N 1
ATOM 2830 C CA . THR B 1 100 ? 40.050 23.222 36.431 1.00 30.49 94 THR B CA 1
ATOM 2831 C C . THR B 1 100 ? 41.218 24.195 36.335 1.00 32.52 94 THR B C 1
ATOM 2832 O O . THR B 1 100 ? 41.015 25.414 36.304 1.00 35.21 94 THR B O 1
ATOM 2836 N N . LYS B 1 101 ? 42.450 23.678 36.254 1.00 39.04 95 LYS B N 1
ATOM 2837 C CA . LYS B 1 101 ? 43.594 24.573 36.099 1.00 44.33 95 LYS B CA 1
ATOM 2838 C C . LYS B 1 101 ? 43.595 25.231 34.722 1.00 32.11 95 LYS B C 1
ATOM 2839 O O . LYS B 1 101 ? 43.869 26.432 34.606 1.00 39.64 95 LYS B O 1
ATOM 2845 N N . GLU B 1 102 ? 43.260 24.474 33.669 1.00 30.96 96 GLU B N 1
ATOM 2846 C CA . GLU B 1 102 ? 43.152 25.082 32.343 1.00 33.67 96 GLU B CA 1
ATOM 2847 C C . GLU B 1 102 ? 41.991 26.065 32.284 1.00 33.06 96 GLU B C 1
ATOM 2848 O O . GLU B 1 102 ? 42.098 27.129 31.661 1.00 31.85 96 GLU B O 1
ATOM 2854 N N . ALA B 1 103 ? 40.880 25.735 32.945 1.00 34.03 97 ALA B N 1
ATOM 2855 C CA . ALA B 1 103 ? 39.728 26.629 32.948 1.00 30.00 97 ALA B CA 1
ATOM 2856 C C . ALA B 1 103 ? 40.060 27.960 33.610 1.00 31.83 97 ALA B C 1
ATOM 2857 O O . ALA B 1 103 ? 39.556 29.012 33.198 1.00 32.76 97 ALA B O 1
ATOM 2859 N N . ARG B 1 104 ? 40.910 27.937 34.641 1.00 32.81 98 ARG B N 1
ATOM 2860 C CA . ARG B 1 104 ? 41.266 29.182 35.315 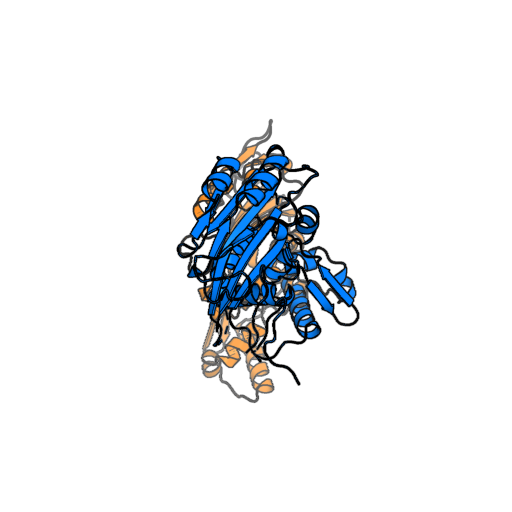1.00 37.07 98 ARG B CA 1
ATOM 2861 C C . ARG B 1 104 ? 41.986 30.132 34.366 1.00 35.90 98 ARG B C 1
ATOM 2862 O O . ARG B 1 104 ? 41.784 31.351 34.419 1.00 36.87 98 ARG B O 1
ATOM 2870 N N . ASN B 1 105 ? 42.800 29.586 33.464 1.00 33.22 99 ASN B N 1
ATOM 2871 C CA . ASN B 1 105 ? 43.599 30.375 32.535 1.00 44.40 99 ASN B CA 1
ATOM 2872 C C . ASN B 1 105 ? 42.889 30.631 31.215 1.00 45.70 99 ASN B C 1
ATOM 2873 O O . ASN B 1 105 ? 43.495 31.202 30.303 1.00 44.18 99 ASN B O 1
ATOM 2878 N N . SER B 1 106 ? 41.628 30.222 31.090 1.00 32.37 100 SER B N 1
ATOM 2879 C CA . SER B 1 106 ? 40.921 30.247 29.812 1.00 25.24 100 SER B CA 1
ATOM 2880 C C . SER B 1 106 ? 40.134 31.544 29.676 1.00 35.29 100 SER B C 1
ATOM 2881 O O . SER B 1 106 ? 39.112 31.732 30.345 1.00 33.75 100 SER B O 1
ATOM 2884 N N . GLY B 1 107 ? 40.598 32.429 28.790 1.00 29.71 101 GLY B N 1
ATOM 2885 C CA . GLY B 1 107 ? 39.848 33.636 28.508 1.00 29.81 101 GLY B CA 1
ATOM 2886 C C . GLY B 1 107 ? 38.474 33.367 27.926 1.00 29.60 101 GLY B C 1
ATOM 2887 O O . GLY B 1 107 ? 37.532 34.118 28.189 1.00 27.85 101 GLY B O 1
ATOM 2888 N N . GLU B 1 108 ? 38.325 32.289 27.146 1.00 26.52 102 GLU B N 1
ATOM 2889 C CA . GLU B 1 108 ? 36.995 31.996 26.612 1.00 28.82 102 GLU B CA 1
ATOM 2890 C C . GLU B 1 108 ? 36.046 31.509 27.703 1.00 24.26 102 GLU B C 1
ATOM 2891 O O . GLU B 1 108 ? 34.876 31.904 27.730 1.00 26.94 102 GLU B O 1
ATOM 2897 N N . PHE B 1 109 ? 36.512 30.630 28.595 1.00 28.54 103 PHE B N 1
ATOM 2898 C CA . PHE B 1 109 ? 35.639 30.193 29.682 1.00 28.73 103 PHE B CA 1
ATOM 2899 C C . PHE B 1 109 ? 35.291 31.353 30.611 1.00 25.54 103 PHE B C 1
ATOM 2900 O O . PHE B 1 109 ? 34.136 31.493 31.034 1.00 25.03 103 PHE B O 1
ATOM 2908 N N . ARG B 1 110 ? 36.262 32.216 30.916 1.00 24.15 104 ARG B N 1
ATOM 2909 C CA . ARG B 1 110 ? 35.960 33.359 31.775 1.00 25.58 104 ARG B CA 1
ATOM 2910 C C . ARG B 1 110 ? 34.922 34.267 31.129 1.00 27.73 104 ARG B C 1
ATOM 2911 O O . ARG B 1 110 ? 33.973 34.707 31.789 1.00 28.04 104 ARG B O 1
ATOM 2919 N N . SER B 1 111 ? 35.078 34.548 29.831 1.00 27.66 105 SER B N 1
ATOM 2920 C CA . SER B 1 111 ? 34.107 35.373 29.124 1.00 31.80 105 SER B CA 1
ATOM 2921 C C . SER B 1 111 ? 32.744 34.693 29.025 1.00 25.23 105 SER B C 1
ATOM 2922 O O . SER B 1 111 ? 31.711 35.372 29.041 1.00 28.67 105 SER B O 1
ATOM 2925 N N . TRP B 1 112 ? 32.725 33.361 28.911 1.00 29.89 106 TRP B N 1
ATOM 2926 C CA . TRP B 1 112 ? 31.469 32.618 28.871 1.00 30.63 106 TRP B CA 1
ATOM 2927 C C . TRP B 1 112 ? 30.736 32.698 30.207 1.00 28.36 106 TRP B C 1
ATOM 2928 O O . TRP B 1 112 ? 29.503 32.803 30.244 1.00 27.33 106 TRP B O 1
ATOM 2939 N N . LEU B 1 113 ? 31.477 32.658 31.314 1.00 22.53 107 LEU B N 1
ATOM 2940 C CA . LEU B 1 113 ? 30.858 32.851 32.623 1.00 22.20 107 LEU B CA 1
ATOM 2941 C C . LEU B 1 113 ? 30.270 34.250 32.748 1.00 24.31 107 LEU B C 1
ATOM 2942 O O . LEU B 1 113 ? 29.134 34.423 33.205 1.00 27.90 107 LEU B O 1
ATOM 2947 N N . LEU B 1 114 ? 31.035 35.263 32.336 1.00 24.88 108 LEU B N 1
ATOM 2948 C CA . LEU B 1 114 ? 30.573 36.645 32.462 1.00 26.10 108 LEU B CA 1
ATOM 2949 C C . LEU B 1 114 ? 29.329 36.901 31.620 1.00 34.03 108 LEU B C 1
ATOM 2950 O O . LEU B 1 114 ? 28.399 37.580 32.066 1.00 39.34 108 LEU B O 1
ATOM 2955 N N . ASP B 1 115 ? 29.280 36.341 30.408 1.00 32.43 109 ASP B N 1
ATOM 2956 C CA . ASP B 1 115 ? 28.103 36.511 29.561 1.00 33.18 109 ASP B CA 1
ATOM 2957 C C . ASP B 1 115 ? 26.856 35.927 30.214 1.00 35.86 109 ASP B C 1
ATOM 2958 O O . ASP B 1 115 ? 25.737 36.371 29.934 1.00 42.31 109 ASP B O 1
ATOM 2963 N N . ARG B 1 116 ? 27.029 34.934 31.079 1.00 30.86 110 ARG B N 1
ATOM 2964 C CA . ARG B 1 116 ? 25.913 34.214 31.671 1.00 35.37 110 ARG B CA 1
ATOM 2965 C C . ARG B 1 116 ? 25.438 34.800 32.996 1.00 36.77 110 ARG B C 1
ATOM 2966 O O . ARG B 1 116 ? 24.258 34.660 33.331 1.00 32.19 110 ARG B O 1
ATOM 2974 N N . LEU B 1 117 ? 26.310 35.464 33.754 1.00 34.59 111 LEU B N 1
ATOM 2975 C CA . LEU B 1 117 ? 26.005 35.867 35.129 1.00 31.93 111 LEU B CA 1
ATOM 2976 C C . LEU B 1 117 ? 26.153 37.380 35.268 1.00 35.92 111 LEU B C 1
ATOM 2977 O O . LEU B 1 117 ? 27.259 37.886 35.477 1.00 26.60 111 LEU B O 1
ATOM 2982 N N . MET B 1 118 ? 25.030 38.098 35.180 1.00 29.81 112 MET B N 1
ATOM 2983 C CA . MET B 1 118 ? 25.083 39.556 35.237 1.00 31.12 112 MET B CA 1
ATOM 2984 C C . MET B 1 118 ? 25.596 40.068 36.576 1.00 31.55 112 MET B C 1
ATOM 2985 O O . MET B 1 118 ? 26.240 41.124 36.623 1.00 28.74 112 MET B O 1
ATOM 2990 N N . ASP B 1 119 ? 25.310 39.363 37.678 1.00 25.21 113 ASP B N 1
ATOM 2991 C CA . ASP B 1 119 ? 25.782 39.863 38.965 1.00 26.45 113 ASP B CA 1
ATOM 2992 C C . ASP B 1 119 ? 27.297 39.777 39.082 1.00 27.64 113 ASP B C 1
ATOM 2993 O O . ASP B 1 119 ? 27.890 40.538 39.854 1.00 27.38 113 ASP B O 1
ATOM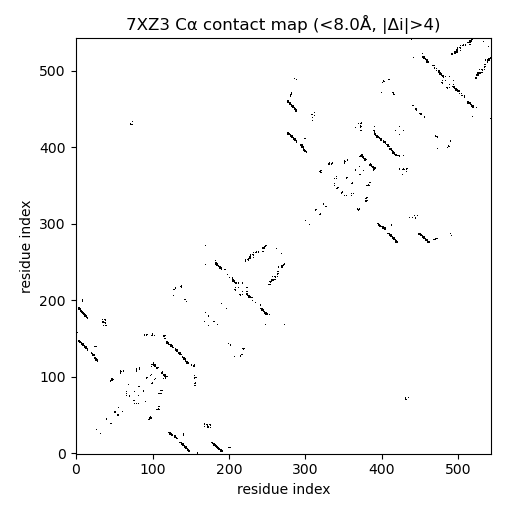 2998 N N . VAL B 1 120 ? 27.934 38.869 38.340 1.00 29.33 114 VAL B N 1
ATOM 2999 C CA . VAL B 1 120 ? 29.394 38.834 38.318 1.00 25.97 114 VAL B CA 1
ATOM 3000 C C . VAL B 1 120 ? 29.951 39.975 37.475 1.00 21.08 114 VAL B C 1
ATOM 3001 O O . VAL B 1 120 ? 30.986 40.558 37.813 1.00 27.86 114 VAL B O 1
ATOM 3005 N N . ARG B 1 121 ? 29.282 40.311 36.366 1.00 22.43 115 ARG B N 1
ATOM 3006 C CA . ARG B 1 121 ? 29.729 41.444 35.566 1.00 25.07 115 ARG B CA 1
ATOM 3007 C C . ARG B 1 121 ? 29.712 42.724 36.387 1.00 25.58 115 ARG B C 1
ATOM 3008 O O . ARG B 1 121 ? 30.586 43.585 36.227 1.00 26.22 115 ARG B O 1
ATOM 3016 N N . LEU B 1 122 ? 28.739 42.855 37.290 1.00 19.71 116 LEU B N 1
ATOM 3017 C CA . LEU B 1 122 ? 28.606 44.044 38.121 1.00 25.09 116 LEU B CA 1
ATOM 3018 C C . LEU B 1 122 ? 29.470 43.978 39.376 1.00 25.97 116 LEU B C 1
ATOM 3019 O O . LEU B 1 122 ? 30.248 44.897 39.638 1.00 25.09 116 LEU B O 1
ATOM 3024 N N . PHE B 1 123 ? 29.336 42.911 40.167 1.00 23.81 117 PHE B N 1
ATOM 3025 C CA . PHE B 1 123 ? 29.917 42.867 41.503 1.00 25.32 117 PHE B CA 1
ATOM 3026 C C . PHE B 1 123 ? 31.122 41.947 41.625 1.00 28.65 117 PHE B C 1
ATOM 3027 O O . PHE B 1 123 ? 31.722 41.885 42.701 1.00 25.34 117 PHE B O 1
ATOM 3035 N N . GLY B 1 124 ? 31.493 41.233 40.571 1.00 24.33 118 GLY B N 1
ATOM 3036 C CA . GLY B 1 124 ? 32.591 40.294 40.665 1.00 23.31 118 GLY B CA 1
ATOM 3037 C C . GLY B 1 124 ? 32.167 39.056 41.432 1.00 28.33 118 GLY B C 1
ATOM 3038 O O . GLY B 1 124 ? 31.012 38.894 41.837 1.00 25.91 118 GLY B O 1
ATOM 3039 N N . ALA B 1 125 ? 33.137 38.171 41.642 1.00 28.19 119 ALA B N 1
ATOM 3040 C CA . ALA B 1 125 ? 32.914 36.942 42.394 1.00 32.31 119 ALA B CA 1
ATOM 3041 C C . ALA B 1 125 ? 34.251 36.258 42.621 1.00 36.06 119 ALA B C 1
ATOM 3042 O O . ALA B 1 125 ? 35.212 36.476 41.882 1.00 28.86 119 ALA B O 1
ATOM 3044 N N . THR B 1 126 ? 34.304 35.439 43.663 1.00 35.15 120 THR B N 1
ATOM 3045 C CA . THR B 1 126 ? 35.358 34.447 43.817 1.00 40.99 120 THR B CA 1
ATOM 3046 C C . THR B 1 126 ? 34.724 33.088 43.555 1.00 41.60 120 THR B C 1
ATOM 3047 O O . THR B 1 126 ? 33.758 32.709 44.227 1.00 33.17 120 THR B O 1
ATOM 3051 N N . MET B 1 127 ? 35.241 32.374 42.555 1.00 29.25 121 MET B N 1
ATOM 3052 C CA . MET B 1 127 ? 34.582 31.185 42.021 1.00 37.25 121 MET B CA 1
ATOM 3053 C C . MET B 1 127 ? 35.542 30.015 42.175 1.00 31.71 121 MET B C 1
ATOM 3054 O O . MET B 1 127 ? 36.384 29.760 41.297 1.00 31.29 121 MET B O 1
ATOM 3059 N N . PRO B 1 128 ? 35.483 29.312 43.304 1.00 33.54 122 PRO B N 1
ATOM 3060 C CA . PRO B 1 128 ? 36.402 28.197 43.535 1.00 34.19 122 PRO B CA 1
ATOM 3061 C C . PRO B 1 128 ? 36.072 26.982 42.687 1.00 28.78 122 PRO B C 1
ATOM 3062 O O . PRO B 1 128 ? 34.911 26.677 42.409 1.00 30.81 122 PRO B O 1
ATOM 3066 N N . MET B 1 129 ? 37.122 26.258 42.324 1.00 36.16 123 MET B N 1
ATOM 3067 C CA . MET B 1 129 ? 37.023 24.971 41.662 1.00 40.57 123 MET B CA 1
ATOM 3068 C C . MET B 1 129 ? 37.892 23.989 42.431 1.00 39.83 123 MET B C 1
ATOM 3069 O O . MET B 1 129 ? 38.647 24.375 43.329 1.00 37.74 123 MET B O 1
ATOM 3074 N N . GLU B 1 130 ? 37.785 22.708 42.096 1.00 32.91 124 GLU B N 1
ATOM 3075 C CA . GLU B 1 130 ? 38.692 21.748 42.709 1.00 35.32 124 GLU B CA 1
ATOM 3076 C C . GLU B 1 130 ? 40.128 22.112 42.348 1.00 31.94 124 GLU B C 1
ATOM 3077 O O . GLU B 1 130 ? 40.502 22.104 41.171 1.00 35.04 124 GLU B O 1
ATOM 3083 N N . ASN B 1 131 ? 40.920 22.454 43.366 1.00 34.97 125 ASN B N 1
ATOM 3084 C CA . ASN B 1 131 ? 42.345 22.762 43.217 1.00 37.85 125 ASN B CA 1
ATOM 3085 C C . ASN B 1 131 ? 42.598 23.958 42.298 1.00 42.31 125 ASN B C 1
ATOM 3086 O O . ASN B 1 131 ? 43.655 24.052 41.671 1.00 44.89 125 ASN B O 1
ATOM 3091 N N . SER B 1 132 ? 41.650 24.886 42.215 1.00 39.02 126 SER B N 1
ATOM 3092 C CA . SER B 1 132 ? 41.827 26.092 41.414 1.00 39.24 126 SER B CA 1
ATOM 3093 C C . SER B 1 132 ? 40.774 27.106 41.843 1.00 37.84 126 SER B C 1
ATOM 3094 O O . SER B 1 132 ? 39.916 26.816 42.680 1.00 37.72 126 SER B O 1
ATOM 3097 N N . SER B 1 133 ? 40.849 28.310 41.273 1.00 36.54 127 SER B N 1
ATOM 3098 C CA . SER B 1 133 ? 39.822 29.313 41.536 1.00 41.67 127 SER B CA 1
ATOM 3099 C C . SER B 1 133 ? 39.914 30.427 40.503 1.00 35.72 127 SER B C 1
ATOM 3100 O O . SER B 1 133 ? 41.000 30.754 40.019 1.00 30.43 127 SER B O 1
ATOM 3103 N N . ILE B 1 134 ? 38.759 31.005 40.186 1.00 27.14 128 ILE B N 1
ATOM 3104 C CA . ILE B 1 134 ? 38.656 32.185 39.337 1.00 28.67 128 ILE B CA 1
ATOM 3105 C C . ILE B 1 134 ? 38.181 33.340 40.203 1.00 31.83 128 ILE B C 1
ATOM 3106 O O . ILE B 1 134 ? 37.258 33.181 41.012 1.00 30.21 128 ILE B O 1
ATOM 3111 N N . THR B 1 135 ? 38.806 34.502 40.038 1.00 29.21 129 THR B N 1
ATOM 3112 C CA . THR B 1 135 ? 38.429 35.695 40.784 1.00 33.98 129 THR B CA 1
ATOM 3113 C C . THR B 1 135 ? 38.114 36.817 39.807 1.00 33.98 129 THR B C 1
ATOM 3114 O O . THR B 1 135 ? 38.948 37.161 38.963 1.00 29.48 129 THR B O 1
ATOM 3118 N N . PHE B 1 136 ? 36.909 37.371 39.911 1.00 28.85 130 PHE B N 1
ATOM 3119 C CA . PHE B 1 136 ? 36.539 38.587 39.197 1.00 26.33 130 PHE B CA 1
ATOM 3120 C C . PHE B 1 136 ? 36.380 39.703 40.217 1.00 26.57 130 PHE B C 1
ATOM 3121 O O . PHE B 1 136 ? 35.690 39.525 41.225 1.00 32.68 130 PHE B O 1
ATOM 3129 N N . THR B 1 137 ? 37.025 40.839 39.968 1.00 29.88 131 THR B N 1
ATOM 3130 C CA . THR B 1 137 ? 36.916 42.002 40.838 1.00 30.33 131 THR B CA 1
ATOM 3131 C C . THR B 1 137 ? 35.879 42.947 40.245 1.00 30.02 131 THR B C 1
ATOM 3132 O O . THR B 1 137 ? 36.070 43.471 39.143 1.00 28.89 131 THR B O 1
ATOM 3136 N N . GLY B 1 138 ? 34.785 43.149 40.970 1.00 26.88 132 GLY B N 1
ATOM 3137 C CA . GLY B 1 138 ? 33.640 43.860 40.452 1.00 32.90 132 GLY B CA 1
ATOM 3138 C C . GLY B 1 138 ? 33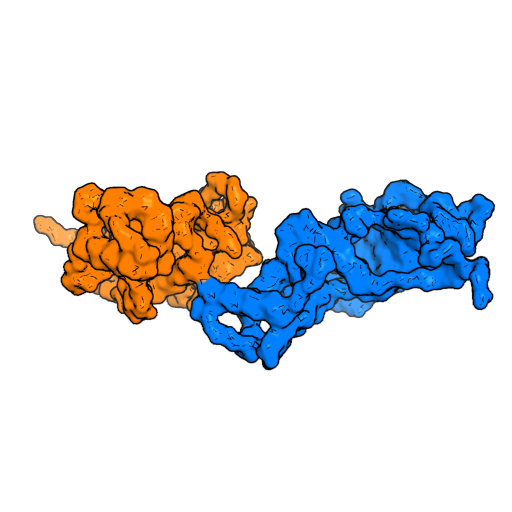.876 45.339 40.220 1.00 25.16 132 GLY B C 1
ATOM 3139 O O . GLY B 1 138 ? 34.440 46.047 41.062 1.00 25.00 132 GLY B O 1
ATOM 3140 N N . PRO B 1 139 ? 33.488 45.823 39.040 1.00 23.22 133 PRO B N 1
ATOM 3141 C CA . PRO B 1 139 ? 33.508 47.277 38.803 1.00 20.62 133 PRO B CA 1
ATOM 3142 C C . PRO B 1 139 ? 32.590 48.082 39.712 1.00 23.21 133 PRO B C 1
ATOM 3143 O O . PRO B 1 139 ? 32.899 49.245 39.998 1.00 28.35 133 PRO B O 1
ATOM 3147 N N . VAL B 1 140 ? 31.460 47.526 40.151 1.00 21.59 134 VAL B N 1
ATOM 3148 C CA . VAL B 1 140 ? 30.535 48.234 41.030 1.00 23.77 134 VAL B CA 1
ATOM 3149 C C . VAL B 1 140 ? 30.838 47.821 42.463 1.00 23.50 134 VAL B C 1
ATOM 3150 O O . VAL B 1 140 ? 30.782 46.632 42.803 1.00 23.61 134 VAL B O 1
ATOM 3154 N N . GLN B 1 141 ? 31.133 48.801 43.308 1.00 19.56 135 GLN B N 1
ATOM 3155 C CA . GLN B 1 141 ? 31.491 48.545 44.694 1.00 22.44 135 GLN B CA 1
ATOM 3156 C C . GLN B 1 141 ? 30.742 49.526 45.576 1.00 28.03 135 GLN B C 1
ATOM 3157 O O . GLN B 1 141 ? 30.584 50.697 45.219 1.00 27.01 135 GLN B O 1
ATOM 3163 N N . PHE B 1 142 ? 30.302 49.049 46.733 1.00 19.05 136 PHE B N 1
ATOM 3164 C CA . PHE B 1 142 ? 29.593 49.879 47.690 1.00 23.83 136 PHE B CA 1
ATOM 3165 C C . PHE B 1 142 ? 30.351 49.921 49.006 1.00 32.90 136 PHE B C 1
ATOM 3166 O O . PHE B 1 142 ? 30.903 48.910 49.450 1.00 24.42 136 PHE B O 1
ATOM 3174 N N . SER B 1 143 ? 30.353 51.100 49.625 1.00 29.75 137 SER B N 1
ATOM 3175 C CA . SER B 1 143 ? 30.688 51.260 51.030 1.00 32.59 137 SER B CA 1
ATOM 3176 C C . SER B 1 143 ? 29.701 50.474 51.893 1.00 22.39 137 SER B C 1
ATOM 3177 O O . SER B 1 143 ? 28.675 49.991 51.424 1.00 24.12 137 SER B O 1
ATOM 3180 N N . TRP B 1 144 ? 30.036 50.323 53.169 1.00 25.32 138 TRP B N 1
ATOM 3181 C CA . TRP B 1 144 ? 28.992 50.025 54.130 1.00 25.84 138 TRP B CA 1
ATOM 3182 C C . TRP B 1 144 ? 28.076 51.229 54.243 1.00 20.00 138 TRP B C 1
ATOM 3183 O O . TRP B 1 144 ? 28.522 52.379 54.165 1.00 26.27 138 TRP B O 1
ATOM 3194 N N . GLY B 1 145 ? 26.788 50.963 54.392 1.00 21.74 139 GLY B N 1
ATOM 3195 C CA . GLY B 1 145 ? 25.838 52.018 54.627 1.00 27.04 139 GLY B CA 1
ATOM 3196 C C . GLY B 1 145 ? 25.749 52.319 56.108 1.00 30.20 139 GLY B C 1
ATOM 3197 O O . GLY B 1 145 ? 25.993 51.460 56.949 1.00 30.04 139 GLY B O 1
ATOM 3198 N N . TYR B 1 146 ? 25.392 53.558 56.426 1.00 25.45 140 TYR B N 1
ATOM 3199 C CA . TYR B 1 146 ? 25.165 53.919 57.815 1.00 27.33 140 TYR B CA 1
ATOM 3200 C C . TYR B 1 146 ? 24.006 54.899 57.893 1.00 28.64 140 TYR B C 1
ATOM 3201 O O . TYR B 1 146 ? 23.671 55.579 56.919 1.00 24.81 140 TYR B O 1
ATOM 3210 N N . SER B 1 147 ? 23.372 54.943 59.062 1.00 23.85 141 SER B N 1
ATOM 3211 C CA . SER B 1 147 ? 22.293 55.895 59.259 1.00 24.42 141 SER B CA 1
ATOM 3212 C C . SER B 1 147 ? 22.866 57.304 59.279 1.00 26.28 141 SER B C 1
ATOM 3213 O O . SER B 1 147 ? 23.910 57.555 59.887 1.00 26.67 141 SER B O 1
ATOM 3216 N N . LEU B 1 148 ? 22.171 58.227 58.617 1.00 23.92 142 LEU B N 1
ATOM 3217 C CA . LEU B 1 148 ? 22.599 59.622 58.563 1.00 27.62 142 LEU B CA 1
ATOM 3218 C C . LEU B 1 148 ? 22.251 60.379 59.835 1.00 28.25 142 LEU B C 1
ATOM 3219 O O . LEU B 1 148 ? 22.513 61.584 59.930 1.00 31.42 142 LEU B O 1
ATOM 3224 N N . HIS B 1 149 ? 21.655 59.691 60.798 1.00 25.18 143 HIS B N 1
ATOM 3225 C CA . HIS B 1 149 ? 21.294 60.242 62.090 1.00 28.85 143 HIS B CA 1
ATOM 3226 C C . HIS B 1 149 ? 21.463 59.117 63.094 1.00 28.13 143 HIS B C 1
ATOM 3227 O O . HIS B 1 149 ? 21.641 57.957 62.718 1.00 32.41 143 HIS B O 1
ATOM 3234 N N . ARG B 1 150 ? 21.409 59.453 64.378 1.00 31.27 144 ARG B N 1
ATOM 3235 C CA . ARG B 1 150 ? 21.403 58.414 65.395 1.00 25.06 144 ARG B CA 1
ATOM 3236 C C . ARG B 1 150 ? 20.013 57.798 65.471 1.00 30.45 144 ARG B C 1
ATOM 3237 O O . ARG B 1 150 ? 19.009 58.517 65.492 1.00 33.95 144 ARG B O 1
ATOM 3245 N N . VAL B 1 151 ? 19.955 56.468 65.510 1.00 27.87 145 VAL B N 1
ATOM 3246 C CA . VAL B 1 151 ? 18.694 55.748 65.550 1.00 32.32 145 VAL B CA 1
ATOM 3247 C C . VAL B 1 151 ? 18.421 55.281 66.971 1.00 34.10 145 VAL B C 1
ATOM 3248 O O . VAL B 1 151 ? 19.325 55.140 67.798 1.00 34.07 145 VAL B O 1
ATOM 3252 N N . GLU B 1 152 ? 17.151 55.034 67.261 1.00 29.95 146 GLU B N 1
ATOM 3253 C CA . GLU B 1 152 ? 16.747 54.482 68.541 1.00 30.17 146 GLU B CA 1
ATOM 3254 C C . GLU B 1 152 ? 16.517 52.984 68.407 1.00 42.01 146 GLU B C 1
ATOM 3255 O O . GLU B 1 152 ? 15.923 52.520 67.429 1.00 36.65 146 GLU B O 1
ATOM 3261 N N . ILE B 1 153 ? 16.981 52.237 69.401 1.00 36.70 147 ILE B N 1
ATOM 3262 C CA . ILE B 1 153 ? 16.741 50.803 69.508 1.00 45.15 147 ILE B CA 1
ATOM 3263 C C . ILE B 1 153 ? 15.822 50.588 70.693 1.00 55.70 147 ILE B C 1
ATOM 3264 O O . ILE B 1 153 ? 16.158 50.962 71.823 1.00 52.62 147 ILE B O 1
ATOM 3269 N N . ASN B 1 154 ? 14.671 49.983 70.441 1.00 62.06 148 ASN B N 1
ATOM 3270 C CA . ASN B 1 154 ? 13.699 49.814 71.499 1.00 74.47 148 ASN B CA 1
ATOM 3271 C C . ASN B 1 154 ? 13.106 48.415 71.436 1.00 71.91 148 ASN B C 1
ATOM 3272 O O . ASN B 1 154 ? 13.335 47.686 70.470 1.00 74.48 148 ASN B O 1
ATOM 3277 N N . ARG B 1 182 ? 13.843 46.001 66.225 1.00 73.74 176 ARG B N 1
ATOM 3278 C CA . ARG B 1 182 ? 14.747 46.629 67.181 1.00 66.18 176 ARG B CA 1
ATOM 3279 C C . ARG B 1 182 ? 14.971 48.108 66.854 1.00 50.61 176 ARG B C 1
ATOM 3280 O O . ARG B 1 182 ? 14.762 48.964 67.711 1.00 49.71 176 ARG B O 1
ATOM 3288 N N . VAL B 1 183 ? 15.394 48.420 65.629 1.00 42.22 177 VAL B N 1
ATOM 3289 C CA . VAL B 1 183 ? 15.641 49.811 65.259 1.00 34.19 177 VAL B CA 1
ATOM 3290 C C . VAL B 1 183 ? 14.319 50.457 64.865 1.00 36.01 177 VAL B C 1
ATOM 3291 O O . VAL B 1 183 ? 13.612 49.960 63.983 1.00 38.17 177 VAL B O 1
ATOM 3295 N N . LEU B 1 184 ? 13.997 51.595 65.491 1.00 34.37 178 LEU B N 1
ATOM 3296 C CA . LEU B 1 184 ? 12.703 52.230 65.242 1.00 36.88 178 LEU B CA 1
ATOM 3297 C C . LEU B 1 184 ? 12.634 52.840 63.847 1.00 34.21 178 LEU B C 1
ATOM 3298 O O . LEU B 1 184 ? 11.655 52.640 63.117 1.00 31.56 178 LEU B O 1
ATOM 3303 N N . TYR B 1 185 ? 13.658 53.597 63.465 1.00 31.55 179 TYR B N 1
ATOM 3304 C CA . TYR B 1 185 ? 13.655 54.286 62.184 1.00 27.30 179 TYR B CA 1
ATOM 3305 C C . TYR B 1 185 ? 15.087 54.623 61.793 1.00 27.75 179 TYR B C 1
ATOM 3306 O O . TYR B 1 185 ? 15.872 55.084 62.623 1.00 26.10 179 TYR B O 1
ATOM 3315 N N . SER B 1 186 ? 15.410 54.426 60.518 1.00 24.72 180 SER B N 1
ATOM 3316 C CA . SER B 1 186 ? 16.782 54.602 60.058 1.00 23.50 180 SER B CA 1
ATOM 3317 C C . SER B 1 186 ? 16.785 55.070 58.613 1.00 28.22 180 SER B C 1
ATOM 3318 O O . SER B 1 186 ? 16.337 54.333 57.731 1.00 32.78 180 SER B O 1
ATOM 3321 N N . LEU B 1 187 ? 17.286 56.279 58.370 1.00 23.31 181 LEU B N 1
ATOM 3322 C CA . LEU B 1 187 ? 17.570 56.736 57.013 1.00 23.22 181 LEU B CA 1
ATOM 3323 C C . LEU B 1 187 ? 19.016 56.381 56.700 1.00 24.80 181 LEU B C 1
ATOM 3324 O O . LEU B 1 187 ? 19.942 56.985 57.251 1.00 27.04 181 LEU B O 1
ATOM 3329 N N . ILE B 1 188 ? 19.203 55.397 55.821 1.00 28.62 182 ILE B N 1
ATOM 3330 C CA . ILE B 1 188 ? 20.499 54.787 55.544 1.00 24.63 182 ILE B CA 1
ATOM 3331 C C . ILE B 1 188 ? 21.089 55.417 54.291 1.00 26.92 182 ILE B C 1
ATOM 3332 O O . ILE B 1 188 ? 20.393 55.588 53.284 1.00 24.09 182 ILE B O 1
ATOM 3337 N N . GLY B 1 189 ? 22.374 55.739 54.339 1.00 25.89 183 GLY B N 1
ATOM 3338 C CA . GLY B 1 189 ? 23.084 56.275 53.188 1.00 24.92 183 GLY B CA 1
ATOM 3339 C C . GLY B 1 189 ? 24.191 55.341 52.741 1.00 22.02 183 GLY B C 1
ATOM 3340 O O . GLY B 1 189 ? 24.957 54.840 53.565 1.00 23.51 183 GLY B O 1
ATOM 3341 N N . PHE B 1 190 ? 24.280 55.128 51.426 1.00 26.26 184 PHE B N 1
ATOM 3342 C CA . PHE B 1 190 ? 25.334 54.333 50.808 1.00 21.98 184 PHE B CA 1
ATOM 3343 C C . PHE B 1 190 ? 26.118 55.184 49.821 1.00 23.95 184 PHE B C 1
ATOM 3344 O O . PHE B 1 190 ? 25.544 56.017 49.112 1.00 20.68 184 PHE B O 1
ATOM 3352 N N . HIS B 1 191 ? 27.425 54.962 49.763 1.00 21.44 185 HIS B N 1
ATOM 3353 C CA . HIS B 1 191 ? 28.253 55.473 48.684 1.00 23.92 185 HIS B CA 1
ATOM 3354 C C . HIS B 1 191 ? 28.669 54.291 47.823 1.00 24.83 185 HIS B C 1
ATOM 3355 O O . HIS B 1 191 ? 29.015 53.228 48.342 1.00 24.08 185 HIS B O 1
ATOM 3362 N N . GLY B 1 192 ? 28.608 54.465 46.509 1.00 24.30 186 GLY B N 1
ATOM 3363 C CA . GLY B 1 192 ? 29.063 53.437 45.600 1.00 27.19 186 GLY B CA 1
ATOM 3364 C C . GLY B 1 192 ? 29.899 54.050 44.496 1.00 27.95 186 GLY B C 1
ATOM 3365 O O . GLY B 1 192 ? 29.881 55.263 44.276 1.00 18.72 186 GLY B O 1
ATOM 3366 N N . ILE B 1 193 ? 30.645 53.184 43.807 1.00 20.25 187 ILE B N 1
ATOM 3367 C CA . ILE B 1 193 ? 31.440 53.587 42.655 1.00 19.13 187 ILE B CA 1
ATOM 3368 C C . ILE B 1 193 ? 31.238 52.587 41.528 1.00 23.19 187 ILE B C 1
ATOM 3369 O O . ILE B 1 193 ? 30.889 51.423 41.745 1.00 25.53 187 ILE B O 1
ATOM 3374 N N . VAL B 1 194 ? 31.456 53.066 40.308 1.00 23.99 188 VAL B N 1
ATOM 3375 C CA . VAL B 1 194 ? 31.639 52.214 39.140 1.00 21.46 188 VAL B CA 1
ATOM 3376 C C . VAL B 1 194 ? 33.034 52.491 38.602 1.00 28.23 188 VAL B C 1
ATOM 3377 O O . VAL B 1 194 ? 33.382 53.649 38.335 1.00 22.86 188 VAL B O 1
ATOM 3381 N N . SER B 1 195 ? 33.834 51.438 38.460 1.00 26.18 189 SER B N 1
ATOM 3382 C CA . SER B 1 195 ? 35.217 51.556 38.009 1.00 26.33 189 SER B CA 1
ATOM 3383 C C . SER B 1 195 ? 35.298 51.180 36.535 1.00 28.28 189 SER B C 1
ATOM 3384 O O . SER B 1 195 ? 35.083 50.020 36.166 1.00 24.35 189 SER B O 1
ATOM 3387 N N . ARG B 1 196 ? 35.648 52.161 35.703 1.00 24.81 190 ARG B N 1
ATOM 3388 C CA . ARG B 1 196 ? 35.837 51.917 34.277 1.00 32.80 190 ARG B CA 1
ATOM 3389 C C . ARG B 1 196 ? 36.888 50.840 34.026 1.00 27.35 190 ARG B C 1
ATOM 3390 O O . ARG B 1 196 ? 36.705 49.971 33.166 1.00 28.33 190 ARG B O 1
ATOM 3398 N N . ASN B 1 197 ? 37.993 50.876 34.772 1.00 27.89 191 ASN B N 1
ATOM 3399 C CA . ASN B 1 197 ? 39.073 49.926 34.518 1.00 35.63 191 ASN B CA 1
ATOM 3400 C C . ASN B 1 197 ? 38.655 48.501 34.866 1.00 34.69 191 ASN B C 1
ATOM 3401 O O . ASN B 1 197 ? 38.933 47.563 34.109 1.00 28.74 191 ASN B O 1
ATOM 3406 N N . ARG B 1 198 ? 37.981 48.315 36.002 1.00 31.48 192 ARG B N 1
ATOM 3407 C CA . ARG B 1 198 ? 37.523 46.975 36.355 1.00 33.42 192 ARG B CA 1
ATOM 3408 C C . ARG B 1 198 ? 36.449 46.471 35.401 1.00 31.93 192 ARG B C 1
ATOM 3409 O O . ARG B 1 198 ? 36.361 45.263 35.156 1.00 33.01 192 ARG B O 1
ATOM 3417 N N . ALA B 1 199 ? 35.637 47.374 34.842 1.00 25.74 193 ALA B N 1
ATOM 3418 C CA . ALA B 1 199 ? 34.570 46.952 33.942 1.00 30.00 193 ALA B CA 1
ATOM 3419 C C . ALA B 1 199 ? 35.113 46.317 32.671 1.00 30.88 193 ALA B C 1
ATOM 3420 O O . ALA B 1 199 ? 34.408 45.524 32.038 1.00 34.07 193 ALA B O 1
ATOM 3422 N N . ARG B 1 200 ? 36.344 46.656 32.276 1.00 32.55 194 ARG B N 1
ATOM 3423 C CA . ARG B 1 200 ? 36.940 46.016 31.110 1.00 28.93 194 ARG B CA 1
ATOM 3424 C C . ARG B 1 200 ? 37.224 44.543 31.356 1.00 33.02 194 ARG B C 1
ATOM 3425 O O . ARG B 1 200 ? 37.223 43.749 30.409 1.00 52.64 194 ARG B O 1
ATOM 3433 N N . HIS B 1 201 ? 37.490 44.160 32.604 1.00 30.18 195 HIS B N 1
ATOM 3434 C CA . HIS B 1 201 ? 37.826 42.779 32.919 1.00 32.77 195 HIS B CA 1
ATOM 3435 C C . HIS B 1 201 ? 36.619 41.926 33.284 1.00 33.05 195 HIS B C 1
ATOM 3436 O O . HIS B 1 201 ? 36.768 40.708 33.445 1.00 33.18 195 HIS B O 1
ATOM 3443 N N . THR B 1 202 ? 35.433 42.520 33.418 1.00 31.57 196 THR B N 1
ATOM 3444 C CA . THR B 1 202 ? 34.230 41.751 33.705 1.00 29.35 196 THR B CA 1
ATOM 3445 C C . THR B 1 202 ? 33.212 41.816 32.575 1.00 29.89 196 THR B C 1
ATOM 3446 O O . THR B 1 202 ? 32.112 41.271 32.718 1.00 32.08 196 THR B O 1
ATOM 3450 N N . GLY B 1 203 ? 33.542 42.461 31.461 1.00 26.39 197 GLY B N 1
ATOM 3451 C CA . GLY B 1 203 ? 32.600 42.533 30.361 1.00 35.52 197 GLY B CA 1
ATOM 3452 C C . GLY B 1 203 ? 31.352 43.332 30.663 1.00 30.18 197 GLY B C 1
ATOM 3453 O O . GLY B 1 203 ? 30.307 43.081 30.056 1.00 30.14 197 GLY B O 1
ATOM 3454 N N . LEU B 1 204 ? 31.433 44.286 31.590 1.00 33.66 198 LEU B N 1
ATOM 3455 C CA . LEU B 1 204 ? 30.266 45.065 31.988 1.00 33.65 198 LEU B CA 1
ATOM 3456 C C . LEU B 1 204 ? 29.659 45.770 30.784 1.00 29.33 198 LEU B C 1
ATOM 3457 O O . LEU B 1 204 ? 30.371 46.365 29.971 1.00 33.03 198 LEU B O 1
ATOM 3462 N N . ARG B 1 205 ? 28.340 45.690 30.673 1.00 38.69 199 ARG B N 1
ATOM 3463 C CA . ARG B 1 205 ? 27.598 46.272 29.568 1.00 35.19 199 ARG B CA 1
ATOM 3464 C C . ARG B 1 205 ? 26.860 47.514 30.043 1.00 39.30 199 ARG B C 1
ATOM 3465 O O . ARG B 1 205 ? 26.456 47.608 31.205 1.00 26.52 199 ARG B O 1
ATOM 3473 N N . GLU B 1 206 ? 26.684 48.468 29.126 1.00 37.60 200 GLU B N 1
ATOM 3474 C CA . GLU B 1 206 ? 25.925 49.672 29.446 1.00 47.09 200 GLU B CA 1
ATOM 3475 C C . GLU B 1 206 ? 24.534 49.317 29.957 1.00 39.58 200 GLU B C 1
ATOM 3476 O O . GLU B 1 206 ? 24.012 49.963 30.872 1.00 50.67 200 GLU B O 1
ATOM 3482 N N . SER B 1 207 ? 23.924 48.279 29.383 1.00 39.43 201 SER B N 1
ATOM 3483 C CA . SER B 1 207 ? 22.619 47.832 29.851 1.00 41.91 201 SER B CA 1
ATOM 3484 C C . SER B 1 207 ? 22.679 47.274 31.271 1.00 36.10 201 SER B C 1
ATOM 3485 O O . SER B 1 207 ? 21.666 47.289 31.979 1.00 29.46 201 SER B O 1
ATOM 3488 N N . ASP B 1 208 ? 23.839 46.765 31.703 1.00 31.10 202 ASP B N 1
ATOM 3489 C CA . ASP B 1 208 ? 23.958 46.302 33.084 1.00 31.18 202 ASP B CA 1
ATOM 3490 C C . ASP B 1 208 ? 23.855 47.459 34.066 1.00 25.01 202 ASP B C 1
ATOM 3491 O O . ASP B 1 208 ? 23.305 47.304 35.163 1.00 26.21 202 ASP B O 1
ATOM 3496 N N . LEU B 1 209 ? 24.397 48.619 33.699 1.00 23.49 203 LEU B N 1
ATOM 3497 C CA . LEU B 1 209 ? 24.337 49.771 34.591 1.00 27.48 203 LEU B CA 1
ATOM 3498 C C . LEU B 1 209 ? 22.931 50.340 34.641 1.00 36.97 203 LEU B C 1
ATOM 3499 O O . LEU B 1 209 ? 22.476 50.816 35.689 1.00 28.73 203 LEU B O 1
ATOM 3504 N N . GLU B 1 210 ? 22.230 50.301 33.511 1.00 34.40 204 GLU B N 1
ATOM 3505 C CA . GLU B 1 210 ? 20.822 50.672 33.510 1.00 45.08 204 GLU B CA 1
ATOM 3506 C C . GLU B 1 210 ? 19.993 49.714 34.354 1.00 31.04 204 GLU B C 1
ATOM 3507 O O . GLU B 1 210 ? 19.064 50.138 35.050 1.00 34.28 204 GLU B O 1
ATOM 3513 N N . ALA B 1 211 ? 20.314 48.416 34.314 1.00 28.57 205 ALA B N 1
ATOM 3514 C CA . ALA B 1 211 ? 19.635 47.476 35.196 1.00 29.68 205 ALA B CA 1
ATOM 3515 C C . ALA B 1 211 ? 19.962 47.755 36.657 1.00 28.70 205 ALA B C 1
ATOM 3516 O O . ALA B 1 211 ? 19.103 47.584 37.531 1.00 28.07 205 ALA B O 1
ATOM 3518 N N . LEU B 1 212 ? 21.191 48.193 36.941 1.00 25.19 206 LEU B N 1
ATOM 3519 C CA . LEU B 1 212 ? 21.544 48.552 38.309 1.00 24.14 206 LEU B CA 1
ATOM 3520 C C . LEU B 1 212 ? 20.724 49.741 38.787 1.00 22.89 206 LEU B C 1
ATOM 3521 O O . LEU B 1 212 ? 20.174 49.720 39.893 1.00 24.92 206 LEU B O 1
ATOM 3526 N N . ASP B 1 213 ? 20.607 50.778 37.950 1.00 22.45 207 ASP B N 1
ATOM 3527 C CA . ASP B 1 213 ? 19.833 51.959 38.327 1.00 22.59 207 ASP B CA 1
ATOM 3528 C C . ASP B 1 213 ? 18.396 51.587 38.658 1.00 27.06 207 ASP B C 1
ATOM 3529 O O . ASP B 1 213 ? 17.841 52.031 39.671 1.00 25.53 207 ASP B O 1
ATOM 3534 N N . ARG B 1 214 ? 17.773 50.768 37.808 1.00 28.92 208 ARG B N 1
ATOM 3535 C CA . ARG B 1 214 ? 16.387 50.385 38.053 1.00 32.24 208 ARG B CA 1
ATOM 3536 C C . ARG B 1 214 ? 16.263 49.499 39.289 1.00 29.20 208 ARG B C 1
ATOM 3537 O O . ARG B 1 214 ? 15.277 49.595 40.030 1.00 30.63 208 ARG B O 1
ATOM 3545 N N . ALA B 1 215 ? 17.256 48.638 39.536 1.00 23.43 209 ALA B N 1
ATOM 3546 C CA . ALA B 1 215 ? 17.223 47.802 40.731 1.00 30.07 209 ALA B CA 1
ATOM 3547 C C . ALA B 1 215 ? 17.394 48.619 42.006 1.00 29.30 209 ALA B C 1
ATOM 3548 O O . ALA B 1 215 ? 16.844 48.253 43.050 1.00 28.52 209 ALA B O 1
ATOM 3550 N N . MET B 1 216 ? 18.142 49.723 41.950 1.00 26.91 210 MET B N 1
ATOM 3551 C CA . MET B 1 216 ? 18.272 50.570 43.131 1.00 25.53 210 MET B CA 1
ATOM 3552 C C . MET B 1 216 ? 16.926 51.162 43.525 1.00 26.19 210 MET B C 1
ATOM 3553 O O . MET B 1 216 ? 16.685 51.445 44.705 1.00 28.88 210 MET B O 1
ATOM 3558 N N . LEU B 1 217 ? 16.037 51.349 42.551 1.00 23.21 211 LEU B N 1
ATOM 3559 C CA . LEU B 1 217 ? 14.700 51.852 42.832 1.00 24.84 211 LEU B CA 1
ATOM 3560 C C . LEU B 1 217 ? 13.744 50.758 43.291 1.00 30.20 211 LEU B C 1
ATOM 3561 O O . LEU B 1 217 ? 12.849 51.025 44.100 1.00 31.75 211 LEU B O 1
ATOM 3566 N N . GLU B 1 218 ? 13.899 49.533 42.791 1.00 26.74 212 GLU B N 1
ATOM 3567 C CA . GLU B 1 218 ? 12.850 48.531 42.943 1.00 27.42 212 GLU B CA 1
ATOM 3568 C C . GLU B 1 218 ? 13.230 47.326 43.794 1.00 33.14 212 GLU B C 1
ATOM 3569 O O . GLU B 1 218 ? 12.330 46.637 44.283 1.00 28.57 212 GLU B O 1
ATOM 3575 N N . ALA B 1 219 ? 14.521 47.052 43.989 1.00 29.91 213 ALA B N 1
ATOM 3576 C CA . ALA B 1 219 ? 14.922 45.795 44.615 1.00 26.72 213 ALA B CA 1
ATOM 3577 C C . ALA B 1 219 ? 14.591 45.773 46.103 1.00 28.70 213 ALA B C 1
ATOM 3578 O O . ALA B 1 219 ? 14.033 44.793 46.609 1.00 35.62 213 ALA B O 1
ATOM 3580 N N . ILE B 1 220 ? 14.946 46.839 46.823 1.00 31.70 214 ILE B N 1
ATOM 3581 C CA . ILE B 1 220 ? 14.728 46.860 48.272 1.00 30.86 214 ILE B CA 1
ATOM 3582 C C . ILE B 1 220 ? 13.256 46.722 48.636 1.00 38.78 214 ILE B C 1
ATOM 3583 O O . ILE B 1 220 ? 12.932 45.872 49.481 1.00 41.36 214 ILE B O 1
ATOM 3588 N N . PRO B 1 221 ? 12.330 47.509 48.080 1.00 40.03 215 PRO B N 1
ATOM 3589 C CA . PRO B 1 221 ? 10.914 47.285 48.413 1.00 45.86 215 PRO B CA 1
ATOM 3590 C C . PRO B 1 221 ? 10.421 45.893 48.063 1.00 49.39 215 PRO B C 1
ATOM 3591 O O . PRO B 1 221 ? 9.584 45.341 48.785 1.00 52.13 215 PRO B O 1
ATOM 3595 N N . THR B 1 222 ? 10.916 45.304 46.967 1.00 46.31 216 THR B N 1
ATOM 3596 C CA . THR B 1 222 ? 10.494 43.953 46.608 1.00 51.94 216 THR B CA 1
ATOM 3597 C C . THR B 1 222 ? 11.043 42.920 47.589 1.00 54.71 216 THR B C 1
ATOM 3598 O O . THR B 1 222 ? 10.364 41.937 47.907 1.00 56.59 216 THR B O 1
ATOM 3602 N N . GLU B 1 223 ? 12.267 43.121 48.070 1.00 58.99 217 GLU B N 1
ATOM 3603 C CA . GLU B 1 223 ? 12.871 42.269 49.100 1.00 75.83 217 GLU B CA 1
ATOM 3604 C C . GLU B 1 223 ? 13.250 43.070 50.341 1.00 77.14 217 GLU B C 1
ATOM 3605 O O . GLU B 1 223 ? 12.670 42.891 51.409 1.00 84.50 217 GLU B O 1
ATOM 3611 N N . ILE B 1 230 ? 11.747 46.703 58.731 1.00 69.62 224 ILE B N 1
ATOM 3612 C CA . ILE B 1 230 ? 10.471 46.147 58.297 1.00 71.27 224 ILE B CA 1
ATOM 3613 C C . ILE B 1 230 ? 10.115 46.693 56.922 1.00 64.46 224 ILE B C 1
ATOM 3614 O O . ILE B 1 230 ? 10.378 46.049 55.908 1.00 69.19 224 ILE B O 1
ATOM 3616 N N . GLY B 1 231 ? 9.508 47.877 56.887 1.00 48.82 225 GLY B N 1
ATOM 3617 C CA . GLY B 1 231 ? 9.268 48.546 55.619 1.00 47.06 225 GLY B CA 1
ATOM 3618 C C . GLY B 1 231 ? 10.496 49.334 55.199 1.00 50.08 225 GLY B C 1
ATOM 3619 O O . GLY B 1 231 ? 11.041 50.121 55.981 1.00 38.86 225 GLY B O 1
ATOM 3620 N N . GLN B 1 232 ? 10.931 49.130 53.957 1.00 42.72 226 GLN B N 1
ATOM 3621 C CA . GLN B 1 232 ? 12.153 49.746 53.451 1.00 34.57 226 GLN B CA 1
ATOM 3622 C C . GLN B 1 232 ? 11.876 50.368 52.092 1.00 34.75 226 GLN B C 1
ATOM 3623 O O . GLN B 1 232 ? 11.413 49.683 51.174 1.00 33.17 226 GLN B O 1
ATOM 3629 N N . ILE B 1 233 ? 12.177 51.661 51.959 1.00 31.60 227 ILE B N 1
ATOM 3630 C CA . ILE B 1 233 ? 11.754 52.456 50.816 1.00 26.84 227 ILE B CA 1
ATOM 3631 C C . ILE B 1 233 ? 12.923 53.292 50.301 1.00 25.58 227 ILE B C 1
ATOM 3632 O O . ILE B 1 233 ? 13.476 54.100 51.051 1.00 23.70 227 ILE B O 1
ATOM 3637 N N . PRO B 1 234 ? 13.362 53.117 49.049 1.00 23.05 228 PRO B N 1
ATOM 3638 C CA . PRO B 1 234 ? 14.364 54.039 48.497 1.00 20.30 228 PRO B CA 1
ATOM 3639 C C . PRO B 1 234 ? 13.834 55.462 48.477 1.00 20.38 228 PRO B C 1
ATOM 3640 O O . PRO B 1 234 ? 12.687 55.709 48.110 1.00 25.60 228 PRO B O 1
ATOM 3644 N N . ARG B 1 235 ? 14.693 56.404 48.823 1.00 18.45 229 ARG B N 1
ATOM 3645 C CA . ARG B 1 235 ? 14.264 57.791 48.905 1.00 19.23 229 ARG B CA 1
ATOM 3646 C C . ARG B 1 235 ? 15.029 58.715 47.985 1.00 22.48 229 ARG B C 1
ATOM 3647 O O . ARG B 1 235 ? 14.481 59.739 47.573 1.00 25.26 229 ARG B O 1
ATOM 3655 N N . PHE B 1 236 ? 16.276 58.384 47.655 1.00 22.96 230 PHE B N 1
ATOM 3656 C CA . PHE B 1 236 ? 17.112 59.254 46.839 1.00 24.02 230 PHE B CA 1
ATOM 3657 C C . PHE B 1 236 ? 18.162 58.384 46.171 1.00 21.35 230 PHE B C 1
ATOM 3658 O O . PHE B 1 236 ? 18.791 57.558 46.835 1.00 25.09 230 PHE B O 1
ATOM 3666 N N . TYR B 1 237 ? 18.356 58.570 44.869 1.00 21.64 231 TYR B N 1
ATOM 3667 C CA . TYR B 1 237 ? 19.397 57.848 44.155 1.00 17.85 231 TYR B CA 1
ATOM 3668 C C . TYR B 1 237 ? 19.981 58.780 43.111 1.00 20.65 231 TYR B C 1
ATOM 3669 O O . TYR B 1 237 ? 19.259 59.272 42.241 1.00 26.35 231 TYR B O 1
ATOM 3678 N N . LEU B 1 238 ? 21.285 59.007 43.196 1.00 21.35 232 LEU B N 1
ATOM 3679 C CA . LEU B 1 238 ? 21.994 59.861 42.252 1.00 18.80 232 LEU B CA 1
ATOM 3680 C C . LEU B 1 238 ? 23.225 59.106 41.799 1.00 23.32 232 LEU B C 1
ATOM 3681 O O . LEU B 1 238 ? 24.025 58.680 42.637 1.00 22.51 232 LEU B O 1
ATOM 3686 N N . ARG B 1 239 ? 23.378 58.939 40.485 1.00 20.40 233 ARG B N 1
ATOM 3687 C CA . ARG B 1 239 ? 24.598 58.388 39.913 1.00 20.62 233 ARG B CA 1
ATOM 3688 C C . ARG B 1 239 ? 25.221 59.429 38.996 1.00 24.12 233 ARG B C 1
ATOM 3689 O O . ARG B 1 239 ? 24.581 59.888 38.046 1.00 27.09 233 ARG B O 1
ATOM 3697 N N . LEU B 1 240 ? 26.464 59.791 39.287 1.00 24.66 234 LEU B N 1
ATOM 3698 C CA . LEU B 1 240 ? 27.228 60.754 38.506 1.00 24.05 234 LEU B CA 1
ATOM 3699 C C . LEU B 1 240 ? 28.237 60.008 37.650 1.00 24.95 234 LEU B C 1
ATOM 3700 O O . LEU B 1 240 ? 29.020 59.216 38.177 1.00 21.20 234 LEU B O 1
ATOM 3705 N N . GLU B 1 241 ? 28.224 60.266 36.341 1.00 23.03 235 GLU B N 1
ATOM 3706 C CA . GLU B 1 241 ? 29.173 59.674 35.408 1.00 20.23 235 GLU B CA 1
ATOM 3707 C C . GLU B 1 241 ? 30.199 60.711 34.974 1.00 20.50 235 GLU B C 1
ATOM 3708 O O . GLU B 1 241 ? 29.865 61.880 34.760 1.00 27.22 235 GLU B O 1
ATOM 3714 N N . TYR B 1 242 ? 31.445 60.278 34.834 1.00 22.19 236 TYR B N 1
ATOM 3715 C CA . TYR B 1 242 ? 32.544 61.180 34.539 1.00 20.21 236 TYR B CA 1
ATOM 3716 C C . TYR B 1 242 ? 33.058 60.944 33.128 1.00 22.62 236 TYR B C 1
ATOM 3717 O O . TYR B 1 242 ? 33.072 59.815 32.637 1.00 26.02 236 TYR B O 1
ATOM 3726 N N . SER B 1 243 ? 33.504 62.026 32.493 1.00 20.08 237 SER B N 1
ATOM 3727 C CA . SER B 1 243 ? 34.092 61.929 31.160 1.00 25.97 237 SER B CA 1
ATOM 3728 C C . SER B 1 243 ? 35.349 61.065 31.180 1.00 31.17 237 SER B C 1
ATOM 3729 O O . SER B 1 243 ? 36.100 61.052 32.160 1.00 28.15 237 SER B O 1
ATOM 3732 N N . GLU B 1 244 ? 35.563 60.330 30.088 1.00 29.71 238 GLU B N 1
ATOM 3733 C CA . GLU B 1 244 ? 36.736 59.476 29.950 1.00 31.93 238 GLU B CA 1
ATOM 3734 C C . GLU B 1 244 ? 38.013 60.256 30.235 1.00 32.88 238 GLU B C 1
ATOM 3735 O O . GLU B 1 244 ? 38.240 61.333 29.679 1.00 32.96 238 GLU B O 1
ATOM 3741 N N . GLY B 1 245 ? 38.826 59.721 31.141 1.00 36.87 239 GLY B N 1
ATOM 3742 C CA . GLY B 1 245 ? 40.101 60.305 31.480 1.00 38.68 239 GLY B CA 1
ATOM 3743 C C . GLY B 1 245 ? 40.051 61.390 32.531 1.00 41.46 239 GLY B C 1
ATOM 3744 O O . GLY B 1 245 ? 41.113 61.878 32.943 1.00 33.51 239 GLY B O 1
ATOM 3745 N N . TYR B 1 246 ? 38.866 61.782 32.985 1.00 29.89 240 TYR B N 1
ATOM 3746 C CA . TYR B 1 246 ? 38.792 62.800 34.023 1.00 30.71 240 TYR B CA 1
ATOM 3747 C C . TYR B 1 246 ? 39.326 62.211 35.324 1.00 26.20 240 TYR B C 1
ATOM 3748 O O . TYR B 1 246 ? 38.893 61.126 35.731 1.00 27.68 240 TYR B O 1
ATOM 3757 N N . PRO B 1 247 ? 40.260 62.872 35.989 1.00 28.53 241 PRO B N 1
ATOM 3758 C CA . PRO B 1 247 ? 40.957 62.232 37.110 1.00 32.28 241 PRO B CA 1
ATOM 3759 C C . PRO B 1 247 ? 40.285 62.392 38.463 1.00 31.91 241 PRO B C 1
ATOM 3760 O O . PRO B 1 247 ? 40.600 61.642 39.390 1.00 36.81 241 PRO B O 1
ATOM 3764 N N . TYR B 1 248 ? 39.382 63.354 38.607 1.00 29.06 242 TYR B N 1
ATOM 3765 C CA . TYR B 1 248 ? 38.828 63.686 39.910 1.00 25.95 242 TYR B CA 1
ATOM 3766 C C . TYR B 1 248 ? 37.402 63.163 40.044 1.00 23.52 242 TYR B C 1
ATOM 3767 O O . TYR B 1 248 ? 36.745 62.815 39.060 1.00 25.39 242 TYR B O 1
ATOM 3776 N N . ARG B 1 249 ? 36.932 63.106 41.288 1.00 20.74 243 ARG B N 1
ATOM 3777 C CA . ARG B 1 249 ? 35.615 62.585 41.608 1.00 26.49 243 ARG B CA 1
ATOM 3778 C C . ARG B 1 249 ? 34.979 63.449 42.682 1.00 24.85 243 ARG B C 1
ATOM 3779 O O . ARG B 1 249 ? 35.669 64.053 43.506 1.00 25.40 243 ARG B O 1
ATOM 3787 N N . VAL B 1 250 ? 33.647 63.487 42.681 1.00 21.70 244 VAL B N 1
ATOM 3788 C CA . VAL B 1 250 ? 32.960 64.061 43.828 1.00 24.84 244 VAL B CA 1
ATOM 3789 C C . VAL B 1 250 ? 33.202 63.210 45.069 1.00 22.33 244 VAL B C 1
ATOM 3790 O O . VAL B 1 250 ? 33.358 63.732 46.178 1.00 24.21 244 VAL B O 1
ATOM 3794 N N . GLY B 1 251 ? 33.253 61.888 44.902 1.00 26.82 245 GLY B N 1
ATOM 3795 C CA . GLY B 1 251 ? 33.449 61.015 46.043 1.00 26.84 245 GLY B CA 1
ATOM 3796 C C . GLY B 1 251 ? 32.189 60.801 46.868 1.00 27.20 245 GLY B C 1
ATOM 3797 O O . GLY B 1 251 ? 31.066 60.795 46.360 1.00 27.58 245 GLY B O 1
ATOM 3798 N N . ASP B 1 252 ? 32.399 60.597 48.168 1.00 28.76 246 ASP B N 1
ATOM 3799 C CA . ASP B 1 252 ? 31.327 60.254 49.101 1.00 28.51 246 ASP B CA 1
ATOM 3800 C C . ASP B 1 252 ? 30.590 61.521 49.530 1.00 24.80 246 ASP B C 1
ATOM 3801 O O . ASP B 1 252 ? 31.169 62.389 50.190 1.00 29.46 246 ASP B O 1
ATOM 3806 N N . LEU B 1 253 ? 29.316 61.621 49.164 1.00 23.72 247 LEU B N 1
ATOM 3807 C CA . LEU B 1 253 ? 28.499 62.794 49.451 1.00 27.59 247 LEU B CA 1
ATOM 3808 C C . LEU B 1 253 ? 27.710 62.695 50.752 1.00 29.86 247 LEU B C 1
ATOM 3809 O O . LEU B 1 253 ? 27.026 63.656 51.113 1.00 29.88 247 LEU B O 1
ATOM 3814 N N . ARG B 1 254 ? 27.776 61.561 51.451 1.00 23.83 248 ARG B N 1
ATOM 3815 C CA . ARG B 1 254 ? 26.847 61.318 52.552 1.00 25.44 248 ARG B CA 1
ATOM 3816 C C . ARG B 1 254 ? 26.990 62.344 53.670 1.00 32.10 248 ARG B C 1
ATOM 3817 O O . ARG B 1 254 ? 25.991 62.772 54.260 1.00 31.00 248 ARG B O 1
ATOM 3825 N N . GLU B 1 255 ? 28.218 62.753 53.985 1.00 33.57 249 GLU B N 1
ATOM 3826 C CA . GLU B 1 255 ? 28.378 63.722 55.062 1.00 35.37 249 GLU B CA 1
ATOM 3827 C C . GLU B 1 255 ? 27.938 65.121 54.651 1.00 31.62 249 GLU B C 1
ATOM 3828 O O . GLU B 1 255 ? 27.723 65.967 55.523 1.00 40.21 249 GLU B O 1
ATOM 3834 N N . ASP B 1 256 ? 27.799 65.385 53.350 1.00 30.45 250 ASP B N 1
ATOM 3835 C CA . ASP B 1 256 ? 27.293 66.671 52.892 1.00 26.05 250 ASP B CA 1
ATOM 3836 C C . ASP B 1 256 ? 25.773 66.772 52.950 1.00 34.48 250 ASP B C 1
ATOM 3837 O O . ASP B 1 256 ? 25.234 67.881 52.855 1.00 31.35 250 ASP B O 1
ATOM 3842 N N . VAL B 1 257 ? 25.068 65.648 53.081 1.00 29.47 251 VAL B N 1
ATOM 3843 C CA . VAL B 1 257 ? 23.627 65.697 53.298 1.00 27.92 251 VAL B CA 1
ATOM 3844 C C . VAL B 1 257 ? 23.348 66.235 54.695 1.00 30.67 251 VAL B C 1
ATOM 3845 O O . VAL B 1 257 ? 24.002 65.848 55.671 1.00 34.84 251 VAL B O 1
ATOM 3849 N N . VAL B 1 258 ? 22.374 67.131 54.801 1.00 31.74 252 VAL B N 1
ATOM 3850 C CA . VAL B 1 258 ? 21.979 67.697 56.085 1.00 31.68 252 VAL B CA 1
ATOM 3851 C C . VAL B 1 258 ? 20.503 67.405 56.293 1.00 24.74 252 VAL B C 1
ATOM 3852 O O . VAL B 1 258 ? 19.680 67.712 55.422 1.00 27.24 252 VAL B O 1
ATOM 3856 N N . LEU B 1 259 ? 20.172 66.814 57.439 1.00 31.33 253 LEU B N 1
ATOM 3857 C CA . LEU B 1 259 ? 18.793 66.567 57.834 1.00 33.51 253 LEU B CA 1
ATOM 3858 C C . LEU B 1 259 ? 18.336 67.698 58.743 1.00 41.58 253 LEU B C 1
ATOM 3859 O O . LEU B 1 259 ? 19.036 68.052 59.697 1.00 35.97 253 LEU B O 1
ATOM 3864 N N . GLU B 1 260 ? 17.175 68.265 58.445 1.00 31.54 254 GLU B N 1
ATOM 3865 C CA . GLU B 1 260 ? 16.638 69.378 59.224 1.00 34.75 254 GLU B CA 1
ATOM 3866 C C . GLU B 1 260 ? 15.317 68.966 59.858 1.00 27.57 254 GLU B C 1
ATOM 3867 O O . GLU B 1 260 ? 14.297 68.872 59.149 1.00 32.98 254 GLU B O 1
ATOM 3873 N N . PRO B 1 261 ? 15.277 68.697 61.159 1.00 34.30 255 PRO B N 1
ATOM 3874 C CA . PRO B 1 261 ? 14.026 68.250 61.777 1.00 35.36 255 PRO B CA 1
ATOM 3875 C C . PRO B 1 261 ? 12.938 69.308 61.677 1.00 37.75 255 PRO B C 1
ATOM 3876 O O . PRO B 1 261 ? 13.199 70.514 61.732 1.00 34.39 255 PRO B O 1
ATOM 3880 N N . VAL B 1 262 ? 11.708 68.837 61.515 1.00 31.73 256 VAL B N 1
ATOM 3881 C CA . VAL B 1 262 ? 10.550 69.717 61.557 1.00 33.24 256 VAL B CA 1
ATOM 3882 C C . VAL B 1 262 ? 10.271 70.106 63.005 1.00 34.48 256 VAL B C 1
ATOM 3883 O O . VAL B 1 262 ? 10.797 69.510 63.946 1.00 38.36 256 VAL B O 1
ATOM 3887 N N . GLN B 1 263 ? 9.456 71.142 63.179 1.00 37.84 257 GLN B N 1
ATOM 3888 C CA . GLN B 1 263 ? 9.155 71.610 64.525 1.00 42.91 257 GLN B CA 1
ATOM 3889 C C . GLN B 1 263 ? 8.563 70.482 65.359 1.00 43.99 257 GLN B C 1
ATOM 3890 O O . GLN B 1 263 ? 7.737 69.698 64.884 1.00 43.17 257 GLN B O 1
ATOM 3896 N N . GLY B 1 264 ? 9.023 70.386 66.606 1.00 48.10 258 GLY B N 1
ATOM 3897 C CA . GLY B 1 264 ? 8.644 69.323 67.504 1.00 48.80 258 GLY B CA 1
ATOM 3898 C C . GLY B 1 264 ? 9.552 68.112 67.464 1.00 46.88 258 GLY B C 1
ATOM 3899 O O . GLY B 1 264 ? 9.498 67.282 68.378 1.00 37.35 258 GLY B O 1
ATOM 3900 N N . LYS B 1 265 ? 10.392 67.994 66.441 1.00 48.58 259 LYS B N 1
ATOM 3901 C CA . LYS B 1 265 ? 11.304 66.873 66.294 1.00 43.12 259 LYS B CA 1
ATOM 3902 C C . LYS B 1 265 ? 12.746 67.343 66.428 1.00 39.07 259 LYS B C 1
ATOM 3903 O O . LYS B 1 265 ? 13.060 68.524 66.258 1.00 41.84 259 LYS B O 1
ATOM 3909 N N . THR B 1 266 ? 13.624 66.396 66.745 1.00 46.18 260 THR B N 1
ATOM 3910 C CA . THR B 1 266 ? 15.059 66.629 66.795 1.00 42.82 260 THR B CA 1
ATOM 3911 C C . THR B 1 266 ? 15.763 65.528 66.016 1.00 45.21 260 THR B C 1
ATOM 3912 O O . THR B 1 266 ? 15.157 64.528 65.622 1.00 37.48 260 THR B O 1
ATOM 3916 N N . LEU B 1 267 ? 17.066 65.721 65.807 1.00 41.65 261 LEU B N 1
ATOM 3917 C CA . LEU B 1 267 ? 17.876 64.723 65.121 1.00 39.43 261 LEU B CA 1
ATOM 3918 C C . LEU B 1 267 ? 17.979 63.418 65.898 1.00 43.27 261 LEU B C 1
ATOM 3919 O O . LEU B 1 267 ? 18.414 62.409 65.330 1.00 39.12 261 LEU B O 1
ATOM 3924 N N . ASP B 1 268 ? 17.609 63.415 67.177 1.00 44.38 262 ASP B N 1
ATOM 3925 C CA . ASP B 1 268 ? 17.596 62.199 67.975 1.00 49.07 262 ASP B CA 1
ATOM 3926 C C . ASP B 1 268 ? 16.233 61.518 68.021 1.00 41.93 262 ASP B C 1
ATOM 3927 O O . ASP B 1 268 ? 16.135 60.414 68.567 1.00 36.04 262 ASP B O 1
ATOM 3932 N N . THR B 1 269 ? 15.183 62.132 67.460 1.00 38.83 263 THR B N 1
ATOM 3933 C CA . THR B 1 269 ? 13.833 61.589 67.587 1.00 40.09 263 THR B CA 1
ATOM 3934 C C . THR B 1 269 ? 13.145 61.423 66.234 1.00 40.24 263 THR B C 1
ATOM 3935 O O . THR B 1 269 ? 11.914 61.434 66.158 1.00 36.59 263 THR B O 1
ATOM 3939 N N . LEU B 1 270 ? 13.910 61.266 65.158 1.00 36.28 264 LEU B N 1
ATOM 3940 C CA . LEU B 1 270 ? 13.302 61.049 63.851 1.00 32.33 264 LEU B CA 1
ATOM 3941 C C . LEU B 1 270 ? 12.679 59.658 63.795 1.00 33.67 264 LEU B C 1
ATOM 3942 O O . LEU B 1 270 ? 13.336 58.661 64.107 1.00 37.93 264 LEU B O 1
ATOM 3947 N N . ARG B 1 271 ? 11.403 59.589 63.400 1.00 31.63 265 ARG B N 1
ATOM 3948 C CA . ARG B 1 271 ? 10.674 58.328 63.390 1.00 33.23 265 ARG B CA 1
ATOM 3949 C C . ARG B 1 271 ? 9.949 58.057 62.077 1.00 36.21 265 ARG B C 1
ATOM 3950 O O . ARG B 1 271 ? 9.361 56.980 61.925 1.00 30.26 265 ARG B O 1
ATOM 3958 N N . ASP B 1 272 ? 9.988 58.986 61.126 1.00 32.54 266 ASP B N 1
ATOM 3959 C CA . ASP B 1 272 ? 9.238 58.863 59.886 1.00 31.67 266 ASP B CA 1
ATOM 3960 C C . ASP B 1 272 ? 9.810 59.860 58.890 1.00 36.79 266 ASP B C 1
ATOM 3961 O O . ASP B 1 272 ? 10.443 60.848 59.272 1.00 33.67 266 ASP B O 1
ATOM 3966 N N . VAL B 1 273 ? 9.568 59.597 57.603 1.00 29.54 267 VAL B N 1
ATOM 3967 C CA . VAL B 1 273 ? 10.117 60.457 56.559 1.00 27.49 267 VAL B CA 1
ATOM 3968 C C . VAL B 1 273 ? 9.574 61.882 56.661 1.00 33.86 267 VAL B C 1
ATOM 3969 O O . VAL B 1 273 ? 10.244 62.825 56.234 1.00 30.45 267 VAL B O 1
ATOM 3973 N N . ARG B 1 274 ? 8.390 62.074 57.251 1.00 30.15 268 ARG B N 1
ATOM 3974 C CA . ARG B 1 274 ? 7.868 63.429 57.403 1.00 36.82 268 ARG B CA 1
ATOM 3975 C C . ARG B 1 274 ? 8.478 64.195 58.569 1.00 33.71 268 ARG B C 1
ATOM 3976 O O . ARG B 1 274 ? 8.140 65.369 58.753 1.00 35.01 268 ARG B O 1
ATOM 3984 N N . ASP B 1 275 ? 9.355 63.582 59.358 1.00 31.38 269 ASP B N 1
ATOM 3985 C CA . ASP B 1 275 ? 9.889 64.257 60.534 1.00 36.06 269 ASP B CA 1
ATOM 3986 C C . ASP B 1 275 ? 11.042 65.198 60.215 1.00 30.40 269 ASP B C 1
ATOM 3987 O O . ASP B 1 275 ? 11.528 65.875 61.127 1.00 31.71 269 ASP B O 1
ATOM 3992 N N . TYR B 1 276 ? 11.489 65.267 58.962 1.00 32.18 270 TYR B N 1
ATOM 3993 C CA . TYR B 1 276 ? 12.686 66.034 58.648 1.00 32.53 270 TYR B CA 1
ATOM 3994 C C . TYR B 1 276 ? 12.647 66.474 57.193 1.00 33.91 270 TYR B C 1
ATOM 3995 O O . TYR B 1 276 ? 11.879 65.951 56.381 1.00 30.26 270 TYR B O 1
ATOM 4004 N N . VAL B 1 277 ? 13.485 67.458 56.885 1.00 28.46 271 VAL B N 1
ATOM 4005 C CA . VAL B 1 277 ? 13.735 67.908 55.525 1.00 25.30 271 VAL B CA 1
ATOM 4006 C C . VAL B 1 277 ? 15.158 67.505 55.168 1.00 23.28 271 VAL B C 1
ATOM 4007 O O . VAL B 1 277 ? 16.066 67.635 55.995 1.00 27.02 271 VAL B O 1
ATOM 4011 N N . ILE B 1 278 ? 15.351 66.995 53.954 1.00 22.81 272 ILE B N 1
ATOM 4012 C CA . ILE B 1 278 ? 16.683 66.650 53.464 1.00 26.58 272 ILE B CA 1
ATOM 4013 C C . ILE B 1 278 ? 17.224 67.848 52.693 1.00 28.31 272 ILE B C 1
ATOM 4014 O O . ILE B 1 278 ? 16.721 68.179 51.616 1.00 30.79 272 ILE B O 1
ATOM 4019 N N . ASN B 1 279 ? 18.247 68.498 53.242 1.00 31.07 273 ASN B N 1
ATOM 4020 C CA . ASN B 1 279 ? 18.860 69.660 52.610 1.00 31.13 273 ASN B CA 1
ATOM 4021 C C . ASN B 1 279 ? 20.014 69.203 51.726 1.00 31.09 273 ASN B C 1
ATOM 4022 O O . ASN B 1 279 ? 21.008 68.658 52.222 1.00 26.51 273 ASN B O 1
ATOM 4027 N N . LEU B 1 280 ? 19.890 69.453 50.425 1.00 28.63 274 LEU B N 1
ATOM 4028 C CA . LEU B 1 280 ? 20.874 69.045 49.434 1.00 27.19 274 LEU B CA 1
ATOM 4029 C C . LEU B 1 280 ? 21.813 70.175 49.020 1.00 29.44 274 LEU B C 1
ATOM 4030 O O . LEU B 1 280 ? 22.570 70.010 48.057 1.00 28.18 274 LEU B O 1
ATOM 4035 N N . GLU B 1 281 ? 21.780 71.317 49.712 1.00 29.96 275 GLU B N 1
ATOM 4036 C CA . GLU B 1 281 ? 22.498 72.490 49.219 1.00 32.07 275 GLU B CA 1
ATOM 4037 C C . GLU B 1 281 ? 23.998 72.227 49.137 1.00 32.09 275 GLU B C 1
ATOM 4038 O O . GLU B 1 281 ? 24.638 72.539 48.127 1.00 36.70 275 GLU B O 1
ATOM 4044 N N . LYS B 1 282 ? 24.576 71.638 50.188 1.00 29.60 276 LYS B N 1
ATOM 4045 C CA . LYS B 1 282 ? 26.007 71.342 50.155 1.00 29.23 276 LYS B CA 1
ATOM 4046 C C . LYS B 1 282 ? 26.334 70.242 49.156 1.00 33.02 276 LYS B C 1
ATOM 4047 O O . LYS B 1 282 ? 27.441 70.220 48.602 1.00 31.79 276 LYS B O 1
ATOM 4053 N N . VAL B 1 283 ? 25.396 69.315 48.927 1.00 28.39 277 VAL B N 1
ATOM 4054 C CA . VAL B 1 283 ? 25.585 68.296 47.898 1.00 27.56 277 VAL B CA 1
ATOM 4055 C C . VAL B 1 283 ? 25.673 68.941 46.523 1.00 32.40 277 VAL B C 1
ATOM 4056 O O . VAL B 1 283 ? 26.524 68.576 45.700 1.00 27.63 277 VAL B O 1
ATOM 4060 N N . ALA B 1 284 ? 24.810 69.926 46.258 1.00 28.72 278 ALA B N 1
ATOM 4061 C CA . ALA B 1 284 ? 24.895 70.661 44.999 1.00 28.88 278 ALA B CA 1
ATOM 4062 C C . ALA B 1 284 ? 26.228 71.391 44.879 1.00 24.31 278 ALA B C 1
ATOM 4063 O O . ALA B 1 284 ? 26.839 71.409 43.803 1.00 28.69 278 ALA B O 1
ATOM 4065 N N . ASP B 1 285 ? 26.709 71.971 45.983 1.00 26.76 279 ASP B N 1
ATOM 4066 C CA . ASP B 1 285 ? 27.965 72.712 45.937 1.00 36.52 279 ASP B CA 1
ATOM 4067 C C . ASP B 1 285 ? 29.132 71.789 45.622 1.00 36.71 279 ASP B C 1
ATOM 4068 O O . ASP B 1 285 ? 29.988 72.121 44.794 1.00 34.01 279 ASP B O 1
ATOM 4073 N N . ARG B 1 286 ? 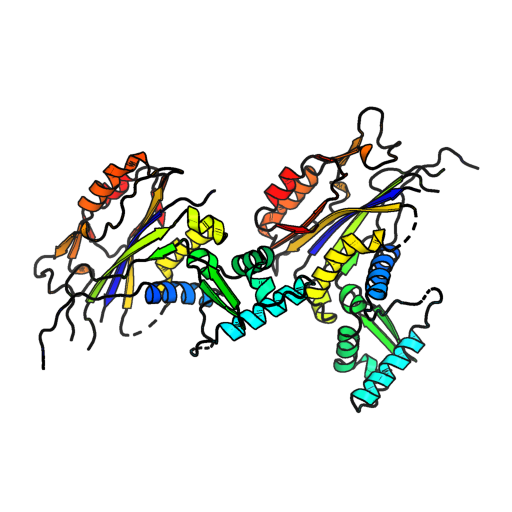29.174 70.620 46.267 1.00 31.98 280 ARG B N 1
ATOM 4074 C CA . ARG B 1 286 ? 30.269 69.684 46.040 1.00 30.96 280 ARG B CA 1
ATOM 4075 C C . ARG B 1 286 ? 30.291 69.193 44.600 1.00 33.62 280 ARG B C 1
ATOM 4076 O O . ARG B 1 286 ? 31.366 69.033 44.010 1.00 32.83 280 ARG B O 1
ATOM 4084 N N . ILE B 1 287 ? 29.116 68.955 44.012 1.00 25.92 281 ILE B N 1
ATOM 4085 C CA . ILE B 1 287 ? 29.065 68.490 42.629 1.00 26.32 281 ILE B CA 1
ATOM 4086 C C . ILE B 1 287 ? 29.491 69.592 41.664 1.00 30.08 281 ILE B C 1
ATOM 4087 O O . ILE B 1 287 ? 30.137 69.325 40.642 1.00 25.94 281 ILE B O 1
ATOM 4092 N N . ALA B 1 288 ? 29.160 70.846 41.978 1.00 26.26 282 ALA B N 1
ATOM 4093 C CA . ALA B 1 288 ? 29.436 71.928 41.037 1.00 30.53 282 ALA B CA 1
ATOM 4094 C C . ALA B 1 288 ? 30.930 72.070 40.769 1.00 24.23 282 ALA B C 1
ATOM 4095 O O . ALA B 1 288 ? 31.341 72.358 39.638 1.00 27.29 282 ALA B O 1
ATOM 4097 N N . VAL B 1 289 ? 31.758 71.839 41.791 1.00 25.17 283 VAL B N 1
ATOM 4098 C CA . VAL B 1 289 ? 33.203 71.976 41.642 1.00 29.95 283 VAL B CA 1
ATOM 4099 C C . VAL B 1 289 ? 33.741 71.010 40.596 1.00 35.72 283 VAL B C 1
ATOM 4100 O O . VAL B 1 289 ? 34.697 71.327 39.876 1.00 36.19 283 VAL B O 1
ATOM 4104 N N . ARG B 1 290 ? 33.130 69.835 40.474 1.00 27.76 284 ARG B N 1
ATOM 4105 C CA . ARG B 1 290 ? 33.578 68.814 39.538 1.00 24.53 284 ARG B CA 1
ATOM 4106 C C . ARG B 1 290 ? 32.794 68.833 38.236 1.00 27.56 284 ARG B C 1
ATOM 4107 O O . ARG B 1 290 ? 32.901 67.893 37.442 1.00 26.01 284 ARG B O 1
ATOM 4115 N N . LEU B 1 291 ? 32.016 69.891 37.994 1.00 29.45 285 LEU B N 1
ATOM 4116 C CA . LEU B 1 291 ? 31.174 69.948 36.804 1.00 29.88 285 LEU B CA 1
ATOM 4117 C C . LEU B 1 291 ? 31.997 69.861 35.524 1.00 31.22 285 LEU B C 1
ATOM 4118 O O . LEU B 1 291 ? 31.494 69.388 34.500 1.00 36.81 285 LEU B O 1
ATOM 4123 N N . ASP B 1 292 ? 33.265 70.293 35.561 1.00 26.41 286 ASP B N 1
ATOM 4124 C CA . ASP B 1 292 ? 34.098 70.231 34.363 1.00 34.16 286 ASP B CA 1
ATOM 4125 C C . ASP B 1 292 ? 34.362 68.796 33.916 1.00 36.15 286 ASP B C 1
ATOM 4126 O O . ASP B 1 292 ? 34.757 68.579 32.765 1.00 37.35 286 ASP B O 1
ATOM 4131 N N . GLY B 1 293 ? 34.172 67.814 34.795 1.00 23.74 287 GLY B N 1
ATOM 4132 C CA . GLY B 1 293 ? 34.378 66.431 34.404 1.00 24.06 287 GLY B CA 1
ATOM 4133 C C . GLY B 1 293 ? 33.123 65.590 34.299 1.00 24.64 287 GLY B C 1
ATOM 4134 O O . GLY B 1 293 ? 33.196 64.394 33.999 1.00 26.01 287 GLY B O 1
ATOM 4135 N N . LEU B 1 294 ? 31.962 66.196 34.538 1.00 27.00 288 LEU B N 1
ATOM 4136 C CA . LEU B 1 294 ? 30.716 65.442 34.599 1.00 26.89 288 LEU B CA 1
ATOM 4137 C C . LEU B 1 294 ? 30.186 65.164 33.196 1.00 32.25 288 LEU B C 1
ATOM 4138 O O . LEU B 1 294 ? 29.981 66.090 32.402 1.00 28.98 288 LEU B O 1
ATOM 4143 N N . ALA B 1 295 ? 29.958 63.888 32.896 1.00 19.28 289 ALA B N 1
ATOM 4144 C CA . ALA B 1 295 ? 29.406 63.483 31.610 1.00 28.49 289 ALA B CA 1
ATOM 4145 C C . ALA B 1 295 ? 27.897 63.308 31.637 1.00 33.17 289 ALA B C 1
ATOM 4146 O O . ALA B 1 295 ? 27.236 63.537 30.619 1.00 32.02 289 ALA B O 1
ATOM 4148 N N . GLY B 1 296 ? 27.343 62.908 32.773 1.00 24.30 290 GLY B N 1
ATOM 4149 C CA . GLY B 1 296 ? 25.920 62.644 32.858 1.00 25.71 290 GLY B CA 1
ATOM 4150 C C . GLY B 1 296 ? 25.550 62.335 34.289 1.00 25.62 290 GLY B C 1
ATOM 4151 O O . GLY B 1 296 ? 26.409 62.102 35.141 1.00 24.74 290 GLY B O 1
ATOM 4152 N N . ALA B 1 297 ? 24.248 62.345 34.547 1.00 25.14 291 ALA B N 1
ATOM 4153 C CA . ALA B 1 297 ? 23.764 62.079 35.889 1.00 26.20 291 ALA B CA 1
ATOM 4154 C C . ALA B 1 297 ? 22.405 61.403 35.797 1.00 31.69 291 ALA B C 1
ATOM 4155 O O . ALA B 1 297 ? 21.614 61.704 34.901 1.00 36.49 291 ALA B O 1
ATOM 4157 N N . ARG B 1 298 ? 22.159 60.469 36.710 1.00 23.88 292 ARG B N 1
ATOM 4158 C CA . ARG B 1 298 ? 20.860 59.828 36.872 1.00 21.62 292 ARG B CA 1
ATOM 4159 C C . ARG B 1 298 ? 20.341 60.198 38.252 1.00 29.70 292 ARG B C 1
ATOM 4160 O O . ARG B 1 298 ? 21.087 60.109 39.230 1.00 25.48 292 ARG B O 1
ATOM 4168 N N . LEU B 1 299 ? 19.074 60.600 38.344 1.00 26.85 293 LEU B N 1
ATOM 4169 C CA . LEU B 1 299 ? 18.549 61.039 39.629 1.00 23.74 293 LEU B CA 1
ATOM 4170 C C . LEU B 1 299 ? 17.130 60.537 39.823 1.00 26.83 293 LEU B C 1
ATOM 4171 O O . LEU B 1 299 ? 16.301 60.635 38.914 1.00 25.08 293 LEU B O 1
ATOM 4176 N N . TYR B 1 300 ? 16.859 60.013 41.016 1.00 24.09 294 TYR B N 1
ATOM 4177 C CA . TYR B 1 300 ? 15.524 59.614 41.426 1.00 26.77 294 TYR B CA 1
ATOM 4178 C C . TYR B 1 300 ? 15.267 60.171 42.815 1.00 27.43 294 TYR B C 1
ATOM 4179 O O . TYR B 1 300 ? 16.151 60.132 43.671 1.00 23.94 294 TYR B O 1
ATOM 4188 N N . VAL B 1 301 ? 14.056 60.677 43.049 1.00 24.53 295 VAL B N 1
ATOM 4189 C CA . VAL B 1 301 ? 13.648 61.108 44.382 1.00 25.01 295 VAL B CA 1
ATOM 4190 C C . VAL B 1 301 ? 12.244 60.584 44.661 1.00 26.86 295 VAL B C 1
ATOM 4191 O O . VAL B 1 301 ? 11.389 60.552 43.767 1.00 25.19 295 VAL B O 1
ATOM 4195 N N . HIS B 1 302 ? 12.017 60.156 45.900 1.00 23.28 296 HIS B N 1
ATOM 4196 C CA . HIS B 1 302 ? 10.702 59.694 46.320 1.00 30.07 296 HIS B CA 1
ATOM 4197 C C . HIS B 1 302 ? 9.787 60.892 46.563 1.00 30.04 296 HIS B C 1
ATOM 4198 O O . HIS B 1 302 ? 10.199 61.864 47.202 1.00 26.04 296 HIS B O 1
ATOM 4205 N N . PRO B 1 303 ? 8.543 60.840 46.072 1.00 31.36 297 PRO B N 1
ATOM 4206 C CA . PRO B 1 303 ? 7.638 61.995 46.211 1.00 30.84 297 PRO B CA 1
ATOM 4207 C C . PRO B 1 303 ? 7.318 62.378 47.649 1.00 31.73 297 PRO B C 1
ATOM 4208 O O . PRO B 1 303 ? 6.963 63.535 47.896 1.00 31.79 297 PRO B O 1
ATOM 4212 N N . ASP B 1 304 ? 7.397 61.451 48.600 1.00 27.39 298 ASP B N 1
ATOM 4213 C CA . ASP B 1 304 ? 7.048 61.778 49.977 1.00 33.93 298 ASP B CA 1
ATOM 4214 C C . ASP B 1 304 ? 8.165 62.485 50.741 1.00 30.66 298 ASP B C 1
ATOM 4215 O O . ASP B 1 304 ? 7.924 62.953 51.858 1.00 32.76 298 ASP B O 1
ATOM 4220 N N . VAL B 1 305 ? 9.371 62.581 50.186 1.00 29.95 299 VAL B N 1
ATOM 4221 C CA . VAL B 1 305 ? 10.443 63.311 50.854 1.00 29.85 299 VAL B CA 1
ATOM 4222 C C . VAL B 1 305 ? 10.253 64.806 50.623 1.00 27.61 299 VAL B C 1
ATOM 4223 O O . VAL B 1 305 ? 9.847 65.237 49.537 1.00 28.99 299 VAL B O 1
ATOM 4227 N N . THR B 1 306 ? 10.552 65.607 51.642 1.00 27.25 300 THR B N 1
ATOM 4228 C CA . THR B 1 306 ? 10.616 67.057 51.504 1.00 25.15 300 THR B CA 1
ATOM 4229 C C . THR B 1 306 ? 12.080 67.459 51.403 1.00 26.36 300 THR B C 1
ATOM 4230 O O . THR B 1 306 ? 12.850 67.244 52.344 1.00 30.50 300 THR B O 1
ATOM 4234 N N . PHE B 1 307 ? 12.462 68.033 50.267 1.00 24.47 301 PHE B N 1
ATOM 4235 C CA . PHE B 1 307 ? 13.830 68.463 50.037 1.00 24.04 301 PHE B CA 1
ATOM 4236 C C . PHE B 1 307 ? 13.955 69.974 50.166 1.00 37.70 301 PHE B C 1
ATOM 4237 O O . PHE B 1 307 ? 12.998 70.724 49.945 1.00 33.80 301 PHE B O 1
ATOM 4245 N N . ARG B 1 308 ? 15.153 70.407 50.537 1.00 29.09 302 ARG B N 1
ATOM 4246 C CA . ARG B 1 308 ? 15.617 71.765 50.315 1.00 33.28 302 ARG B CA 1
ATOM 4247 C C . ARG B 1 308 ? 16.814 71.677 49.381 1.00 35.83 302 ARG B C 1
ATOM 4248 O O . ARG B 1 308 ? 17.657 70.791 49.535 1.00 32.23 302 ARG B O 1
ATOM 4256 N N . GLY B 1 309 ? 16.873 72.566 48.395 1.00 32.98 303 GLY B N 1
ATOM 4257 C CA . GLY B 1 309 ? 18.005 72.578 47.488 1.00 38.25 303 GLY B CA 1
ATOM 4258 C C . GLY B 1 309 ? 17.977 71.530 46.398 1.00 34.03 303 GLY B C 1
ATOM 4259 O O . GLY B 1 309 ? 18.995 71.335 45.726 1.00 33.88 303 GLY B O 1
ATOM 4260 N N . LEU B 1 310 ? 16.856 70.830 46.212 1.00 35.04 304 LEU B N 1
ATOM 4261 C CA . LEU B 1 310 ? 16.740 69.949 45.054 1.00 29.01 304 LEU B CA 1
ATOM 4262 C C . LEU B 1 310 ? 16.775 70.745 43.760 1.00 32.01 304 LEU B C 1
ATOM 4263 O O . LEU B 1 310 ? 17.293 70.263 42.747 1.00 32.23 304 LEU B O 1
ATOM 4268 N N . ASP B 1 311 ? 16.237 71.968 43.780 1.00 37.53 305 ASP B N 1
ATOM 4269 C CA . ASP B 1 311 ? 16.307 72.827 42.604 1.00 37.99 305 ASP B CA 1
ATOM 4270 C C . ASP B 1 311 ? 17.741 73.249 42.308 1.00 29.75 305 ASP B C 1
ATOM 4271 O O . ASP B 1 311 ? 18.126 73.371 41.139 1.00 34.47 305 ASP B O 1
ATOM 4276 N N . SER B 1 312 ? 18.544 73.482 43.352 1.00 32.82 306 SER B N 1
ATOM 4277 C CA . SER B 1 312 ? 19.960 73.769 43.145 1.00 34.53 306 SER B CA 1
ATOM 4278 C C . SER B 1 312 ? 20.679 72.580 42.529 1.00 38.34 306 SER B C 1
ATOM 4279 O O . SER B 1 312 ? 21.530 72.747 41.647 1.00 36.02 306 SER B O 1
ATOM 4282 N N . LEU B 1 313 ? 20.335 71.367 42.968 1.00 31.75 307 LEU B N 1
ATOM 4283 C CA . LEU B 1 313 ? 20.996 70.178 42.444 1.00 28.82 307 LEU B CA 1
ATOM 4284 C C . LEU B 1 313 ? 20.677 69.982 40.969 1.00 34.55 307 LEU B C 1
ATOM 4285 O O . LEU B 1 313 ? 21.582 69.792 40.147 1.00 31.98 307 LEU B O 1
ATOM 4290 N N . THR B 1 314 ? 19.392 70.047 40.607 1.00 30.26 308 THR B N 1
ATOM 4291 C CA . THR B 1 314 ? 19.028 69.867 39.207 1.00 32.73 308 THR B CA 1
ATOM 4292 C C . THR B 1 314 ? 19.558 71.004 38.345 1.00 34.02 308 THR B C 1
ATOM 4293 O O . THR B 1 314 ? 19.880 70.791 37.169 1.00 36.52 308 THR B O 1
ATOM 4297 N N . GLY B 1 315 ? 19.674 72.207 38.909 1.00 30.87 309 GLY B N 1
ATOM 4298 C CA . GLY B 1 315 ? 20.213 73.314 38.138 1.00 41.30 309 GLY B CA 1
ATOM 4299 C C . GLY B 1 315 ? 21.697 73.166 37.868 1.00 44.49 309 GLY B C 1
ATOM 4300 O O . GLY B 1 315 ? 22.171 73.478 36.771 1.00 40.34 309 GLY B O 1
ATOM 4301 N N . VAL B 1 316 ? 22.449 72.667 38.852 1.00 42.80 310 VAL B N 1
ATOM 4302 C CA . VAL B 1 316 ? 23.864 72.379 38.628 1.00 33.44 310 VAL B CA 1
ATOM 4303 C C . VAL B 1 316 ? 24.019 71.306 37.559 1.00 38.99 310 VAL B C 1
ATOM 4304 O O . VAL B 1 316 ? 24.821 71.443 36.626 1.00 37.04 310 VAL B O 1
ATOM 4308 N N . LEU B 1 317 ? 23.247 70.220 37.677 1.00 30.47 311 LEU B N 1
ATOM 4309 C CA . LEU B 1 317 ? 23.386 69.113 36.737 1.00 33.73 311 LEU B CA 1
ATOM 4310 C C . LEU B 1 317 ? 22.949 69.500 35.330 1.00 43.51 311 LEU B C 1
ATOM 4311 O O . LEU B 1 317 ? 23.495 68.978 34.350 1.00 37.28 311 LEU B O 1
ATOM 4316 N N . GLY B 1 318 ? 21.980 70.406 35.211 1.00 42.70 312 GLY B N 1
ATOM 4317 C CA . GLY B 1 318 ? 21.607 70.949 33.915 1.00 34.32 312 GLY B CA 1
ATOM 4318 C C . GLY B 1 318 ? 21.169 69.886 32.929 1.00 35.81 312 GLY B C 1
ATOM 4319 O O . GLY B 1 318 ? 20.466 68.930 33.270 1.00 35.13 312 GLY B O 1
ATOM 4320 N N . ASP B 1 319 ? 21.631 70.032 31.685 1.00 39.63 313 ASP B N 1
ATOM 4321 C CA . ASP B 1 319 ? 21.257 69.128 30.602 1.00 44.94 313 ASP B CA 1
ATOM 4322 C C . ASP B 1 319 ? 21.910 67.756 30.715 1.00 35.55 313 ASP B C 1
ATOM 4323 O O . ASP B 1 319 ? 21.565 66.858 29.938 1.00 41.34 313 ASP B O 1
ATOM 4328 N N . LYS B 1 320 ? 22.854 67.578 31.637 1.00 27.97 314 LYS B N 1
ATOM 4329 C CA . LYS B 1 320 ? 23.456 66.271 31.864 1.00 28.16 314 LYS B CA 1
ATOM 4330 C C . LYS B 1 320 ? 22.526 65.311 32.599 1.00 30.04 314 LYS B C 1
ATOM 4331 O O . LYS B 1 320 ? 22.797 64.104 32.617 1.00 29.70 314 LYS B O 1
ATOM 4337 N N . LEU B 1 321 ? 21.447 65.814 33.193 1.00 35.36 315 LEU B N 1
ATOM 4338 C CA . LEU B 1 321 ? 20.597 65.010 34.062 1.00 36.21 315 LEU B CA 1
ATOM 4339 C C . LEU B 1 321 ? 19.583 64.200 33.264 1.00 35.98 315 LEU B C 1
ATOM 4340 O O . LEU B 1 321 ? 18.836 64.751 32.451 1.00 33.64 315 LEU B O 1
ATOM 4345 N N . GLN B 1 322 ? 19.561 62.890 33.500 1.00 26.63 316 GLN B N 1
ATOM 4346 C CA . GLN B 1 322 ? 18.452 62.030 33.114 1.00 28.89 316 GLN B CA 1
ATOM 4347 C C . GLN B 1 322 ? 17.727 61.602 34.378 1.00 31.31 316 GLN B C 1
ATOM 4348 O O . GLN B 1 322 ? 18.357 61.237 35.371 1.00 29.24 316 GLN B O 1
ATOM 4354 N N . THR B 1 323 ? 16.408 61.639 34.347 1.00 34.12 317 THR B N 1
ATOM 4355 C CA . THR B 1 323 ? 15.658 61.299 35.543 1.00 32.70 317 THR B CA 1
ATOM 4356 C C . THR B 1 323 ? 15.209 59.846 35.506 1.00 34.63 317 THR B C 1
ATOM 4357 O O . THR B 1 323 ? 15.143 59.211 34.451 1.00 39.05 317 THR B O 1
ATOM 4361 N N . LEU B 1 324 ? 14.934 59.322 36.695 1.00 25.79 318 LEU B N 1
ATOM 4362 C CA . LEU B 1 324 ? 14.380 57.997 36.899 1.00 33.23 318 LEU B CA 1
ATOM 4363 C C . LEU B 1 324 ? 13.159 58.142 37.795 1.00 32.91 318 LEU B C 1
ATOM 4364 O O . LEU B 1 324 ? 13.127 59.004 38.678 1.00 32.14 318 LEU B O 1
ATOM 4369 N N . SER B 1 325 ? 12.157 57.300 37.571 1.00 31.23 319 SER B N 1
ATOM 4370 C CA . SER B 1 325 ? 10.962 57.336 38.414 1.00 37.22 319 SER B CA 1
ATOM 4371 C C . SER B 1 325 ? 10.195 56.015 38.382 1.00 46.93 319 SER B C 1
ATOM 4372 O O . SER B 1 325 ? 10.530 55.107 37.620 1.00 54.68 319 SER B O 1
#

Sequence (543 aa):
MPILDSDILYLYDAKLRMDSVTGRNLVSDVRLKRYLRDYWLDDGQDIWVRKNGTTTDAKSRMSVLLEEYNRTSGQKLSTKEARNSGEFRSWLLDRLMDVRLFGATMPMENSSITFTGPVQFSWGYSLHRVEINWRVLYSLIGFHGIVSRNRARHTGLRESDLEALDRAMLEAIPTEKIGQIPRFYLRLEYSEGYPYRVGDLREDVVLEPVQGKTLDTLRDVRDYVINLEKVADRIAVRLDGLAGARLYVHPDVTFRGLDSLTGVLGDKLQTLSMPILDSDILYLYDAKLRMDSVTGRNLVSDVRLKRYLRDYWLDDGQDIWVRKGTTTDAKSRMSVLLEEYNRTSGQKLSTKEARNSGEFRSWLLDRLMDVRLFGATMPMENSSITFTGPVQFSWGYSLHRVEINRVLYSLIGFHGIVSRNRARHTGLRESDLEALDRAMLEAIPTEIGQIPRFYLRLEYSEGYPYRVGDLREDVVLEPVQGKTLDTLRDVRDYVINLEKVADRIAVRLDGLAGARLYVHPDVTFRGLDSLTGVLGDKLQTLS

Nearest PDB structures (foldseek):
  7xz3-assembly2_B  TM=1.004E+00  e=6.592E-62  Thermobaculum terrenum
  7xz3-assembly1_A  TM=1.002E+00  e=5.413E-59  Thermobaculum terrenum
  7kha-assembly1_H  TM=7.755E-01  e=1.560E-11  Nitratidesulfovibrio vulgaris str. Hildenborough
  8g9t-assembly1_H  TM=7.062E-01  e=5.150E-12  Neisseria lactamica
  8dfs-assembly1_B  TM=6.778E-01  e=1.265E-10  Nitratidesulfovibrio vulgaris str. Hildenborough

Radius of gyration: 31.2 Å; Cα contacts (8 Å, |Δi|>4): 1105; chains: 2; bounding box: 39×82×111 Å